Protein AF-A0A7J7TX21-F1 (afdb_monomer)

pLDDT: mean 81.6, std 17.44, range [28.34, 98.75]

Nearest PDB structures (foldseek):
  8ghc-assembly1_A  TM=9.880E-01  e=1.626E-51  Homo sapiens
  8ghc-assembly1_B  TM=9.803E-01  e=2.320E-51  Homo sapiens
  8ghb-assembly1_A  TM=9.834E-01  e=1.005E-50  Homo sapiens
  6n2w-assembly2_B  TM=9.454E-01  e=2.302E-34  Homo sapiens
  6n2w-assembly1_A  TM=9.443E-01  e=6.396E-34  Homo sapiens

Secondary structure (DSSP, 8-state):
-TTTTSSSTHHHHHHHTT-HHHHHHHHHHSS-TTS-EEPPSS--TT----TT-HHHHHHHHHHHHTT-EEEEE-GGGTTPPPPEETTEEPB----EEEEEE-TTS-EEEEEEE-S--BTTBSSPPEE-TTS-HHHHHHHHHHHHHHHHHHIIIIIIIIIIIIHHHHHHHHHHHHS-TTSHHHHHHTTTSTTHHHHHHHHHHHTPPTTSHHHHHHHHHHHH--SGGGSHHHHHHHTT-TT-TT-HHHHHHHHHHHHHHHHHHHHHHHH--SHHHHHT-HHHHHHHHIIIIIITTSGGGGT--SS--SHHHHHHHHHHHHHIIIIIHHHHHTTHHHHHSSGGGS-S-BSSPPP--SS---HHHHHHHSPPHHHHHHHHHHHHHHHSPPTT--BTT---S----SHHHHHHHHHHHHHHHHHHHHHHHHHTT-SS---TT-TTTSB----SSSTTSHHHHHHHHHHSS-TTSEEE-SS--TT----GGGHHHHHHHHHHHHTT--EEEE-GGGTTPPPPTT------EEEEESEEEEEE-S--BTTBSSPPEE-TTS-HHHHHHHHHHHHHHHHHHIIIIIIIIIIIIHHHHHHHHHHHHS-TTSTTGGG--------SPPPPS---HHHHHHHHHHHHHHHHHHHHHHTS--

Organism: Pipistrellus kuhlii (NCBI:txid59472)

Foldseek 3Di:
DVVVPPDDLLVVCLVCLLPQQVLQLCCQFFLPNVQKFQAPLDHDPQQDDDPVPVVLVVVQNVQSVVSFKMKGWLCLCPPFAADQDPNFGFEAWGKMWIWGQDPVLGIGTAWMFGHTADPVRNPFDIDGPPFDSLLNLLRSLRVLQSVLLCLVQQQACQLFLLLLVLLVVLLVPQPDLLHLLNLVQVLLSPCSVVVVVCCVVPPDDPPHSNVSSNVSSLVVDAPLCLQLVSVCVRRVNPPSPSNVLSVLLVLLLVLLLLLLLLSLCVPDVWLVSQQPDPSNLSSQQSSQCPSSPNCVVRPRDSGRRTSNSVSSVVSSNNCSSWQSNLSNQQSLLSQPLSCSSRANTFRDYRDRDSPDSDVCNSQNGGDDPVSSVVSNVVSCVRNDDDPFFAFPLRDPDPSDDDPSSVVSSVVSVVSLVVSLVVLVVVQVPDPDRRCSSNRRSTGSGGDPPPLLPQLVLLVCCCPNLPVPQKDQDLDPPPQQDDDPVPVVLVVVVVVCSVVSQKIKGFQCVCPPQDDDPPDDAWGKMFIDNSGTAKIFGHGADPVRNNGDIDGPPPDSVVNSVSSVNVVVSVVVCSVPPVNCVVPPVVVVVVVVCCVPVPDCPDVVVVVDPDPDPPDDDDDDPDDDPVVVVVVVVVVVVVVVVVVVCVSDPD

Structure (mmCIF, N/CA/C/O backbone):
data_AF-A0A7J7TX21-F1
#
_entry.id   AF-A0A7J7TX21-F1
#
loop_
_atom_site.group_PDB
_atom_site.id
_atom_site.type_symbol
_atom_site.label_atom_id
_atom_site.label_alt_id
_atom_site.label_comp_id
_atom_site.label_asym_id
_atom_site.label_entity_id
_atom_site.label_seq_id
_atom_site.pdbx_PDB_ins_code
_atom_site.Cartn_x
_atom_site.Cartn_y
_atom_site.Cartn_z
_atom_site.occupancy
_atom_site.B_iso_or_equiv
_atom_site.auth_seq_id
_atom_site.auth_comp_id
_atom_site.auth_asym_id
_atom_site.auth_atom_id
_atom_site.pdbx_PDB_model_num
ATOM 1 N N . MET A 1 1 ? -8.415 -18.152 -21.276 1.00 33.12 1 MET A N 1
ATOM 2 C CA . MET A 1 1 ? -7.581 -16.984 -20.900 1.00 33.12 1 MET A CA 1
ATOM 3 C C . MET A 1 1 ? -8.029 -15.665 -21.538 1.00 33.12 1 MET A C 1
ATOM 5 O O . MET A 1 1 ? -8.272 -14.734 -20.792 1.00 33.12 1 MET A O 1
ATOM 9 N N . VAL A 1 2 ? -8.265 -15.565 -22.857 1.00 29.02 2 VAL A N 1
ATOM 10 C CA . VAL A 1 2 ? -8.689 -14.302 -23.534 1.00 29.02 2 VAL A CA 1
ATOM 11 C C . VAL A 1 2 ? -10.063 -13.751 -23.083 1.00 29.02 2 VAL A C 1
ATOM 13 O O . VAL A 1 2 ? -10.398 -12.603 -23.349 1.00 29.02 2 VAL A O 1
ATOM 16 N N . THR A 1 3 ? -10.880 -14.542 -22.378 1.00 29.95 3 THR A N 1
ATOM 17 C CA . THR A 1 3 ? -12.217 -14.108 -21.917 1.00 29.95 3 THR A CA 1
ATOM 18 C C . THR A 1 3 ? -12.179 -13.342 -20.584 1.00 29.95 3 THR A C 1
ATOM 20 O O . THR A 1 3 ? -13.067 -12.531 -20.357 1.00 29.95 3 THR A O 1
ATOM 23 N N . ILE A 1 4 ? -11.128 -13.508 -19.763 1.00 38.03 4 ILE A N 1
ATOM 24 C CA . ILE A 1 4 ? -10.958 -12.785 -18.481 1.00 38.03 4 ILE A CA 1
ATOM 25 C C . ILE A 1 4 ? -10.742 -11.277 -18.716 1.00 38.03 4 ILE A C 1
ATOM 27 O O . ILE A 1 4 ? -11.193 -10.453 -17.936 1.00 38.03 4 ILE A O 1
ATOM 31 N N . PHE A 1 5 ? -10.147 -10.904 -19.850 1.00 38.84 5 PHE A N 1
ATOM 32 C CA . PHE A 1 5 ? -9.772 -9.521 -20.171 1.00 38.84 5 PHE A CA 1
ATOM 33 C C . PHE A 1 5 ? -10.863 -8.695 -20.871 1.00 38.84 5 PHE A C 1
ATOM 35 O O . PHE A 1 5 ? -10.578 -7.628 -21.416 1.00 38.84 5 PHE A O 1
ATOM 42 N N . ARG A 1 6 ? -12.106 -9.190 -20.963 1.00 33.44 6 ARG A N 1
ATOM 43 C CA . ARG A 1 6 ? -13.108 -8.573 -21.850 1.00 33.44 6 ARG A CA 1
ATOM 44 C C . ARG A 1 6 ? -13.751 -7.288 -21.312 1.00 33.44 6 ARG A C 1
ATOM 46 O O . ARG A 1 6 ? -14.361 -6.599 -22.125 1.00 33.44 6 ARG A O 1
ATOM 53 N N . LEU A 1 7 ? -13.617 -6.942 -20.025 1.00 33.75 7 LEU A N 1
ATOM 54 C CA . LEU A 1 7 ? -14.364 -5.821 -19.418 1.00 33.75 7 LEU A CA 1
ATOM 55 C C . LEU A 1 7 ? -13.610 -4.988 -18.349 1.00 33.75 7 LEU A C 1
ATOM 57 O O . LEU A 1 7 ? -14.245 -4.179 -17.684 1.00 33.75 7 LEU A O 1
ATOM 61 N N . THR A 1 8 ? -12.292 -5.132 -18.176 1.00 44.16 8 THR A N 1
ATOM 62 C CA . THR A 1 8 ? -11.545 -4.516 -17.053 1.00 44.16 8 THR A CA 1
ATOM 63 C C . THR A 1 8 ? -10.571 -3.391 -17.468 1.00 44.16 8 THR A C 1
ATOM 65 O O . THR A 1 8 ? -10.095 -3.390 -18.614 1.00 44.16 8 THR A O 1
ATOM 68 N N . PRO A 1 9 ? -10.206 -2.463 -16.547 1.00 50.00 9 PRO A N 1
ATOM 69 C CA . PRO A 1 9 ? -9.138 -1.458 -16.724 1.00 50.00 9 PRO A CA 1
ATOM 70 C C . PRO A 1 9 ? -7.826 -2.038 -17.280 1.00 50.00 9 PRO A C 1
ATOM 72 O O . PRO A 1 9 ? -7.139 -1.400 -18.078 1.00 50.00 9 PRO A O 1
ATOM 75 N N . GLN A 1 10 ? -7.553 -3.312 -16.977 1.00 54.28 10 GLN A N 1
ATOM 76 C CA . GLN A 1 10 ? -6.427 -4.111 -17.478 1.00 54.28 10 GLN A CA 1
ATOM 77 C C . GLN A 1 10 ? -6.225 -4.053 -18.997 1.00 54.28 10 GLN A C 1
ATOM 79 O O . GLN A 1 10 ? -5.084 -4.103 -19.453 1.00 54.28 10 GLN A O 1
ATOM 84 N N . ARG A 1 11 ? -7.286 -3.923 -19.812 1.00 56.84 11 ARG A N 1
ATOM 85 C CA . ARG A 1 11 ? -7.111 -3.788 -21.270 1.00 56.84 11 ARG A CA 1
ATOM 86 C C . ARG A 1 11 ? -6.409 -2.479 -21.636 1.00 56.84 11 ARG A C 1
ATOM 88 O O . ARG A 1 11 ? -5.584 -2.491 -22.546 1.00 56.84 11 ARG A O 1
ATOM 95 N N . ARG A 1 12 ? -6.716 -1.376 -20.941 1.00 63.06 12 ARG A N 1
ATOM 96 C CA . ARG A 1 12 ? -6.092 -0.066 -21.193 1.00 63.06 12 ARG A CA 1
ATOM 97 C C . ARG A 1 12 ? -4.610 -0.104 -20.814 1.00 63.06 12 ARG A C 1
ATOM 99 O O . ARG A 1 12 ? -3.779 0.316 -21.612 1.00 63.06 12 ARG A O 1
ATOM 106 N N . PHE A 1 13 ? -4.272 -0.712 -19.675 1.00 64.75 13 PHE A N 1
ATOM 107 C CA . PHE A 1 13 ? -2.882 -0.860 -19.227 1.00 64.75 13 PHE A CA 1
ATOM 108 C C . PHE A 1 13 ? -2.070 -1.808 -20.122 1.00 64.75 13 PHE A C 1
ATOM 110 O O . PHE A 1 13 ? -1.001 -1.441 -20.609 1.00 64.75 13 PHE A O 1
ATOM 117 N N . ALA A 1 14 ? -2.600 -2.993 -20.442 1.00 63.47 14 ALA A N 1
ATOM 118 C CA . ALA A 1 14 ? -1.915 -3.977 -21.285 1.00 63.47 14 ALA A CA 1
ATOM 119 C C . ALA A 1 14 ? -1.684 -3.497 -22.731 1.00 63.47 14 ALA A C 1
ATOM 121 O O . ALA A 1 14 ? -0.797 -4.005 -23.415 1.00 63.47 14 ALA A O 1
ATOM 122 N N . GLN A 1 15 ? -2.457 -2.521 -23.216 1.00 71.88 15 GLN A N 1
ATOM 123 C CA . GLN A 1 15 ? -2.249 -1.914 -24.535 1.00 71.88 15 GLN A CA 1
ATOM 124 C C . GLN A 1 15 ? -1.180 -0.814 -24.532 1.00 71.88 15 GLN A C 1
ATOM 126 O O . GLN A 1 15 ? -0.592 -0.554 -25.578 1.00 71.88 15 GLN A O 1
ATOM 131 N N . ARG A 1 16 ? -0.914 -0.201 -23.372 1.00 79.25 16 ARG A N 1
ATOM 132 C CA . ARG A 1 16 ? -0.114 1.026 -23.238 1.00 79.25 16 ARG A CA 1
ATOM 133 C C . ARG A 1 16 ? 1.151 0.867 -22.394 1.00 79.25 16 ARG A C 1
ATOM 135 O O . ARG A 1 16 ? 1.934 1.798 -22.307 1.00 79.25 16 ARG A O 1
ATOM 142 N N . TRP A 1 17 ? 1.404 -0.299 -21.795 1.00 80.94 17 TRP A N 1
ATOM 143 C CA . TRP A 1 17 ? 2.545 -0.537 -20.886 1.00 80.94 17 TRP A CA 1
ATOM 144 C C . TRP A 1 17 ? 3.936 -0.244 -21.481 1.00 80.94 17 TRP A C 1
ATOM 146 O O . TRP A 1 17 ? 4.902 -0.071 -20.741 1.00 80.94 17 TRP A O 1
ATOM 156 N N . GLN A 1 18 ? 4.059 -0.199 -22.812 1.00 86.38 18 GLN A N 1
ATOM 157 C CA . GLN A 1 18 ? 5.306 0.172 -23.487 1.00 86.38 18 GLN A CA 1
ATOM 158 C C . GLN A 1 18 ? 5.517 1.693 -23.556 1.00 86.38 18 GLN A C 1
ATOM 160 O O . GLN A 1 18 ? 6.636 2.120 -23.831 1.00 86.38 18 GLN A O 1
ATOM 165 N N . GLU A 1 19 ? 4.486 2.505 -23.308 1.00 90.94 19 GLU A N 1
ATOM 166 C CA . GLU A 1 19 ? 4.550 3.969 -23.316 1.00 90.94 19 GLU A CA 1
ATOM 167 C C . GLU A 1 19 ? 5.370 4.489 -22.129 1.00 90.94 19 GLU A C 1
ATOM 169 O O . GLU A 1 19 ? 5.249 4.009 -21.001 1.00 90.94 19 GLU A O 1
ATOM 174 N N . ASP A 1 20 ? 6.203 5.499 -22.373 1.00 94.19 20 ASP A N 1
ATOM 175 C CA . ASP A 1 20 ? 6.978 6.171 -21.322 1.00 94.19 20 ASP A CA 1
ATOM 176 C C . ASP A 1 20 ? 6.090 6.987 -20.378 1.00 94.19 20 ASP A C 1
ATOM 178 O O . ASP A 1 20 ? 6.371 7.071 -19.186 1.00 94.19 20 ASP A O 1
ATOM 182 N N . GLU A 1 21 ? 4.978 7.513 -20.896 1.00 89.69 21 GLU A N 1
ATOM 183 C CA . GLU A 1 21 ? 3.965 8.212 -20.105 1.00 89.69 21 GLU A CA 1
ATOM 184 C C . GLU A 1 21 ? 3.318 7.287 -19.071 1.00 89.69 21 GLU A C 1
ATOM 186 O O . GLU A 1 21 ? 3.258 7.640 -17.898 1.00 89.69 21 GLU A O 1
ATOM 191 N N . LEU A 1 22 ? 2.896 6.077 -19.463 1.00 87.06 22 LEU A N 1
ATOM 192 C CA . LEU A 1 22 ? 2.311 5.127 -18.513 1.00 87.06 22 LEU A CA 1
ATOM 193 C C . LEU A 1 22 ? 3.359 4.555 -17.546 1.00 87.06 22 LEU A C 1
ATOM 195 O O . LEU A 1 22 ? 3.032 4.217 -16.409 1.00 87.06 22 LEU A O 1
ATOM 199 N N . PHE A 1 23 ? 4.617 4.445 -17.978 1.00 87.56 23 PHE A N 1
ATOM 200 C CA . PHE A 1 23 ? 5.721 4.070 -17.097 1.00 87.56 23 PHE A CA 1
ATOM 201 C C . PHE A 1 23 ? 5.933 5.111 -15.990 1.00 87.56 23 PHE A C 1
ATOM 203 O O . PHE A 1 23 ? 5.975 4.739 -14.822 1.00 87.56 23 PHE A O 1
ATOM 210 N N . GLY A 1 24 ? 6.008 6.400 -16.337 1.00 83.81 24 GLY A N 1
ATOM 211 C CA . GLY A 1 24 ? 6.146 7.489 -15.367 1.00 83.81 24 GLY A CA 1
ATOM 212 C C . GLY A 1 24 ? 4.901 7.686 -14.493 1.00 83.81 24 GLY A C 1
ATOM 213 O O . GLY A 1 24 ? 5.017 7.858 -13.285 1.00 83.81 24 GLY A O 1
ATOM 214 N N . TYR A 1 25 ? 3.703 7.568 -15.073 1.00 86.62 25 TYR A N 1
ATOM 215 C CA . TYR A 1 25 ? 2.425 7.678 -14.358 1.00 86.62 25 TYR A CA 1
ATOM 216 C C . TYR A 1 25 ? 2.312 6.712 -13.169 1.00 86.62 25 TYR A C 1
ATOM 218 O O . TYR A 1 25 ? 1.767 7.069 -12.125 1.00 86.62 25 TYR A O 1
ATOM 226 N N . GLN A 1 26 ? 2.845 5.494 -13.304 1.00 87.19 26 GLN A N 1
ATOM 227 C CA . GLN A 1 26 ? 2.786 4.476 -12.252 1.00 87.19 26 GLN A CA 1
ATOM 228 C C . GLN A 1 26 ? 3.547 4.860 -10.976 1.00 87.19 26 GLN A C 1
ATOM 230 O O . GLN A 1 26 ? 3.166 4.386 -9.911 1.00 87.19 26 GLN A O 1
ATOM 235 N N . PHE A 1 27 ? 4.550 5.741 -11.055 1.00 84.00 27 PHE A N 1
ATOM 236 C CA . PHE A 1 27 ? 5.260 6.236 -9.869 1.00 84.00 27 PHE A CA 1
ATOM 237 C C . PHE A 1 27 ? 4.412 7.184 -9.011 1.00 84.00 27 PHE A C 1
ATOM 239 O O . PHE A 1 27 ? 4.723 7.363 -7.840 1.00 84.00 27 PHE A O 1
ATOM 246 N N . LEU A 1 28 ? 3.352 7.768 -9.584 1.00 82.62 28 LEU A N 1
ATOM 247 C CA . LEU A 1 28 ? 2.434 8.683 -8.897 1.00 82.62 28 LEU A CA 1
ATOM 248 C C . LEU A 1 28 ? 1.098 8.020 -8.543 1.00 82.62 28 LEU A C 1
ATOM 250 O O . LEU A 1 28 ? 0.504 8.332 -7.518 1.00 82.62 28 LEU A O 1
ATOM 254 N N . ASN A 1 29 ? 0.604 7.135 -9.414 1.00 85.06 29 ASN A N 1
ATOM 255 C CA . ASN A 1 29 ? -0.783 6.650 -9.385 1.00 85.06 29 ASN A CA 1
ATOM 256 C C . ASN A 1 29 ? -0.902 5.125 -9.591 1.00 85.06 29 ASN A C 1
ATOM 258 O O . ASN A 1 29 ? -1.992 4.610 -9.858 1.00 85.06 29 ASN A O 1
ATOM 262 N N . GLY A 1 30 ? 0.222 4.402 -9.554 1.00 80.44 30 GLY A N 1
ATOM 263 C CA . GLY A 1 30 ? 0.272 2.940 -9.632 1.00 80.44 30 GLY A CA 1
ATOM 264 C C . GLY A 1 30 ? 0.048 2.262 -8.276 1.00 80.44 30 GLY A C 1
ATOM 265 O O . GLY A 1 30 ? -0.408 2.889 -7.325 1.00 80.44 30 GLY A O 1
ATOM 266 N N . SER A 1 31 ? 0.415 0.979 -8.165 1.00 75.12 31 SER A N 1
ATOM 267 C CA . SER A 1 31 ? 0.380 0.248 -6.880 1.00 75.12 31 SER A CA 1
ATOM 268 C C . SER A 1 31 ? 1.378 0.778 -5.838 1.00 75.12 31 SER A C 1
ATOM 270 O O . SER A 1 31 ? 1.198 0.530 -4.648 1.00 75.12 31 SER A O 1
ATOM 272 N N . GLN A 1 32 ? 2.431 1.488 -6.268 1.00 74.44 32 GLN A N 1
ATOM 273 C CA . GLN A 1 32 ? 3.434 2.117 -5.400 1.00 74.44 32 GLN A CA 1
ATOM 274 C C . GLN A 1 32 ? 3.538 3.626 -5.706 1.00 74.44 32 GLN A C 1
ATOM 276 O O . GLN A 1 32 ? 4.453 4.056 -6.405 1.00 74.44 32 GLN A O 1
ATOM 281 N N . PRO A 1 33 ? 2.612 4.453 -5.188 1.00 62.78 33 PRO A N 1
ATOM 282 C CA . PRO A 1 33 ? 2.524 5.877 -5.533 1.00 62.78 33 PRO A CA 1
ATOM 283 C C . PRO A 1 33 ? 3.556 6.792 -4.832 1.00 62.78 33 PRO A C 1
ATOM 285 O O . PRO A 1 33 ? 3.485 8.008 -4.973 1.00 62.78 33 PRO A O 1
ATOM 288 N N . HIS A 1 34 ? 4.522 6.219 -4.101 1.00 61.72 34 HIS A N 1
ATOM 289 C CA . HIS A 1 34 ? 5.665 6.924 -3.483 1.00 61.72 34 HIS A CA 1
ATOM 290 C C . HIS A 1 34 ? 6.982 6.282 -3.922 1.00 61.72 34 HIS A C 1
ATOM 292 O O . HIS A 1 34 ? 7.870 6.003 -3.122 1.00 61.72 34 HIS A O 1
ATOM 298 N N . ALA A 1 35 ? 7.059 5.894 -5.191 1.00 52.28 35 ALA A N 1
ATOM 299 C CA . ALA A 1 35 ? 8.291 5.363 -5.751 1.00 52.28 35 ALA A CA 1
ATOM 300 C C . ALA A 1 35 ? 9.191 6.480 -6.305 1.00 52.28 35 ALA A C 1
ATOM 302 O O . ALA A 1 35 ? 10.365 6.212 -6.536 1.00 52.28 35 ALA A O 1
ATOM 303 N N . ALA A 1 36 ? 8.668 7.700 -6.512 1.00 47.31 36 ALA A N 1
ATOM 304 C CA . ALA A 1 36 ? 9.440 8.841 -7.001 1.00 47.31 36 ALA A CA 1
ATOM 305 C C . ALA A 1 36 ? 9.276 10.103 -6.135 1.00 47.31 36 ALA A C 1
ATOM 307 O O . ALA A 1 36 ? 8.151 10.547 -5.909 1.00 47.31 36 ALA A O 1
ATOM 308 N N . GLU A 1 37 ? 10.394 10.691 -5.700 1.00 58.94 37 GLU A N 1
ATOM 309 C CA . GLU A 1 37 ? 10.468 11.968 -4.965 1.00 58.94 37 GLU A CA 1
ATOM 310 C C . GLU A 1 37 ? 11.036 13.079 -5.839 1.00 58.94 37 GLU A C 1
ATOM 312 O O . GLU A 1 37 ? 11.696 12.826 -6.849 1.00 58.94 37 GLU A O 1
ATOM 317 N N . THR A 1 38 ? 10.780 14.328 -5.449 1.00 60.12 38 THR A N 1
ATOM 318 C CA . THR A 1 38 ? 11.488 15.477 -6.024 1.00 60.12 38 THR A CA 1
ATOM 319 C C . THR A 1 38 ? 12.982 15.305 -5.776 1.00 60.12 38 THR A C 1
ATOM 321 O O . THR A 1 38 ? 13.401 15.087 -4.640 1.00 60.12 38 THR A O 1
ATOM 324 N N . ALA A 1 39 ? 13.790 15.422 -6.830 1.00 53.12 39 ALA A N 1
ATOM 325 C CA . ALA A 1 39 ? 15.224 15.219 -6.711 1.00 53.12 39 ALA A CA 1
ATOM 326 C C . ALA A 1 39 ? 15.827 16.217 -5.697 1.00 53.12 39 ALA A C 1
ATOM 328 O O . ALA A 1 39 ? 15.485 17.409 -5.725 1.00 53.12 39 ALA A O 1
ATOM 329 N N . PRO A 1 40 ? 16.739 15.770 -4.814 1.00 64.25 40 PRO A N 1
ATOM 330 C CA . PRO A 1 40 ? 17.417 16.655 -3.882 1.00 64.25 40 PRO A CA 1
ATOM 331 C C . PRO A 1 40 ? 18.233 17.723 -4.637 1.00 64.25 40 PRO A C 1
ATOM 333 O O . PRO A 1 40 ? 18.517 17.569 -5.825 1.00 64.25 40 PRO A O 1
ATOM 336 N N . PRO A 1 41 ? 18.689 18.803 -3.964 1.00 55.84 41 PRO A N 1
ATOM 337 C CA . PRO A 1 41 ? 19.385 19.932 -4.606 1.00 55.84 41 PRO A CA 1
ATOM 338 C C . PRO A 1 41 ? 20.649 19.560 -5.400 1.00 55.84 41 PRO A C 1
ATOM 340 O O . PRO A 1 41 ? 21.210 20.395 -6.107 1.00 55.84 41 PRO A O 1
ATOM 343 N N . LEU A 1 42 ? 21.129 18.328 -5.237 1.00 61.00 42 LEU A N 1
ATOM 344 C CA . LEU A 1 42 ? 22.213 17.713 -5.982 1.00 61.00 42 LEU A CA 1
ATOM 345 C C . LEU A 1 42 ? 21.711 16.364 -6.498 1.00 61.00 42 LEU A C 1
ATOM 347 O O . LEU A 1 42 ? 21.116 15.614 -5.730 1.00 61.00 42 LEU A O 1
ATOM 351 N N . CYS A 1 43 ? 22.001 16.035 -7.761 1.00 70.06 43 CYS A N 1
ATOM 352 C CA . CYS A 1 43 ? 21.704 14.706 -8.303 1.00 70.06 43 CYS A CA 1
ATOM 353 C C . CYS A 1 43 ? 22.326 13.594 -7.430 1.00 70.06 43 CYS A C 1
ATOM 355 O O . CYS A 1 43 ? 23.397 13.811 -6.845 1.00 70.06 43 CYS A O 1
ATOM 357 N N . PRO A 1 44 ? 21.720 12.392 -7.385 1.00 79.31 44 PRO A N 1
ATOM 358 C CA . PRO A 1 44 ? 22.220 11.282 -6.584 1.00 79.31 44 PRO A CA 1
ATOM 359 C C . PRO A 1 44 ? 23.691 10.988 -6.847 1.00 79.31 44 PRO A C 1
ATOM 361 O O . PRO A 1 44 ? 24.118 10.836 -7.991 1.00 79.31 44 PRO A O 1
ATOM 364 N N . SER A 1 45 ? 24.470 10.812 -5.780 1.00 82.00 45 SER A N 1
ATOM 365 C CA . SER A 1 45 ? 25.912 10.531 -5.872 1.00 82.00 45 SER A CA 1
ATOM 366 C C . SER A 1 45 ? 26.236 9.242 -6.637 1.00 82.00 45 SER A C 1
ATOM 368 O O . SER A 1 45 ? 27.338 9.091 -7.165 1.00 82.00 45 SER A O 1
ATOM 370 N N . ARG A 1 46 ? 25.273 8.313 -6.720 1.00 90.19 46 ARG A N 1
ATOM 371 C CA . ARG A 1 46 ? 25.378 7.064 -7.486 1.00 90.19 46 ARG A CA 1
ATOM 372 C C . ARG A 1 46 ? 25.096 7.219 -8.987 1.00 90.19 46 ARG A C 1
ATOM 374 O O . ARG A 1 46 ? 25.376 6.266 -9.718 1.00 90.19 46 ARG A O 1
ATOM 381 N N . LEU A 1 47 ? 24.567 8.363 -9.437 1.00 90.62 47 LEU A N 1
ATOM 382 C CA . LEU A 1 47 ? 24.377 8.695 -10.851 1.00 90.62 47 LEU A CA 1
ATOM 383 C C . LEU A 1 47 ? 25.687 9.242 -11.427 1.00 90.62 47 LEU A C 1
ATOM 385 O O . LEU A 1 47 ? 25.951 10.442 -11.413 1.00 90.62 47 LEU A O 1
ATOM 389 N N . VAL A 1 48 ? 26.532 8.344 -11.929 1.00 87.75 48 VAL A N 1
ATOM 390 C CA . VAL A 1 48 ? 27.829 8.726 -12.501 1.00 87.75 48 VAL A CA 1
ATOM 391 C C . VAL A 1 48 ? 27.666 8.979 -13.996 1.00 87.75 48 VAL A C 1
ATOM 393 O O . VAL A 1 48 ? 27.602 8.039 -14.788 1.00 87.75 48 VAL A O 1
ATOM 396 N N . LEU A 1 49 ? 27.604 10.254 -14.382 1.00 87.56 49 LEU A N 1
ATOM 397 C CA . LEU A 1 49 ? 27.493 10.680 -15.778 1.00 87.56 49 LEU A CA 1
ATOM 398 C C . LEU A 1 49 ? 28.859 10.566 -16.485 1.00 87.56 49 LEU A C 1
ATOM 400 O O . LEU A 1 49 ? 29.822 11.210 -16.057 1.00 87.56 49 LEU A O 1
ATOM 404 N N . PRO A 1 50 ? 28.987 9.767 -17.563 1.00 85.00 50 PRO A N 1
ATOM 405 C CA . PRO A 1 50 ? 30.190 9.770 -18.390 1.00 85.00 50 PRO A CA 1
ATOM 406 C C . PRO A 1 50 ? 30.392 11.139 -19.048 1.00 85.00 50 PRO A C 1
ATOM 408 O O . PRO A 1 50 ? 29.418 11.790 -19.423 1.00 85.00 50 PRO A O 1
ATOM 411 N N . SER A 1 51 ? 31.647 11.529 -19.292 1.00 82.12 51 SER A N 1
ATOM 412 C CA . SER A 1 51 ? 31.993 12.812 -19.933 1.00 82.12 51 SER A CA 1
ATOM 413 C C . SER A 1 51 ? 31.346 13.020 -21.304 1.00 82.12 51 SER A C 1
ATOM 415 O O . SER A 1 51 ? 31.262 14.136 -21.784 1.00 82.12 51 SER A O 1
ATOM 417 N N . GLU A 1 52 ? 30.898 11.949 -21.953 1.00 86.44 52 GLU A N 1
ATOM 418 C CA . GLU A 1 52 ? 30.296 11.983 -23.289 1.00 86.44 52 GLU A CA 1
ATOM 419 C C . GLU A 1 52 ? 28.780 12.264 -23.254 1.00 86.44 52 GLU A C 1
ATOM 421 O O . GLU A 1 52 ? 28.144 12.364 -24.299 1.00 86.44 52 GLU A O 1
ATOM 426 N N . MET A 1 53 ? 28.189 12.393 -22.059 1.00 89.94 53 MET A N 1
ATOM 427 C CA . MET A 1 53 ? 26.763 12.664 -21.839 1.00 89.94 53 MET A CA 1
ATOM 428 C C . MET A 1 53 ? 26.494 14.105 -21.365 1.00 89.94 53 MET A C 1
ATOM 430 O O . MET A 1 53 ? 25.587 14.334 -20.565 1.00 89.94 53 MET A O 1
ATOM 434 N N . GLU A 1 54 ? 27.250 15.087 -21.872 1.00 89.88 54 GLU A N 1
ATOM 435 C CA . GLU A 1 54 ? 27.100 16.512 -21.510 1.00 89.88 54 GLU A CA 1
ATOM 436 C C . GLU A 1 54 ? 25.680 17.046 -21.762 1.00 89.88 54 GLU A C 1
ATOM 438 O O . GLU A 1 54 ? 25.149 17.813 -20.962 1.00 89.88 54 GLU A O 1
ATOM 443 N N . GLU A 1 55 ? 25.025 16.614 -22.847 1.00 92.88 55 GLU A N 1
ATOM 444 C CA . GLU A 1 55 ? 23.655 17.042 -23.157 1.00 92.88 55 GLU A CA 1
ATOM 445 C C . GLU A 1 55 ? 22.655 16.560 -22.097 1.00 92.88 55 GLU A C 1
ATOM 447 O O . GLU A 1 55 ? 21.816 17.335 -21.638 1.00 92.88 55 GLU A O 1
ATOM 452 N N . LEU A 1 56 ? 22.764 15.298 -21.672 1.00 93.50 56 LEU A N 1
ATOM 453 C CA . LEU A 1 56 ? 21.922 14.751 -20.609 1.00 93.50 56 LEU A CA 1
ATOM 454 C C . LEU A 1 56 ? 22.182 15.475 -19.287 1.00 93.50 56 LEU A C 1
ATOM 456 O O . LEU A 1 56 ? 21.231 15.804 -18.585 1.00 93.50 56 LEU A O 1
ATOM 460 N N . GLN A 1 57 ? 23.449 15.750 -18.967 1.00 92.50 57 GLN A N 1
ATOM 461 C CA . GLN A 1 57 ? 23.809 16.512 -17.775 1.00 92.50 57 GLN A CA 1
ATOM 462 C C . GLN A 1 57 ? 23.132 17.889 -17.776 1.00 92.50 57 GLN A C 1
ATOM 464 O O . GLN A 1 57 ? 22.463 18.243 -16.809 1.00 92.50 57 GLN A O 1
ATOM 469 N N . ALA A 1 58 ? 23.228 18.629 -18.884 1.00 93.44 58 ALA A N 1
ATOM 470 C CA . ALA A 1 58 ? 22.591 19.935 -19.018 1.00 93.44 58 ALA A CA 1
ATOM 471 C C . ALA A 1 58 ? 21.056 19.856 -18.905 1.00 93.44 58 ALA A C 1
ATOM 473 O O . ALA A 1 58 ? 20.430 20.747 -18.331 1.00 93.44 58 ALA A O 1
ATOM 474 N N . GLN A 1 59 ? 20.435 18.792 -19.429 1.00 94.88 59 GLN A N 1
ATOM 475 C CA . GLN A 1 59 ? 18.995 18.563 -19.279 1.00 94.88 59 GLN A CA 1
ATOM 476 C C . GLN A 1 59 ? 18.611 18.289 -17.818 1.00 94.88 59 GLN A C 1
ATOM 478 O O . GLN A 1 59 ? 17.662 18.896 -17.330 1.00 94.88 59 GLN A O 1
ATOM 483 N N . LEU A 1 60 ? 19.348 17.430 -17.108 1.00 93.31 60 LEU A N 1
ATOM 484 C CA . LEU A 1 60 ? 19.104 17.140 -15.690 1.00 93.31 60 LEU A CA 1
ATOM 485 C C . LEU A 1 60 ? 19.270 18.396 -14.824 1.00 93.31 60 LEU A C 1
ATOM 487 O O . LEU A 1 60 ? 18.397 18.700 -14.017 1.00 93.31 60 LEU A O 1
ATOM 491 N N . GLU A 1 61 ? 20.339 19.170 -15.034 1.00 92.19 61 GLU A N 1
ATOM 492 C CA . GLU A 1 61 ? 20.579 20.430 -14.316 1.00 92.19 61 GLU A CA 1
ATOM 493 C C . GLU A 1 61 ? 19.462 21.453 -14.559 1.00 92.19 61 GLU A C 1
ATOM 495 O O . GLU A 1 61 ? 19.039 22.146 -13.632 1.00 92.19 61 GLU A O 1
ATOM 500 N N . LYS A 1 62 ? 18.944 21.527 -15.790 1.00 94.06 62 LYS A N 1
ATOM 501 C CA . LYS A 1 62 ? 17.820 22.402 -16.135 1.00 94.06 62 LYS A CA 1
ATOM 502 C C . LYS A 1 62 ? 16.537 22.003 -15.402 1.00 94.06 62 LYS A C 1
ATOM 504 O O . LYS A 1 62 ? 15.876 22.871 -14.838 1.00 94.06 62 LYS A O 1
ATOM 509 N N . GLU A 1 63 ? 16.163 20.725 -15.422 1.00 93.50 63 GLU A N 1
ATOM 510 C CA . GLU A 1 63 ? 14.945 20.264 -14.739 1.00 93.50 63 GLU A CA 1
ATOM 511 C C . GLU A 1 63 ? 15.082 20.382 -13.211 1.00 93.50 63 GLU A C 1
ATOM 513 O O . GLU A 1 63 ? 14.125 20.748 -12.530 1.00 93.50 63 GLU A O 1
ATOM 518 N N . LEU A 1 64 ? 16.289 20.184 -12.671 1.00 89.31 64 LEU A N 1
ATOM 519 C CA . LEU A 1 64 ? 16.579 20.410 -11.256 1.00 89.31 64 LEU A CA 1
ATOM 520 C C . LEU A 1 64 ? 16.384 21.883 -10.863 1.00 89.31 64 LEU A C 1
ATOM 522 O O . LEU A 1 64 ? 15.717 22.174 -9.875 1.00 89.31 64 LEU A O 1
ATOM 526 N N . GLN A 1 65 ? 16.907 22.824 -11.659 1.00 90.94 65 GLN A N 1
ATOM 527 C CA . GLN A 1 65 ? 16.715 24.266 -11.433 1.00 90.94 65 GLN A CA 1
ATOM 528 C C . GLN A 1 65 ? 15.245 24.692 -11.519 1.00 90.94 65 GLN A C 1
ATOM 530 O O . GLN A 1 65 ? 14.835 25.630 -10.836 1.00 90.94 65 GLN A O 1
ATOM 535 N N . ASN A 1 66 ? 14.455 24.005 -12.345 1.00 89.62 66 ASN A N 1
ATOM 536 C CA . ASN A 1 66 ? 13.025 24.257 -12.493 1.00 89.62 66 ASN A CA 1
ATOM 537 C C . ASN A 1 66 ? 12.174 23.610 -11.386 1.00 89.62 66 ASN A C 1
ATOM 539 O O . ASN A 1 66 ? 10.976 23.880 -11.330 1.00 89.62 66 ASN A O 1
ATOM 543 N N . GLY A 1 67 ? 12.756 22.758 -10.532 1.00 88.69 67 GLY A N 1
ATOM 544 C CA . GLY A 1 67 ? 12.004 21.958 -9.561 1.00 88.69 67 GLY A CA 1
ATOM 545 C C . GLY A 1 67 ? 11.092 20.913 -10.215 1.00 88.69 67 GLY A C 1
ATOM 546 O O . GLY A 1 67 ? 10.088 20.525 -9.630 1.00 88.69 67 GLY A O 1
ATOM 547 N N . SER A 1 68 ? 11.405 20.495 -11.445 1.00 90.38 68 SER A N 1
ATOM 548 C CA . SER A 1 68 ? 10.638 19.522 -12.234 1.00 90.38 68 SER A CA 1
ATOM 549 C C . SER A 1 68 ? 11.341 18.169 -12.367 1.00 90.38 68 SER A C 1
ATOM 551 O O . SER A 1 68 ? 10.822 17.288 -13.051 1.00 90.38 68 SER A O 1
ATOM 553 N N . LEU A 1 69 ? 12.505 17.987 -11.736 1.00 92.62 69 LEU A N 1
ATOM 554 C CA . LEU A 1 69 ? 13.241 16.723 -11.718 1.00 92.62 69 LEU A CA 1
ATOM 555 C C . LEU A 1 69 ? 12.799 15.844 -10.540 1.00 92.62 69 LEU A C 1
ATOM 557 O O . LEU A 1 69 ? 12.757 16.298 -9.400 1.00 92.62 69 LEU A O 1
ATOM 561 N N . PHE A 1 70 ? 12.531 14.576 -10.832 1.00 90.06 70 PHE A N 1
ATOM 562 C CA . PHE A 1 70 ? 12.153 13.540 -9.876 1.00 90.06 70 PHE A CA 1
ATOM 563 C C . PHE A 1 70 ? 13.105 12.351 -9.979 1.00 90.06 70 PHE A C 1
ATOM 565 O O . PHE A 1 70 ? 13.692 12.105 -11.039 1.00 90.06 70 PHE A O 1
ATOM 572 N N . GLU A 1 71 ? 13.216 11.578 -8.907 1.00 91.81 71 GLU A N 1
ATOM 573 C CA . GLU A 1 71 ? 14.014 10.359 -8.868 1.00 91.81 71 GLU A CA 1
ATOM 574 C C . GLU A 1 71 ? 13.289 9.195 -8.205 1.00 91.81 71 GLU A C 1
ATOM 576 O O . GLU A 1 71 ? 12.539 9.384 -7.256 1.00 91.81 71 GLU A O 1
ATOM 581 N N . ALA A 1 72 ? 13.548 7.986 -8.706 1.00 88.06 72 ALA A N 1
ATOM 582 C CA . ALA A 1 72 ? 13.157 6.730 -8.078 1.00 88.06 72 ALA A CA 1
ATOM 583 C C . ALA A 1 72 ? 14.406 5.871 -7.844 1.00 88.06 72 ALA A C 1
ATOM 585 O O . ALA A 1 72 ? 14.987 5.342 -8.804 1.00 88.06 72 ALA A O 1
ATOM 586 N N . ASP A 1 73 ? 14.832 5.750 -6.583 1.00 91.00 73 ASP A N 1
ATOM 587 C CA . ASP A 1 73 ? 16.037 5.014 -6.186 1.00 91.00 73 ASP A CA 1
ATOM 588 C C . ASP A 1 73 ? 15.700 3.689 -5.487 1.00 91.00 73 ASP A C 1
ATOM 590 O O . ASP A 1 73 ? 15.159 3.638 -4.384 1.00 91.00 73 ASP A O 1
ATOM 594 N N . PHE A 1 74 ? 16.098 2.584 -6.113 1.00 90.75 74 PHE A N 1
ATOM 595 C CA . PHE A 1 74 ? 15.871 1.229 -5.621 1.00 90.75 74 PHE A CA 1
ATOM 596 C C . PHE A 1 74 ? 17.084 0.679 -4.855 1.00 90.75 74 PHE A C 1
ATOM 598 O O . PHE A 1 74 ? 17.296 -0.534 -4.814 1.00 90.75 74 PHE A O 1
ATOM 605 N N . ILE A 1 75 ? 17.904 1.552 -4.253 1.00 90.75 75 ILE A N 1
ATOM 606 C CA . ILE A 1 75 ? 19.117 1.191 -3.495 1.00 90.75 75 ILE A CA 1
ATOM 607 C C . ILE A 1 75 ? 18.865 0.180 -2.365 1.00 90.75 75 ILE A C 1
ATOM 609 O O . ILE A 1 75 ? 19.768 -0.572 -2.014 1.00 90.75 75 ILE A O 1
ATOM 613 N N . LEU A 1 76 ? 17.634 0.088 -1.846 1.00 88.56 76 LEU A N 1
ATOM 614 C CA . LEU A 1 76 ? 17.222 -0.933 -0.870 1.00 88.56 76 LEU A CA 1
ATOM 615 C C . LEU A 1 76 ? 17.325 -2.380 -1.380 1.00 88.56 76 LEU A C 1
ATOM 617 O O . LEU A 1 76 ? 17.209 -3.317 -0.598 1.00 88.56 76 LEU A O 1
ATOM 621 N N . LEU A 1 77 ? 17.528 -2.588 -2.682 1.00 89.19 77 LEU A N 1
ATOM 622 C CA . LEU A 1 77 ? 17.795 -3.910 -3.249 1.00 89.19 77 LEU A CA 1
ATOM 623 C C . LEU A 1 77 ? 19.296 -4.234 -3.336 1.00 89.19 77 LEU A C 1
ATOM 625 O O . LEU A 1 77 ? 19.656 -5.345 -3.736 1.00 89.19 77 LEU A O 1
ATOM 629 N N . ASP A 1 78 ? 20.181 -3.299 -2.979 1.00 91.62 78 ASP A N 1
ATOM 630 C CA . ASP A 1 78 ? 21.623 -3.516 -3.055 1.00 91.62 78 ASP A CA 1
ATOM 631 C C . ASP A 1 78 ? 22.105 -4.602 -2.081 1.00 91.62 78 ASP A C 1
ATOM 633 O O . ASP A 1 78 ? 21.638 -4.751 -0.949 1.00 91.62 78 ASP A O 1
ATOM 637 N N . GLY A 1 79 ? 23.043 -5.420 -2.557 1.00 87.38 79 GLY A N 1
ATOM 638 C CA . GLY A 1 79 ? 23.559 -6.580 -1.828 1.00 87.38 79 GLY A CA 1
ATOM 639 C C . GLY A 1 79 ? 22.577 -7.754 -1.680 1.00 87.38 79 GLY A C 1
ATOM 640 O O . GLY A 1 79 ? 22.935 -8.771 -1.077 1.00 87.38 79 GLY A O 1
ATOM 641 N N . ILE A 1 80 ? 21.365 -7.668 -2.237 1.00 86.69 80 ILE A N 1
ATOM 642 C CA . ILE A 1 80 ? 20.362 -8.732 -2.147 1.00 86.69 80 ILE A CA 1
ATOM 643 C C . ILE A 1 80 ? 20.507 -9.706 -3.319 1.00 86.69 80 ILE A C 1
ATOM 645 O O . ILE A 1 80 ? 20.540 -9.337 -4.492 1.00 86.69 80 ILE A O 1
ATOM 649 N N . LEU A 1 81 ? 20.601 -10.998 -2.998 1.00 84.19 81 LEU A N 1
ATOM 650 C CA . LEU A 1 81 ? 20.721 -12.055 -4.000 1.00 84.19 81 LEU A CA 1
ATOM 651 C C . LEU A 1 81 ? 19.343 -12.461 -4.526 1.00 84.19 81 LEU A C 1
ATOM 653 O O . LEU A 1 81 ? 18.412 -12.670 -3.748 1.00 84.19 81 LEU A O 1
ATOM 657 N N . GLY A 1 82 ? 19.246 -12.643 -5.844 1.00 82.12 82 GLY A N 1
ATOM 658 C CA . GLY A 1 82 ? 18.068 -13.229 -6.475 1.00 82.12 82 GLY A CA 1
ATOM 659 C C . GLY A 1 82 ? 17.821 -14.672 -6.020 1.00 82.12 82 GLY A C 1
ATOM 660 O O . GLY A 1 82 ? 18.743 -15.391 -5.626 1.00 82.12 82 GLY A O 1
ATOM 661 N N . ASN A 1 83 ? 16.554 -15.083 -6.066 1.00 83.12 83 ASN A N 1
ATOM 662 C CA . ASN A 1 83 ? 16.109 -16.400 -5.613 1.00 83.12 83 ASN A CA 1
ATOM 663 C C . ASN A 1 83 ? 16.566 -17.534 -6.560 1.00 83.12 83 ASN A C 1
ATOM 665 O O . ASN A 1 83 ? 17.058 -17.288 -7.661 1.00 83.12 83 ASN A O 1
ATOM 669 N N . VAL A 1 84 ? 16.362 -18.789 -6.161 1.00 85.62 84 VAL A N 1
ATOM 670 C CA . VAL A 1 84 ? 16.475 -19.968 -7.030 1.00 85.62 84 VAL A CA 1
ATOM 671 C C . VAL A 1 84 ? 15.102 -20.627 -7.120 1.00 85.62 84 VAL A C 1
ATOM 673 O O . VAL A 1 84 ? 14.597 -21.156 -6.135 1.00 85.62 84 VAL A O 1
ATOM 676 N N . ILE A 1 85 ? 14.487 -20.601 -8.302 1.00 82.31 85 ILE A N 1
ATOM 677 C CA . ILE A 1 85 ? 13.144 -21.149 -8.536 1.00 82.31 85 ILE A CA 1
ATOM 678 C C . ILE A 1 85 ? 13.281 -22.362 -9.450 1.00 82.31 85 ILE A C 1
ATOM 680 O O . ILE A 1 85 ? 13.801 -22.242 -10.552 1.00 82.31 85 ILE A O 1
ATOM 684 N N . GLN A 1 86 ? 12.842 -23.539 -8.986 1.00 81.94 86 GLN A N 1
ATOM 685 C CA . GLN A 1 86 ? 12.948 -24.807 -9.734 1.00 81.94 86 GLN A CA 1
ATOM 686 C C . GLN A 1 86 ? 14.378 -25.115 -10.232 1.00 81.94 86 GLN A C 1
ATOM 688 O O . GLN A 1 86 ? 14.572 -25.687 -11.299 1.00 81.94 86 GLN A O 1
ATOM 693 N N . GLY A 1 87 ? 15.393 -24.731 -9.450 1.00 84.88 87 GLY A N 1
ATOM 694 C CA . GLY A 1 87 ? 16.805 -24.907 -9.805 1.00 84.88 87 GLY A CA 1
ATOM 695 C C . GLY A 1 87 ? 17.371 -23.830 -10.739 1.00 84.88 87 GLY A C 1
ATOM 696 O O . GLY A 1 87 ? 18.575 -23.825 -10.985 1.00 84.88 87 GLY A O 1
ATOM 697 N N . GLU A 1 88 ? 16.552 -22.888 -11.213 1.00 87.88 88 GLU A N 1
ATOM 698 C CA . GLU A 1 88 ? 16.993 -21.770 -12.045 1.00 87.88 88 GLU A CA 1
ATOM 699 C C . GLU A 1 88 ? 17.285 -20.531 -11.197 1.00 87.88 88 GLU A C 1
ATOM 701 O O . GLU A 1 88 ? 16.454 -20.073 -10.404 1.00 87.88 88 GLU A O 1
ATOM 706 N N . LYS A 1 89 ? 18.470 -19.951 -11.397 1.00 92.62 89 LYS A N 1
ATOM 707 C CA . LYS A 1 89 ? 18.852 -18.687 -10.770 1.00 92.62 89 LYS A CA 1
ATOM 708 C C . LYS A 1 89 ? 17.971 -17.553 -11.293 1.00 92.62 89 LYS A C 1
ATOM 710 O O . LYS A 1 89 ? 17.849 -17.366 -12.498 1.00 92.62 89 LYS A O 1
ATOM 715 N N . GLN A 1 90 ? 17.421 -16.780 -10.369 1.00 92.88 90 GLN A N 1
ATOM 716 C CA . GLN A 1 90 ? 16.745 -15.522 -10.642 1.00 92.88 90 GLN A CA 1
ATOM 717 C C . GLN A 1 90 ? 17.676 -14.349 -10.321 1.00 92.88 90 GLN A C 1
ATOM 719 O O . GLN A 1 90 ? 18.687 -14.491 -9.625 1.00 92.88 90 GLN A O 1
ATOM 724 N N . TYR A 1 91 ? 17.334 -13.178 -10.834 1.00 93.75 91 TYR A N 1
ATOM 725 C CA . TYR A 1 91 ? 18.181 -11.997 -10.795 1.00 93.75 91 TYR A CA 1
ATOM 726 C C . TYR A 1 91 ? 17.387 -10.778 -10.328 1.00 93.75 91 TYR A C 1
ATOM 728 O O . TYR A 1 91 ? 16.187 -10.676 -10.569 1.00 93.75 91 TYR A O 1
ATOM 736 N N . LEU A 1 92 ? 18.082 -9.856 -9.664 1.00 92.25 92 LEU A N 1
ATOM 737 C CA . LEU A 1 92 ? 17.553 -8.571 -9.218 1.00 92.25 92 LEU A CA 1
ATOM 738 C C . LEU A 1 92 ? 18.356 -7.441 -9.860 1.00 92.25 92 LEU A C 1
ATOM 740 O O . LEU A 1 92 ? 19.544 -7.598 -10.164 1.00 92.25 92 LEU A O 1
ATOM 744 N N . ALA A 1 93 ? 17.693 -6.306 -10.047 1.00 93.75 93 ALA A N 1
ATOM 745 C CA . ALA A 1 93 ? 18.332 -5.045 -10.372 1.00 93.75 93 ALA A CA 1
ATOM 746 C C . ALA A 1 93 ? 18.181 -4.059 -9.217 1.00 93.75 93 ALA A C 1
ATOM 748 O O . ALA A 1 93 ? 17.263 -4.172 -8.404 1.00 93.75 93 ALA A O 1
ATOM 749 N N . VAL A 1 94 ? 19.067 -3.069 -9.194 1.00 95.44 94 VAL A N 1
ATOM 750 C CA . VAL A 1 94 ? 19.066 -1.987 -8.209 1.00 95.44 94 VAL A CA 1
ATOM 751 C C . VAL A 1 94 ? 18.997 -0.666 -8.982 1.00 95.44 94 VAL A C 1
ATOM 753 O O . VAL A 1 94 ? 19.999 0.051 -9.063 1.00 95.44 94 VAL A O 1
ATOM 756 N N . PRO A 1 95 ? 17.874 -0.382 -9.664 1.00 95.00 95 PRO A N 1
ATOM 757 C CA . PRO A 1 95 ? 17.806 0.747 -10.568 1.00 95.00 95 PRO A CA 1
ATOM 758 C C . PRO A 1 95 ? 17.838 2.106 -9.857 1.00 95.00 95 PRO A C 1
ATOM 760 O O . PRO A 1 95 ? 17.470 2.229 -8.695 1.00 95.00 95 PRO A O 1
ATOM 763 N N . LEU A 1 96 ? 18.264 3.125 -10.596 1.00 95.38 96 LEU A N 1
ATOM 764 C CA . LEU A 1 96 ? 17.977 4.533 -10.353 1.00 95.38 96 LEU A CA 1
ATOM 765 C C . LEU A 1 96 ? 17.320 5.082 -11.620 1.00 95.38 96 LEU A C 1
ATOM 767 O O . LEU A 1 96 ? 17.839 4.876 -12.724 1.00 95.38 96 LEU A O 1
ATOM 771 N N . VAL A 1 97 ? 16.191 5.765 -11.466 1.00 95.00 97 VAL A N 1
ATOM 772 C CA . VAL A 1 97 ? 15.460 6.399 -12.566 1.00 95.00 97 VAL A CA 1
ATOM 773 C C . VAL A 1 97 ? 15.382 7.890 -12.308 1.00 95.00 97 VAL A C 1
ATOM 775 O O . VAL A 1 97 ? 14.904 8.290 -11.255 1.00 95.00 97 VAL A O 1
ATOM 778 N N . MET A 1 98 ? 15.790 8.698 -13.283 1.00 96.19 98 MET A N 1
ATOM 779 C CA . MET A 1 98 ? 15.519 10.136 -13.268 1.00 96.19 98 MET A CA 1
ATOM 780 C C . MET A 1 98 ? 14.333 10.425 -14.182 1.00 96.19 98 MET A C 1
ATOM 782 O O . MET A 1 98 ? 14.298 9.939 -15.320 1.00 96.19 98 MET A O 1
ATOM 786 N N . LEU A 1 99 ? 13.375 11.213 -13.703 1.00 93.62 99 LEU A N 1
ATOM 787 C CA . LEU A 1 99 ? 12.156 11.579 -14.417 1.00 93.62 99 LEU A CA 1
ATOM 788 C C . LEU A 1 99 ? 11.981 13.098 -14.441 1.00 93.62 99 LEU A C 1
ATOM 790 O O . LEU A 1 99 ? 12.415 13.792 -13.530 1.00 93.62 99 LEU A O 1
ATOM 794 N N . LYS A 1 100 ? 11.304 13.616 -15.464 1.00 94.38 100 LYS A N 1
ATOM 795 C CA . LYS A 1 100 ? 10.890 15.021 -15.541 1.00 94.38 100 LYS A CA 1
ATOM 796 C C . LYS A 1 100 ? 9.378 15.148 -15.480 1.00 94.38 100 LYS A C 1
ATOM 798 O O . LYS A 1 100 ? 8.668 14.385 -16.138 1.00 94.38 100 LYS A O 1
ATOM 803 N N . MET A 1 101 ? 8.900 16.139 -14.744 1.00 91.38 101 MET A N 1
ATOM 804 C CA . MET A 1 101 ? 7.514 16.581 -14.772 1.00 91.38 101 MET A CA 1
ATOM 805 C C . MET A 1 101 ? 7.342 17.627 -15.872 1.00 91.38 101 MET A C 1
ATOM 807 O O . MET A 1 101 ? 7.920 18.712 -15.820 1.00 91.38 101 MET A O 1
ATOM 811 N N . GLU A 1 102 ? 6.536 17.319 -16.880 1.00 91.75 102 GLU A N 1
ATOM 812 C CA . GLU A 1 102 ? 6.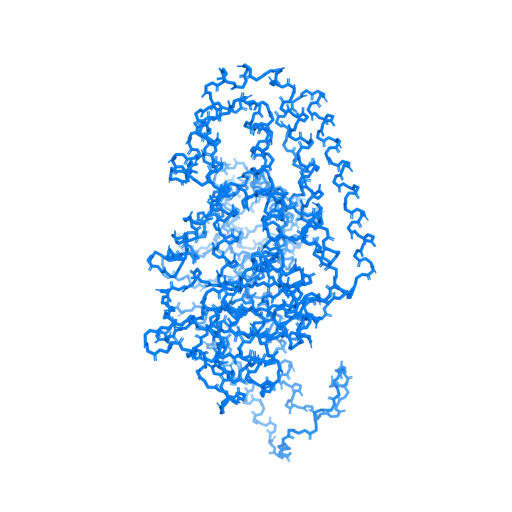163 18.302 -17.891 1.00 91.75 102 GLU A CA 1
ATOM 813 C C . GLU A 1 102 ? 5.103 19.280 -17.357 1.00 91.75 102 GLU A C 1
ATOM 815 O O . GLU A 1 102 ? 4.297 18.909 -16.502 1.00 91.75 102 GLU A O 1
ATOM 820 N N . PRO A 1 103 ? 4.988 20.499 -17.922 1.00 88.25 103 PRO A N 1
ATOM 821 C CA . PRO A 1 103 ? 3.924 21.445 -17.558 1.00 88.25 103 PRO A CA 1
ATOM 822 C C . PRO A 1 103 ? 2.500 20.899 -17.746 1.00 88.25 103 PRO A C 1
ATOM 824 O O . PRO A 1 103 ? 1.552 21.428 -17.175 1.00 88.25 103 PRO A O 1
ATOM 827 N N . SER A 1 104 ? 2.343 19.853 -18.562 1.00 85.81 104 SER A N 1
ATOM 828 C CA . SER A 1 104 ? 1.089 19.120 -18.758 1.00 85.81 104 SER A CA 1
ATOM 829 C C . SER A 1 104 ? 0.699 18.235 -17.562 1.00 85.81 104 SER A C 1
ATOM 831 O O . SER A 1 104 ? -0.403 17.696 -17.556 1.00 85.81 104 SER A O 1
ATOM 833 N N . GLY A 1 105 ? 1.590 18.058 -16.579 1.00 83.75 105 GLY A N 1
ATOM 834 C CA . GLY A 1 105 ? 1.439 17.138 -15.449 1.00 83.75 105 GLY A CA 1
ATOM 835 C C . GLY A 1 105 ? 1.945 15.717 -15.727 1.00 83.75 105 GLY A C 1
ATOM 836 O O . GLY A 1 105 ? 1.815 14.845 -14.871 1.00 83.75 105 GLY A O 1
ATOM 837 N N . LYS A 1 106 ? 2.514 15.450 -16.909 1.00 87.25 106 LYS A N 1
ATOM 838 C CA . LYS A 1 106 ? 3.053 14.128 -17.255 1.00 87.25 106 LYS A CA 1
ATOM 839 C C . LYS A 1 106 ? 4.446 13.937 -16.668 1.00 87.25 106 LYS A C 1
ATOM 841 O O . LYS A 1 106 ? 5.342 14.730 -16.948 1.00 87.25 106 LYS A O 1
ATOM 846 N N . LEU A 1 107 ? 4.636 12.848 -15.929 1.00 87.50 107 LEU A N 1
ATOM 847 C CA . LEU A 1 107 ? 5.947 12.415 -15.459 1.00 87.50 107 LEU A CA 1
ATOM 848 C C . LEU A 1 107 ? 6.576 11.487 -16.507 1.00 87.50 107 LEU A C 1
ATOM 850 O O . LEU A 1 107 ? 5.964 10.489 -16.881 1.00 87.50 107 LEU A O 1
ATOM 854 N N . LEU A 1 108 ? 7.772 11.813 -17.004 1.00 94.81 108 LEU A N 1
ATOM 855 C CA . LEU A 1 108 ? 8.438 11.073 -18.082 1.00 94.81 108 LEU A CA 1
ATOM 856 C C . LEU A 1 108 ? 9.864 10.656 -17.699 1.00 94.81 108 LEU A C 1
ATOM 858 O O . LEU A 1 108 ? 10.613 11.489 -17.189 1.00 94.81 108 LEU A O 1
ATOM 862 N N . PRO A 1 109 ? 10.288 9.414 -17.991 1.00 95.88 109 PRO A N 1
ATOM 863 C CA . PRO A 1 109 ? 11.655 8.966 -17.748 1.00 95.88 109 PRO A CA 1
ATOM 864 C C . PRO A 1 109 ? 12.665 9.692 -18.650 1.00 95.88 109 PRO A C 1
ATOM 866 O O . PRO A 1 109 ? 12.455 9.836 -19.854 1.00 95.88 109 PRO A O 1
ATOM 869 N N . MET A 1 110 ? 13.790 10.107 -18.069 1.00 97.12 110 MET A N 1
ATOM 870 C CA . MET A 1 110 ? 14.921 10.719 -18.775 1.00 97.12 110 MET A CA 1
ATOM 871 C C . MET A 1 110 ? 16.093 9.750 -18.923 1.00 97.12 110 MET A C 1
ATOM 873 O O . MET A 1 110 ? 16.673 9.637 -20.001 1.00 97.12 110 MET A O 1
ATOM 877 N N . VAL A 1 111 ? 16.447 9.051 -17.841 1.00 97.25 111 VAL A N 1
ATOM 878 C CA . VAL A 1 111 ? 17.568 8.106 -17.810 1.00 97.25 111 VAL A CA 1
ATOM 879 C C . VAL A 1 111 ? 17.329 7.013 -16.771 1.00 97.25 111 VAL A C 1
ATOM 881 O O . VAL A 1 111 ? 16.774 7.270 -15.704 1.00 97.25 111 VAL A O 1
ATOM 884 N N . ILE A 1 112 ? 17.760 5.792 -17.092 1.00 96.31 112 ILE A N 1
ATOM 885 C CA . ILE A 1 112 ? 17.759 4.637 -16.190 1.00 96.31 112 ILE A CA 1
ATOM 886 C C . ILE A 1 112 ? 19.188 4.121 -16.034 1.00 96.31 112 ILE A C 1
ATOM 888 O O . ILE A 1 112 ? 19.863 3.798 -17.012 1.00 96.31 112 ILE A O 1
ATOM 892 N N . GLN A 1 113 ? 19.619 3.964 -14.790 1.00 95.56 113 GLN A N 1
ATOM 893 C CA . GLN A 1 113 ? 20.808 3.214 -14.409 1.00 95.56 113 GLN A CA 1
ATOM 894 C C . GLN A 1 113 ? 20.356 1.920 -13.730 1.00 95.56 113 GLN A C 1
ATOM 896 O O . GLN A 1 113 ? 19.689 1.987 -12.712 1.00 95.56 113 GLN A O 1
ATOM 901 N N . ILE A 1 114 ? 20.705 0.738 -14.247 1.00 93.56 114 ILE A N 1
ATOM 902 C CA . ILE A 1 114 ? 20.164 -0.542 -13.728 1.00 93.56 114 ILE A CA 1
ATOM 903 C C . ILE A 1 114 ? 20.898 -1.045 -12.470 1.00 93.56 114 ILE A C 1
ATOM 905 O O . ILE A 1 114 ? 20.337 -1.795 -11.670 1.00 93.56 114 ILE A O 1
ATOM 909 N N . GLN A 1 115 ? 22.172 -0.681 -12.320 1.00 92.69 115 GLN A N 1
ATOM 910 C CA . GLN A 1 115 ? 23.055 -1.147 -11.247 1.00 92.69 115 GLN A CA 1
ATOM 911 C C . GLN A 1 115 ? 23.856 0.026 -10.670 1.00 92.69 115 GLN A C 1
ATOM 913 O O . GLN A 1 115 ? 24.240 0.920 -11.432 1.00 92.69 115 GLN A O 1
ATOM 918 N N . PRO A 1 116 ? 24.138 0.061 -9.356 1.00 93.31 116 PRO A N 1
ATOM 919 C CA . PRO A 1 116 ? 25.008 1.067 -8.762 1.00 93.31 116 PRO A CA 1
ATOM 920 C C . PRO A 1 116 ? 26.451 0.941 -9.283 1.00 93.31 116 PRO A C 1
ATOM 922 O O . PRO A 1 116 ? 26.853 -0.124 -9.768 1.00 93.31 116 PRO A O 1
ATOM 925 N N . PRO A 1 117 ? 27.256 2.013 -9.182 1.00 92.25 117 PRO A N 1
ATOM 926 C CA . PRO A 1 117 ? 28.689 1.935 -9.423 1.00 92.25 117 PRO A CA 1
ATOM 927 C C . PRO A 1 117 ? 29.339 0.885 -8.519 1.00 92.25 117 PRO A C 1
ATOM 929 O O . PRO A 1 117 ? 29.024 0.785 -7.336 1.00 92.25 117 PRO A O 1
ATOM 932 N N . SER A 1 118 ? 30.278 0.117 -9.065 1.00 90.06 118 SER A N 1
ATOM 933 C CA . SER A 1 118 ? 31.041 -0.890 -8.316 1.00 90.06 118 SER A CA 1
ATOM 934 C C . SER A 1 118 ? 32.526 -0.822 -8.675 1.00 90.06 118 SER A C 1
ATOM 936 O O . SER A 1 118 ? 32.866 -0.298 -9.735 1.00 90.06 118 SER A O 1
ATOM 938 N N . PRO A 1 119 ? 33.440 -1.399 -7.870 1.00 87.88 119 PRO A N 1
ATOM 939 C CA . PRO A 1 119 ? 34.863 -1.433 -8.218 1.00 87.88 119 PRO A CA 1
ATOM 940 C C . PRO A 1 119 ? 35.150 -2.066 -9.590 1.00 87.88 119 PRO A C 1
ATOM 942 O O . PRO A 1 119 ? 36.074 -1.650 -10.282 1.00 87.88 119 PRO A O 1
ATOM 945 N N . SER A 1 120 ? 34.344 -3.050 -10.005 1.00 85.31 120 SER A N 1
ATOM 946 C CA . SER A 1 120 ? 34.436 -3.693 -11.324 1.00 85.31 120 SER A CA 1
ATOM 947 C C . SER A 1 120 ? 33.788 -2.896 -12.459 1.00 85.31 120 SER A C 1
ATOM 949 O O . SER A 1 120 ? 34.083 -3.152 -13.623 1.00 85.31 120 SER A O 1
ATOM 951 N N . CYS A 1 121 ? 32.886 -1.968 -12.143 1.00 83.56 121 CYS A N 1
ATOM 952 C CA . CYS A 1 121 ? 32.157 -1.152 -13.108 1.00 83.56 121 CYS A CA 1
ATOM 953 C C . CYS A 1 121 ? 31.854 0.222 -12.479 1.00 83.56 121 CYS A C 1
ATOM 955 O O . CYS A 1 121 ? 30.731 0.450 -12.019 1.00 83.56 121 CYS A O 1
ATOM 957 N N . PRO A 1 122 ? 32.853 1.123 -12.400 1.00 83.50 122 PRO A N 1
ATOM 958 C CA . PRO A 1 122 ? 32.713 2.413 -11.716 1.00 83.50 122 PRO A CA 1
ATOM 959 C C . PRO A 1 122 ? 31.779 3.380 -12.456 1.00 83.50 122 PRO A C 1
ATOM 961 O O . PRO A 1 122 ? 31.235 4.296 -11.853 1.00 83.50 122 PRO A O 1
ATOM 964 N N . THR A 1 123 ? 31.564 3.155 -13.752 1.00 86.31 123 THR A N 1
ATOM 965 C CA . THR A 1 123 ? 30.648 3.911 -14.612 1.00 86.31 123 THR A CA 1
ATOM 966 C C . THR A 1 123 ? 29.658 2.947 -15.274 1.00 86.31 123 THR A C 1
ATOM 968 O O . THR A 1 123 ? 29.870 2.534 -16.418 1.00 86.31 123 THR A O 1
ATOM 971 N N . PRO A 1 124 ? 28.601 2.514 -14.556 1.00 90.44 124 PRO A N 1
ATOM 972 C CA . PRO A 1 124 ? 27.564 1.661 -15.127 1.00 90.44 124 PRO A CA 1
ATOM 973 C C . PRO A 1 124 ? 26.922 2.298 -16.369 1.00 90.44 124 PRO A C 1
ATOM 975 O O . PRO A 1 124 ? 26.789 3.522 -16.425 1.00 90.44 124 PRO A O 1
ATOM 978 N N . PRO A 1 125 ? 26.486 1.499 -17.360 1.00 91.81 125 PRO A N 1
ATOM 979 C CA . PRO A 1 125 ? 25.771 2.028 -18.513 1.00 91.81 125 PRO A CA 1
ATOM 980 C C . PRO A 1 125 ? 24.500 2.776 -18.100 1.00 91.81 125 PRO A C 1
ATOM 982 O O . PRO A 1 125 ? 23.695 2.270 -17.313 1.00 91.81 125 PRO A O 1
ATOM 985 N N . LEU A 1 126 ? 24.311 3.953 -18.693 1.00 95.06 126 LEU A N 1
ATOM 986 C CA . LEU A 1 126 ? 23.091 4.743 -18.585 1.00 95.06 126 LEU A CA 1
ATOM 987 C C . LEU A 1 126 ? 22.229 4.524 -19.824 1.00 95.06 126 LEU A C 1
ATOM 989 O O . LEU A 1 126 ? 22.714 4.644 -20.955 1.00 95.06 126 LEU A O 1
ATOM 993 N N . PHE A 1 127 ? 20.961 4.199 -19.610 1.00 96.19 127 PHE A N 1
ATOM 994 C CA . PHE A 1 127 ? 20.000 3.897 -20.661 1.00 96.19 127 PHE A CA 1
ATOM 995 C C . PHE A 1 127 ? 19.025 5.053 -20.838 1.00 96.19 127 PHE A C 1
ATOM 997 O O . PHE A 1 127 ? 18.539 5.606 -19.853 1.00 96.19 127 PHE A O 1
ATOM 1004 N N . LEU A 1 128 ? 18.754 5.414 -22.088 1.00 96.56 128 LEU A N 1
ATOM 1005 C CA . LEU A 1 128 ? 17.954 6.577 -22.464 1.00 96.56 128 LEU A CA 1
ATOM 1006 C C . LEU A 1 128 ? 16.747 6.152 -23.308 1.00 96.56 128 LEU A C 1
ATOM 1008 O O . LEU A 1 128 ? 16.846 5.160 -24.033 1.00 96.56 128 LEU A O 1
ATOM 1012 N N . PRO A 1 129 ? 15.657 6.941 -23.327 1.00 96.31 129 PRO A N 1
ATOM 1013 C CA . PRO A 1 129 ? 14.530 6.718 -24.236 1.00 96.31 129 PRO A CA 1
ATOM 1014 C C . PRO A 1 129 ? 14.915 6.662 -25.726 1.00 96.31 129 PRO A C 1
ATOM 1016 O O . PRO A 1 129 ? 14.183 6.100 -26.535 1.00 96.31 129 PRO A O 1
ATOM 1019 N N . SER A 1 130 ? 16.064 7.240 -26.100 1.00 95.81 130 SER A N 1
ATOM 1020 C CA . SER A 1 130 ? 16.611 7.227 -27.463 1.00 95.81 130 SER A CA 1
ATOM 1021 C C . SER A 1 130 ? 17.407 5.964 -27.822 1.00 95.81 130 SER A C 1
ATOM 1023 O O . SER A 1 130 ? 17.805 5.807 -28.979 1.00 95.81 130 SER A O 1
ATOM 1025 N N . ASP A 1 131 ? 17.653 5.063 -26.864 1.00 95.88 131 ASP A N 1
ATOM 1026 C CA . ASP A 1 131 ? 18.306 3.777 -27.118 1.00 95.88 131 ASP A CA 1
ATOM 1027 C C . ASP A 1 131 ? 17.420 2.852 -27.982 1.00 95.88 131 ASP A C 1
ATOM 1029 O O . ASP A 1 131 ? 16.214 3.080 -28.114 1.00 95.88 131 ASP A O 1
ATOM 1033 N N . PRO A 1 132 ? 17.976 1.776 -28.586 1.00 96.44 132 PRO A N 1
ATOM 1034 C CA . PRO A 1 132 ? 17.189 0.861 -29.409 1.00 96.44 132 PRO A CA 1
ATOM 1035 C C . PRO A 1 132 ? 15.923 0.359 -28.684 1.00 96.44 132 PRO A C 1
ATOM 1037 O O . PRO A 1 132 ? 16.015 -0.012 -27.511 1.00 96.44 132 PRO A O 1
ATOM 1040 N N . PRO A 1 133 ? 14.757 0.258 -29.356 1.00 94.88 133 PRO A N 1
ATOM 1041 C CA . PRO A 1 133 ? 13.470 0.066 -28.676 1.00 94.88 133 PRO A CA 1
ATOM 1042 C C . PRO A 1 133 ? 13.407 -1.116 -27.699 1.00 94.88 133 PRO A C 1
ATOM 1044 O O . PRO A 1 133 ? 12.840 -0.992 -26.618 1.00 94.88 133 PRO A O 1
ATOM 1047 N N . LEU A 1 134 ? 14.015 -2.259 -28.040 1.00 94.81 134 LEU A N 1
ATOM 1048 C CA . LEU A 1 134 ? 14.030 -3.434 -27.158 1.00 94.81 134 LEU A CA 1
ATOM 1049 C C . LEU A 1 134 ? 14.985 -3.288 -25.968 1.00 94.81 134 LEU A C 1
ATOM 1051 O O . LEU A 1 134 ? 14.723 -3.871 -24.919 1.00 94.81 134 LEU A O 1
ATOM 1055 N N . VAL A 1 135 ? 16.057 -2.501 -26.106 1.00 96.38 135 VAL A N 1
ATOM 1056 C CA . VAL A 1 135 ? 16.939 -2.145 -24.986 1.00 96.38 135 VAL A CA 1
ATOM 1057 C C . VAL A 1 135 ? 16.140 -1.310 -23.996 1.00 96.38 135 VAL A C 1
ATOM 1059 O O . VAL A 1 135 ? 16.021 -1.701 -22.838 1.00 96.38 135 VAL A O 1
ATOM 1062 N N . TRP A 1 136 ? 15.532 -0.216 -24.468 1.00 96.88 136 TRP A N 1
ATOM 1063 C CA . TRP A 1 136 ? 14.740 0.676 -23.624 1.00 96.88 136 TRP A CA 1
ATOM 1064 C C . TRP A 1 136 ? 13.573 -0.054 -22.943 1.00 96.88 136 TRP A C 1
ATOM 1066 O O . TRP A 1 136 ? 13.341 0.083 -21.742 1.00 96.88 136 TRP A O 1
ATOM 1076 N N . LEU A 1 137 ? 12.882 -0.920 -23.685 1.00 94.00 137 LEU A N 1
ATOM 1077 C CA . LEU A 1 137 ? 11.800 -1.724 -23.136 1.00 94.00 137 LEU A CA 1
ATOM 1078 C C . LEU A 1 137 ? 12.284 -2.671 -22.025 1.00 94.00 137 LEU A C 1
ATOM 1080 O O . LEU A 1 137 ? 11.667 -2.726 -20.962 1.00 94.00 137 LEU A O 1
ATOM 1084 N N . LEU A 1 138 ? 13.391 -3.391 -22.240 1.00 95.38 138 LEU A N 1
ATOM 1085 C CA . LEU A 1 138 ? 13.933 -4.329 -21.254 1.00 95.38 138 LEU A CA 1
ATOM 1086 C C . LEU A 1 138 ? 14.381 -3.617 -19.972 1.00 95.38 138 LEU A C 1
ATOM 1088 O O . LEU A 1 138 ? 14.134 -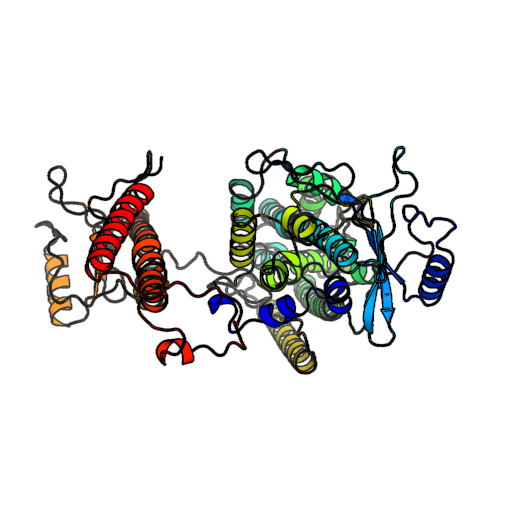4.125 -18.879 1.00 95.38 138 LEU A O 1
ATOM 1092 N N . VAL A 1 139 ? 15.015 -2.444 -20.073 1.00 96.38 139 VAL A N 1
ATOM 1093 C CA . VAL A 1 139 ? 15.449 -1.706 -18.875 1.00 96.38 139 VAL A CA 1
ATOM 1094 C C . VAL A 1 139 ? 14.267 -1.170 -18.072 1.00 96.38 139 VAL A C 1
ATOM 1096 O O . VAL A 1 139 ? 14.296 -1.243 -16.846 1.00 96.38 139 VAL A O 1
ATOM 1099 N N . LYS A 1 140 ? 13.178 -0.749 -18.731 1.00 95.81 140 LYS A N 1
ATOM 1100 C CA . LYS A 1 140 ? 11.927 -0.415 -18.037 1.00 95.81 140 LYS A CA 1
ATOM 1101 C C . LYS A 1 140 ? 11.333 -1.630 -17.322 1.00 95.81 140 LYS A C 1
ATOM 1103 O O . LYS A 1 140 ? 10.911 -1.491 -16.180 1.00 95.81 140 LYS A O 1
ATOM 1108 N N . MET A 1 141 ? 11.359 -2.825 -17.922 1.00 94.94 141 MET A N 1
ATOM 1109 C CA . MET A 1 141 ? 10.912 -4.053 -17.237 1.00 94.94 141 MET A CA 1
ATOM 1110 C C . MET A 1 141 ? 11.746 -4.370 -15.992 1.00 94.94 141 MET A C 1
ATOM 1112 O O . MET A 1 141 ? 11.189 -4.818 -14.995 1.00 94.94 141 MET A O 1
ATOM 1116 N N . TRP A 1 142 ? 13.060 -4.120 -16.022 1.00 95.56 142 TRP A N 1
ATOM 1117 C CA . TRP A 1 142 ? 13.910 -4.259 -14.835 1.00 95.56 142 TRP A CA 1
ATOM 1118 C C . TRP A 1 142 ? 13.496 -3.311 -13.717 1.00 95.56 142 TRP A C 1
ATOM 1120 O O . TRP A 1 142 ? 13.382 -3.751 -12.577 1.00 95.56 142 TRP A O 1
ATOM 1130 N N . VAL A 1 143 ? 13.211 -2.047 -14.044 1.00 94.12 143 VAL A N 1
ATOM 1131 C CA . VAL A 1 143 ? 12.669 -1.089 -13.071 1.00 94.12 143 VAL A CA 1
ATOM 1132 C C . VAL A 1 143 ? 11.347 -1.581 -12.504 1.00 94.12 143 VAL A C 1
ATOM 1134 O O . VAL A 1 143 ? 11.199 -1.649 -11.291 1.00 94.12 143 VAL A O 1
ATOM 1137 N N . ARG A 1 144 ? 10.406 -1.986 -13.362 1.00 92.31 144 ARG A N 1
ATOM 1138 C CA . ARG A 1 144 ? 9.106 -2.504 -12.921 1.00 92.31 144 ARG A CA 1
ATOM 1139 C C . ARG A 1 144 ? 9.228 -3.770 -12.068 1.00 92.31 144 ARG A C 1
ATOM 1141 O O . ARG A 1 144 ? 8.428 -3.976 -11.162 1.00 92.31 144 ARG A O 1
ATOM 1148 N N . SER A 1 145 ? 10.222 -4.615 -12.341 1.00 92.81 145 SER A N 1
ATOM 1149 C CA . SER A 1 145 ? 10.505 -5.787 -11.517 1.00 92.81 145 SER A CA 1
ATOM 1150 C C . SER A 1 145 ? 10.996 -5.368 -10.133 1.00 92.81 145 SER A C 1
ATOM 1152 O O . SER A 1 145 ? 10.415 -5.804 -9.144 1.00 92.81 145 SER A O 1
ATOM 1154 N N . SER A 1 146 ? 11.982 -4.471 -10.046 1.00 88.12 146 SER A N 1
ATOM 1155 C CA . SER A 1 146 ? 12.477 -3.923 -8.774 1.00 88.12 146 SER A CA 1
ATOM 1156 C C . SER A 1 146 ? 11.385 -3.203 -7.973 1.00 88.12 146 SER A C 1
ATOM 1158 O O . SER A 1 146 ? 11.287 -3.418 -6.766 1.00 88.12 146 SER A O 1
ATOM 1160 N N . ASP A 1 147 ? 10.529 -2.432 -8.646 1.00 86.44 147 ASP A N 1
ATOM 1161 C CA . ASP A 1 147 ? 9.343 -1.790 -8.068 1.00 86.44 147 ASP A CA 1
ATOM 1162 C C . ASP A 1 147 ? 8.392 -2.808 -7.454 1.00 86.44 147 ASP A C 1
ATOM 1164 O O . ASP A 1 147 ? 8.092 -2.715 -6.272 1.00 86.44 147 ASP A O 1
ATOM 1168 N N . SER A 1 148 ? 8.039 -3.871 -8.183 1.00 85.56 148 SER A N 1
ATOM 1169 C CA . SER A 1 148 ? 7.185 -4.925 -7.623 1.00 85.56 148 SER A CA 1
ATOM 1170 C C . SER A 1 148 ? 7.772 -5.583 -6.364 1.00 85.56 148 SER A C 1
ATOM 1172 O O . SER A 1 148 ? 7.021 -5.945 -5.464 1.00 85.56 148 SER A O 1
ATOM 1174 N N . GLN A 1 149 ? 9.104 -5.712 -6.256 1.00 84.31 149 GLN A N 1
ATOM 1175 C CA . GLN A 1 149 ? 9.728 -6.289 -5.058 1.00 84.31 149 GLN A CA 1
ATOM 1176 C C . GLN A 1 149 ? 9.625 -5.352 -3.852 1.00 84.31 149 GLN A C 1
ATOM 1178 O O . GLN A 1 149 ? 9.278 -5.800 -2.759 1.00 84.31 149 GLN A O 1
ATOM 1183 N N . LEU A 1 150 ? 9.951 -4.065 -4.026 1.00 83.69 150 LEU A N 1
ATOM 1184 C CA . LEU A 1 150 ? 9.872 -3.096 -2.931 1.00 83.69 150 LEU A CA 1
ATOM 1185 C C . LEU A 1 150 ? 8.421 -2.822 -2.543 1.00 83.69 150 LEU A C 1
ATOM 1187 O O . LEU A 1 150 ? 8.115 -2.796 -1.353 1.00 83.69 150 LEU A O 1
ATOM 1191 N N . HIS A 1 151 ? 7.519 -2.702 -3.514 1.00 86.88 151 HIS A N 1
ATOM 1192 C CA . HIS A 1 151 ? 6.085 -2.582 -3.280 1.00 86.88 151 HIS A CA 1
ATOM 1193 C C . HIS A 1 151 ? 5.575 -3.699 -2.368 1.00 86.88 151 HIS A C 1
ATOM 1195 O O . HIS A 1 151 ? 5.068 -3.402 -1.287 1.00 86.88 151 HIS A O 1
ATOM 1201 N N . GLU A 1 152 ? 5.758 -4.966 -2.752 1.00 84.38 152 GLU A N 1
ATOM 1202 C CA . GLU A 1 152 ? 5.185 -6.088 -2.002 1.00 84.38 152 GLU A CA 1
ATOM 1203 C C . GLU A 1 152 ? 5.808 -6.237 -0.610 1.00 84.38 152 GLU A C 1
ATOM 1205 O O . GLU A 1 152 ? 5.116 -6.558 0.355 1.00 84.38 152 GLU A O 1
ATOM 1210 N N . LEU A 1 153 ? 7.116 -5.993 -0.474 1.00 84.25 153 LEU A N 1
ATOM 1211 C CA . LEU A 1 153 ? 7.844 -6.270 0.767 1.00 84.25 153 LEU A CA 1
ATOM 1212 C C . LEU A 1 153 ? 7.851 -5.086 1.734 1.00 84.25 153 LEU A C 1
ATOM 1214 O O . LEU A 1 153 ? 7.563 -5.255 2.917 1.00 84.25 153 LEU A O 1
ATOM 1218 N N . GLN A 1 154 ? 8.185 -3.891 1.253 1.00 81.19 154 GLN A N 1
ATOM 1219 C CA . GLN A 1 154 ? 8.299 -2.699 2.088 1.00 81.19 154 GLN A CA 1
ATOM 1220 C C . GLN A 1 154 ? 6.943 -2.018 2.259 1.00 81.19 154 GLN A C 1
ATOM 1222 O O . GLN A 1 154 ? 6.488 -1.828 3.382 1.00 81.19 154 GLN A O 1
ATOM 1227 N N . TYR A 1 155 ? 6.284 -1.644 1.166 1.00 83.44 155 TYR A N 1
ATOM 1228 C CA . TYR A 1 155 ? 5.110 -0.773 1.256 1.00 83.44 155 TYR A CA 1
ATOM 1229 C C . TYR A 1 155 ? 3.836 -1.541 1.598 1.00 83.44 155 TYR A C 1
ATOM 1231 O O . TYR A 1 155 ? 3.020 -1.051 2.372 1.00 83.44 155 TYR A O 1
ATOM 1239 N N . HIS A 1 156 ? 3.678 -2.751 1.069 1.00 86.00 156 HIS A N 1
ATOM 1240 C CA . HIS A 1 156 ? 2.527 -3.599 1.328 1.00 86.00 156 HIS A CA 1
ATOM 1241 C C . HIS A 1 156 ? 2.739 -4.435 2.599 1.00 86.00 156 HIS A C 1
ATOM 1243 O O . HIS A 1 156 ? 2.103 -4.166 3.619 1.00 86.00 156 HIS A O 1
ATOM 1249 N N . LEU A 1 157 ? 3.662 -5.401 2.606 1.00 86.19 157 LEU A N 1
ATOM 1250 C CA . LEU A 1 157 ? 3.825 -6.309 3.746 1.00 86.19 157 LEU A CA 1
ATOM 1251 C C . LEU A 1 157 ? 4.302 -5.595 5.024 1.00 86.19 157 LEU A C 1
ATOM 1253 O O . LEU A 1 157 ? 3.646 -5.709 6.059 1.00 86.19 157 LEU A O 1
ATOM 1257 N N . LEU A 1 158 ? 5.419 -4.862 4.990 1.00 85.62 158 LEU A N 1
ATOM 1258 C CA . LEU A 1 158 ? 5.970 -4.223 6.192 1.00 85.62 158 LEU A CA 1
ATOM 1259 C C . LEU A 1 158 ? 5.102 -3.058 6.684 1.00 85.62 158 LEU A C 1
ATOM 1261 O O . LEU A 1 158 ? 4.610 -3.097 7.814 1.00 85.62 158 LEU A O 1
ATOM 1265 N N . SER A 1 159 ? 4.912 -2.037 5.844 1.00 86.25 159 SER A N 1
ATOM 1266 C CA . SER A 1 159 ? 4.284 -0.776 6.252 1.00 86.25 159 SER A CA 1
ATOM 1267 C C . SER A 1 159 ? 2.778 -0.875 6.487 1.00 86.25 159 SER A C 1
ATOM 1269 O O . SER A 1 159 ? 2.221 0.035 7.089 1.00 86.25 159 SER A O 1
ATOM 1271 N N . THR A 1 160 ? 2.110 -1.959 6.069 1.00 87.44 160 THR A N 1
ATOM 1272 C CA . THR A 1 160 ? 0.674 -2.148 6.345 1.00 87.44 160 THR A CA 1
ATOM 1273 C C . THR A 1 160 ? 0.411 -3.392 7.178 1.00 87.44 160 THR A C 1
ATOM 1275 O O . THR A 1 160 ? 0.006 -3.276 8.332 1.00 87.44 160 THR A O 1
ATOM 1278 N N . HIS A 1 161 ? 0.684 -4.588 6.656 1.00 89.44 161 HIS A N 1
ATOM 1279 C CA . HIS A 1 161 ? 0.351 -5.837 7.334 1.00 89.44 161 HIS A CA 1
ATOM 1280 C C . HIS A 1 161 ? 1.087 -5.988 8.668 1.00 89.44 161 HIS A C 1
ATOM 1282 O O . HIS A 1 161 ? 0.441 -6.162 9.704 1.00 89.44 161 HIS A O 1
ATOM 1288 N N . LEU A 1 162 ? 2.422 -5.932 8.663 1.00 89.38 162 LEU A N 1
ATOM 1289 C CA . LEU A 1 162 ? 3.227 -6.166 9.865 1.00 89.38 162 LEU A CA 1
ATOM 1290 C C . LEU A 1 162 ? 3.073 -5.027 10.879 1.00 89.38 162 LEU A C 1
ATOM 1292 O O . LEU A 1 162 ? 2.904 -5.293 12.069 1.00 89.38 162 LEU A O 1
ATOM 1296 N N . LEU A 1 163 ? 3.041 -3.773 10.421 1.00 90.94 163 LEU A N 1
ATOM 1297 C CA . LEU A 1 163 ? 2.768 -2.633 11.297 1.00 90.94 163 LEU A CA 1
ATOM 1298 C C . LEU A 1 163 ? 1.357 -2.697 11.908 1.00 90.94 163 LEU A C 1
ATOM 1300 O O . LEU A 1 163 ? 1.192 -2.496 13.112 1.00 90.94 163 LEU A O 1
ATOM 1304 N N . GLY A 1 164 ? 0.342 -3.049 11.117 1.00 90.88 164 GLY A N 1
ATOM 1305 C CA . GLY A 1 164 ? -1.021 -3.262 11.602 1.00 90.88 164 GLY A CA 1
ATOM 1306 C C . GLY A 1 164 ? -1.113 -4.384 12.641 1.00 90.88 164 GLY A C 1
ATOM 1307 O O . GLY A 1 164 ? -1.903 -4.297 13.580 1.00 90.88 164 GLY A O 1
ATOM 1308 N N . GLU A 1 165 ? -0.291 -5.430 12.520 1.00 92.50 165 GLU A N 1
ATOM 1309 C CA . GLU A 1 165 ? -0.178 -6.491 13.526 1.00 92.50 165 GLU A CA 1
ATOM 1310 C C . GLU A 1 165 ? 0.495 -6.008 14.809 1.00 92.50 165 GLU A C 1
ATOM 1312 O O . GLU A 1 165 ? -0.000 -6.330 15.887 1.00 92.50 165 GLU A O 1
ATOM 1317 N N . VAL A 1 166 ? 1.549 -5.190 14.724 1.00 95.00 166 VAL A N 1
ATOM 1318 C CA . VAL A 1 166 ? 2.152 -4.548 15.905 1.00 95.00 166 VAL A CA 1
ATOM 1319 C C . VAL A 1 166 ? 1.108 -3.724 16.659 1.00 95.00 166 VAL A C 1
ATOM 1321 O O . VAL A 1 166 ? 0.956 -3.891 17.871 1.00 95.00 166 VAL A O 1
ATOM 1324 N N . ILE A 1 167 ? 0.336 -2.899 15.942 1.00 93.19 167 ILE A N 1
ATOM 1325 C CA . ILE A 1 167 ? -0.757 -2.106 16.521 1.00 93.19 167 ILE A CA 1
ATOM 1326 C C . ILE A 1 167 ? -1.783 -3.036 17.183 1.00 93.19 167 ILE A C 1
ATOM 1328 O O . ILE A 1 167 ? -2.131 -2.841 18.347 1.00 93.19 167 ILE A O 1
ATOM 1332 N N . ALA A 1 168 ? -2.227 -4.084 16.482 1.00 89.69 168 ALA A N 1
ATOM 1333 C CA . ALA A 1 168 ? -3.204 -5.041 16.995 1.00 89.69 168 ALA A CA 1
ATOM 1334 C C . ALA A 1 168 ? -2.734 -5.733 18.282 1.00 89.69 168 ALA A C 1
ATOM 1336 O O . ALA A 1 168 ? -3.464 -5.763 19.273 1.00 89.69 168 ALA A O 1
ATOM 1337 N N . VAL A 1 169 ? -1.514 -6.274 18.287 1.00 88.69 169 VAL A N 1
ATOM 1338 C CA . VAL A 1 169 ? -0.948 -6.996 19.433 1.00 88.69 169 VAL A CA 1
ATOM 1339 C C . VAL A 1 169 ? -0.765 -6.061 20.626 1.00 88.69 169 VAL A C 1
ATOM 1341 O O . VAL A 1 169 ? -1.181 -6.417 21.729 1.00 88.69 169 VAL A O 1
ATOM 1344 N N . ALA A 1 170 ? -0.219 -4.859 20.419 1.00 91.44 170 ALA A N 1
ATOM 1345 C CA . ALA A 1 170 ? -0.061 -3.877 21.488 1.00 91.44 170 ALA A CA 1
ATOM 1346 C C . ALA A 1 170 ? -1.418 -3.452 22.065 1.00 91.44 170 ALA A C 1
ATOM 1348 O O . ALA A 1 170 ? -1.594 -3.447 23.284 1.00 91.44 170 ALA A O 1
ATOM 1349 N N . THR A 1 171 ? -2.415 -3.170 21.216 1.00 91.31 171 THR A N 1
ATOM 1350 C CA . THR A 1 171 ? -3.778 -2.831 21.661 1.00 91.31 171 THR A CA 1
ATOM 1351 C C . THR A 1 171 ? -4.375 -3.940 22.521 1.00 91.31 171 THR A C 1
ATOM 1353 O O . THR A 1 171 ? -4.913 -3.650 23.585 1.00 91.31 171 THR A O 1
ATOM 1356 N N . MET A 1 172 ? -4.236 -5.205 22.115 1.00 88.81 172 MET A N 1
ATOM 1357 C CA . MET A 1 172 ? -4.770 -6.346 22.869 1.00 88.81 172 MET A CA 1
ATOM 1358 C C . MET A 1 172 ? -4.019 -6.628 24.180 1.00 88.81 172 MET A C 1
ATOM 1360 O O . MET A 1 172 ? -4.597 -7.222 25.089 1.00 88.81 172 MET A O 1
ATOM 1364 N N . ARG A 1 173 ? -2.739 -6.250 24.281 1.00 87.88 173 ARG A N 1
ATOM 1365 C CA . ARG A 1 173 ? -1.897 -6.495 25.464 1.00 87.88 173 ARG A CA 1
ATOM 1366 C C . ARG A 1 173 ? -1.978 -5.386 26.505 1.00 87.88 173 ARG A C 1
ATOM 1368 O O . ARG A 1 173 ? -1.914 -5.691 27.694 1.00 87.88 173 ARG A O 1
ATOM 1375 N N . CYS A 1 174 ? -2.107 -4.137 26.065 1.00 92.06 174 CYS A N 1
ATOM 1376 C CA . CYS A 1 174 ? -1.955 -2.975 26.940 1.00 92.06 174 CYS A CA 1
ATOM 1377 C C . CYS A 1 174 ? -3.269 -2.246 27.237 1.00 92.06 174 CYS A C 1
ATOM 1379 O O . CYS A 1 174 ? -3.346 -1.574 28.259 1.00 92.06 174 CYS A O 1
ATOM 1381 N N . LEU A 1 175 ? -4.296 -2.364 26.384 1.00 93.25 175 LEU A N 1
ATOM 1382 C CA . LEU A 1 175 ? -5.546 -1.615 26.545 1.00 93.25 175 LEU A CA 1
ATOM 1383 C C . LEU A 1 175 ? -6.718 -2.555 26.877 1.00 93.25 175 LEU A C 1
ATOM 1385 O O . LEU A 1 175 ? -7.040 -3.438 26.077 1.00 93.25 175 LEU A O 1
ATOM 1389 N N . PRO A 1 176 ? -7.410 -2.381 28.018 1.00 91.00 176 PRO A N 1
ATOM 1390 C CA . PRO A 1 176 ? -8.579 -3.190 28.339 1.00 91.00 176 PRO A CA 1
ATOM 1391 C C . PRO A 1 176 ? -9.758 -2.852 27.417 1.00 91.00 176 PRO A C 1
ATOM 1393 O O . PRO A 1 176 ? -9.896 -1.731 26.933 1.00 91.00 176 PRO A O 1
ATOM 1396 N N . GLY A 1 177 ? -10.692 -3.794 27.245 1.00 89.62 177 GLY A N 1
ATOM 1397 C CA . GLY A 1 177 ? -11.850 -3.620 26.350 1.00 89.62 177 GLY A CA 1
ATOM 1398 C C . GLY A 1 177 ? -12.781 -2.440 26.688 1.00 89.62 177 GLY A C 1
ATOM 1399 O O . GLY A 1 177 ? -13.585 -2.015 25.857 1.00 89.62 177 GLY A O 1
ATOM 1400 N N . LEU A 1 178 ? -12.685 -1.899 27.908 1.00 92.44 178 LEU A N 1
ATOM 1401 C CA . LEU A 1 178 ? -13.414 -0.701 28.332 1.00 92.44 178 LEU A CA 1
ATOM 1402 C C . LEU A 1 178 ? -12.717 0.608 27.932 1.00 92.44 178 LEU A C 1
ATOM 1404 O O . LEU A 1 178 ? -13.393 1.636 27.878 1.00 92.44 178 LEU A O 1
ATOM 1408 N N . HIS A 1 179 ? -11.419 0.573 27.630 1.00 97.38 179 HIS A N 1
ATOM 1409 C CA . HIS A 1 179 ? -10.618 1.748 27.314 1.00 97.38 179 HIS A CA 1
ATOM 1410 C C . HIS A 1 179 ? -11.116 2.428 26.023 1.00 97.38 179 HIS A C 1
ATOM 1412 O O . HIS A 1 179 ? -11.362 1.740 25.025 1.00 97.38 179 HIS A O 1
ATOM 1418 N N . PRO A 1 180 ? -11.256 3.768 25.979 1.00 96.81 180 PRO A N 1
ATOM 1419 C CA . PRO A 1 180 ? -11.780 4.466 24.802 1.00 96.81 180 PRO A CA 1
ATOM 1420 C C . PRO A 1 180 ? -10.919 4.241 23.552 1.00 96.81 180 PRO A C 1
ATOM 1422 O O . PRO A 1 180 ? -11.451 4.026 22.467 1.00 96.81 180 PRO A O 1
ATOM 1425 N N . VAL A 1 181 ? -9.594 4.191 23.705 1.00 96.44 181 VAL A N 1
ATOM 1426 C CA . VAL A 1 181 ? -8.670 3.911 22.591 1.00 96.44 181 VAL A CA 1
ATOM 1427 C C . VAL A 1 181 ? -8.819 2.481 22.065 1.00 96.44 181 VAL A C 1
ATOM 1429 O O . VAL A 1 181 ? -8.782 2.278 20.855 1.00 96.44 181 VAL A O 1
ATOM 1432 N N . PHE A 1 182 ? -9.057 1.489 22.935 1.00 97.31 182 PHE A N 1
ATOM 1433 C CA . PHE A 1 182 ? -9.328 0.119 22.485 1.00 97.31 182 PHE A CA 1
ATOM 1434 C C . PHE A 1 182 ? -10.558 0.099 21.573 1.00 97.31 182 PHE A C 1
ATOM 1436 O O . PHE A 1 182 ? -10.512 -0.436 20.471 1.00 97.31 182 PHE A O 1
ATOM 1443 N N . LYS A 1 183 ? -11.644 0.744 22.013 1.00 96.06 183 LYS A N 1
ATOM 1444 C CA . LYS A 1 183 ? -12.907 0.833 21.268 1.00 96.06 183 LYS A CA 1
ATOM 1445 C C . LYS A 1 183 ? -12.763 1.563 19.933 1.00 96.06 183 LYS A C 1
ATOM 1447 O O . LYS A 1 183 ? -13.441 1.195 18.980 1.00 96.06 183 LYS A O 1
ATOM 1452 N N . LEU A 1 184 ? -11.893 2.572 19.875 1.00 96.56 184 LEU A N 1
ATOM 1453 C CA . LEU A 1 184 ? -11.571 3.304 18.652 1.00 96.56 184 LEU A CA 1
ATOM 1454 C C . LEU A 1 184 ? -10.788 2.438 17.653 1.00 96.56 184 LEU A C 1
ATOM 1456 O O . LEU A 1 184 ? -11.125 2.432 16.476 1.00 96.56 184 LEU A O 1
ATOM 1460 N N . LEU A 1 185 ? -9.763 1.708 18.107 1.00 94.06 185 LEU A N 1
ATOM 1461 C CA . LEU A 1 185 ? -8.832 0.991 17.223 1.00 94.06 185 LEU A CA 1
ATOM 1462 C C . LEU A 1 185 ? -9.298 -0.417 16.827 1.00 94.06 185 LEU A C 1
ATOM 1464 O O . LEU A 1 185 ? -8.963 -0.885 15.739 1.00 94.06 185 LEU A O 1
ATOM 1468 N N . ILE A 1 186 ? -10.070 -1.103 17.675 1.00 91.69 186 ILE A N 1
ATOM 1469 C CA . ILE A 1 186 ? -10.435 -2.513 17.465 1.00 91.69 186 ILE A CA 1
ATOM 1470 C C . ILE A 1 186 ? -11.163 -2.818 16.136 1.00 91.69 186 ILE A C 1
ATOM 1472 O O . ILE A 1 186 ? -10.920 -3.896 15.588 1.00 91.69 186 ILE A O 1
ATOM 1476 N N . PRO A 1 187 ? -11.989 -1.929 15.536 1.00 91.19 187 PRO A N 1
ATOM 1477 C CA . PRO A 1 187 ? -12.569 -2.201 14.218 1.00 91.19 187 PRO A CA 1
ATOM 1478 C C . PRO A 1 187 ? -11.519 -2.248 13.095 1.00 91.19 187 PRO A C 1
ATOM 1480 O O . PRO A 1 187 ? -11.737 -2.898 12.075 1.00 91.19 187 PRO A O 1
ATOM 1483 N N . HIS A 1 188 ? -10.384 -1.567 13.273 1.00 91.38 188 HIS A N 1
ATOM 1484 C CA . HIS A 1 188 ? -9.355 -1.390 12.245 1.00 91.38 188 HIS A CA 1
ATOM 1485 C C . HIS A 1 188 ? -8.289 -2.494 12.259 1.00 91.38 188 HIS A C 1
ATOM 1487 O O . HIS A 1 188 ? -7.629 -2.724 11.256 1.00 91.38 188 HIS A O 1
ATOM 1493 N N . THR A 1 189 ? -8.146 -3.232 13.361 1.00 85.69 189 THR A N 1
ATOM 1494 C CA . THR A 1 189 ? -7.148 -4.312 13.503 1.00 85.69 189 THR A CA 1
ATOM 1495 C C . THR A 1 189 ? -7.706 -5.701 13.188 1.00 85.69 189 THR A C 1
ATOM 1497 O O . THR A 1 189 ? -7.044 -6.732 13.355 1.00 85.69 189 THR A O 1
ATOM 1500 N N . ARG A 1 190 ? -8.961 -5.755 12.748 1.00 81.38 190 ARG A N 1
ATOM 1501 C CA . ARG A 1 190 ? -9.682 -7.000 12.531 1.00 81.38 190 ARG A CA 1
ATOM 1502 C C . ARG A 1 190 ? -9.045 -7.830 11.410 1.00 81.38 190 ARG A C 1
ATOM 1504 O O . ARG A 1 190 ? -8.764 -7.334 10.329 1.00 81.38 190 ARG A O 1
ATOM 1511 N N . TYR A 1 191 ? -8.883 -9.129 11.668 1.00 78.62 191 TYR A N 1
ATOM 1512 C CA . TYR A 1 191 ? -8.264 -10.136 10.786 1.00 78.62 191 TYR A CA 1
ATOM 1513 C C . TYR A 1 191 ? -6.789 -9.963 10.474 1.00 78.62 191 TYR A C 1
ATOM 1515 O O . TYR A 1 191 ? -6.210 -10.902 9.935 1.00 78.62 191 TYR A O 1
ATOM 1523 N N . THR A 1 192 ? -6.160 -8.861 10.875 1.00 82.31 192 THR A N 1
ATOM 1524 C CA . THR A 1 192 ? -4.734 -8.633 10.632 1.00 82.31 192 THR A CA 1
ATOM 1525 C C . THR A 1 192 ? -3.878 -9.793 11.151 1.00 82.31 192 THR A C 1
ATOM 1527 O O . THR A 1 192 ? -3.039 -10.310 10.422 1.00 82.31 192 THR A O 1
ATOM 1530 N N . LEU A 1 193 ? -4.166 -10.311 12.350 1.00 78.38 193 LEU A N 1
ATOM 1531 C CA . LEU A 1 193 ? -3.435 -11.461 12.903 1.00 78.38 193 LEU A CA 1
ATOM 1532 C C . LEU A 1 193 ? -3.651 -12.766 12.116 1.00 78.38 193 LEU A C 1
ATOM 1534 O O . LEU A 1 193 ? -2.703 -13.530 11.934 1.00 78.38 193 LEU A O 1
ATOM 1538 N N . ASP A 1 194 ? -4.876 -13.038 11.649 1.00 77.75 194 ASP A N 1
ATOM 1539 C CA . ASP A 1 194 ? -5.184 -14.266 10.897 1.00 77.75 194 ASP A CA 1
ATOM 1540 C C . ASP A 1 194 ? -4.507 -14.239 9.524 1.00 77.75 194 ASP A C 1
ATOM 1542 O O . ASP A 1 194 ? -3.794 -15.181 9.172 1.00 77.75 194 ASP A O 1
ATOM 1546 N N . ILE A 1 195 ? -4.660 -13.139 8.777 1.00 78.81 195 ILE A N 1
ATOM 1547 C CA . ILE A 1 195 ? -4.067 -13.027 7.442 1.00 78.81 195 ILE A CA 1
ATOM 1548 C C . ILE A 1 195 ? -2.538 -13.028 7.505 1.00 78.81 195 ILE A C 1
ATOM 1550 O O . ILE A 1 195 ? -1.906 -13.732 6.720 1.00 78.81 195 ILE A O 1
ATOM 1554 N N . ASN A 1 196 ? -1.934 -12.353 8.487 1.00 79.56 196 ASN A N 1
ATOM 1555 C CA . ASN A 1 196 ? -0.481 -12.355 8.643 1.00 79.56 196 ASN A CA 1
ATOM 1556 C C . ASN A 1 196 ? 0.047 -13.727 9.076 1.00 79.56 196 ASN A C 1
ATOM 1558 O O . ASN A 1 196 ? 1.108 -14.156 8.625 1.00 79.56 196 ASN A O 1
ATOM 1562 N N . THR A 1 197 ? -0.705 -14.464 9.899 1.00 76.75 197 THR A N 1
ATOM 1563 C CA . THR A 1 197 ? -0.355 -15.847 10.254 1.00 76.75 197 THR A CA 1
ATOM 1564 C C . THR A 1 197 ? -0.413 -16.763 9.032 1.00 76.75 197 THR A C 1
ATOM 1566 O O . THR A 1 197 ? 0.489 -17.576 8.835 1.00 76.75 197 THR A O 1
ATOM 1569 N N . ARG A 1 198 ? -1.424 -16.618 8.165 1.00 73.56 198 ARG A N 1
ATOM 1570 C CA . ARG A 1 198 ? -1.480 -17.342 6.883 1.00 73.56 198 ARG A CA 1
ATOM 1571 C C . ARG A 1 198 ? -0.306 -16.968 5.985 1.00 73.56 198 ARG A C 1
ATOM 1573 O O . ARG A 1 198 ? 0.348 -17.868 5.471 1.00 73.56 198 ARG A O 1
ATOM 1580 N N . ALA A 1 199 ? 0.002 -15.677 5.856 1.00 75.94 199 ALA A N 1
ATOM 1581 C CA . ALA A 1 199 ? 1.117 -15.196 5.046 1.00 75.94 199 ALA A CA 1
ATOM 1582 C C . ALA A 1 199 ? 2.461 -15.772 5.518 1.00 75.94 199 ALA A C 1
ATOM 1584 O O . ALA A 1 199 ? 3.210 -16.307 4.706 1.00 75.94 199 ALA A O 1
ATOM 1585 N N . ARG A 1 200 ? 2.743 -15.775 6.826 1.00 78.44 200 ARG A N 1
ATOM 1586 C CA . ARG A 1 200 ? 3.964 -16.399 7.369 1.00 78.44 200 ARG A CA 1
ATOM 1587 C C . ARG A 1 200 ? 4.048 -17.903 7.114 1.00 78.44 200 ARG A C 1
ATOM 1589 O O . ARG A 1 200 ? 5.133 -18.418 6.899 1.00 78.44 200 ARG A O 1
ATOM 1596 N N . ASN A 1 201 ? 2.918 -18.607 7.128 1.00 69.62 201 ASN A N 1
ATOM 1597 C CA . ASN A 1 201 ? 2.898 -20.059 6.946 1.00 69.62 201 ASN A CA 1
ATOM 1598 C C . ASN A 1 201 ? 2.871 -20.500 5.473 1.00 69.62 201 ASN A C 1
ATOM 1600 O O . ASN A 1 201 ? 3.143 -21.665 5.191 1.00 69.62 201 ASN A O 1
ATOM 1604 N N . GLN A 1 202 ? 2.467 -19.621 4.549 1.00 66.06 202 GLN A N 1
ATOM 1605 C CA . GLN A 1 202 ? 2.157 -19.995 3.161 1.00 66.06 202 GLN A CA 1
ATOM 1606 C C . GLN A 1 202 ? 2.862 -19.140 2.099 1.00 66.06 202 GLN A C 1
ATOM 1608 O O . GLN A 1 202 ? 2.996 -19.601 0.969 1.00 66.06 202 GLN A O 1
ATOM 1613 N N . LEU A 1 203 ? 3.287 -17.915 2.426 1.00 63.84 203 LEU A N 1
ATOM 1614 C CA . LEU A 1 203 ? 3.840 -16.944 1.469 1.00 63.84 203 LEU A CA 1
ATOM 1615 C C . LEU A 1 203 ? 5.301 -16.583 1.760 1.00 63.84 203 LEU A C 1
ATOM 1617 O O . LEU A 1 203 ? 6.086 -16.447 0.825 1.00 63.84 203 LEU A O 1
ATOM 1621 N N . VAL A 1 204 ? 5.677 -16.440 3.033 1.00 64.50 204 VAL A N 1
ATOM 1622 C CA . VAL A 1 204 ? 7.024 -16.007 3.434 1.00 64.50 204 VAL A CA 1
ATOM 1623 C C . VAL A 1 204 ? 7.865 -17.214 3.846 1.00 64.50 204 VAL A C 1
ATOM 1625 O O . VAL A 1 204 ? 7.502 -17.947 4.759 1.00 64.50 204 VAL A O 1
ATOM 1628 N N . SER A 1 205 ? 8.998 -17.427 3.176 1.00 59.28 205 SER A N 1
ATOM 1629 C CA . SER A 1 205 ? 9.965 -18.474 3.530 1.00 59.28 205 SER A CA 1
ATOM 1630 C C . SER A 1 205 ? 11.086 -17.920 4.414 1.00 59.28 205 SER A C 1
ATOM 1632 O O . SER A 1 205 ? 11.719 -16.932 4.032 1.00 59.28 205 SER A O 1
ATOM 1634 N N . GLU A 1 206 ? 11.393 -18.604 5.517 1.00 58.41 206 GLU A N 1
ATOM 1635 C CA . GLU A 1 206 ? 12.495 -18.256 6.426 1.00 58.41 206 GLU A CA 1
ATOM 1636 C C . GLU A 1 206 ? 13.857 -18.219 5.702 1.00 58.41 206 GLU A C 1
ATOM 1638 O O . GLU A 1 206 ? 14.185 -19.097 4.899 1.00 58.41 206 GLU A O 1
ATOM 1643 N N . GLY A 1 207 ? 14.655 -17.180 5.964 1.00 57.41 207 GLY A N 1
ATOM 1644 C CA . GLY A 1 207 ? 15.997 -16.969 5.408 1.00 57.41 207 GLY A CA 1
ATOM 1645 C C . GLY A 1 207 ? 16.040 -16.532 3.936 1.00 57.41 207 GLY A C 1
ATOM 1646 O O . GLY A 1 207 ? 17.126 -16.440 3.351 1.00 57.41 207 GLY A O 1
ATOM 1647 N N . GLY A 1 208 ? 14.879 -16.281 3.324 1.00 61.41 208 GLY A N 1
ATOM 1648 C CA . GLY A 1 208 ? 14.737 -15.945 1.907 1.00 61.41 208 GLY A CA 1
ATOM 1649 C C . GLY A 1 208 ? 14.955 -14.466 1.560 1.00 61.41 208 GLY A C 1
ATOM 1650 O O . GLY A 1 208 ? 15.428 -13.659 2.358 1.00 61.41 208 GLY A O 1
ATOM 1651 N N . LEU A 1 209 ? 14.581 -14.108 0.325 1.00 64.62 209 LEU A N 1
ATOM 1652 C CA . LEU A 1 209 ? 14.571 -12.727 -0.182 1.00 64.62 209 LEU A CA 1
ATOM 1653 C C . LEU A 1 209 ? 13.771 -11.782 0.734 1.00 64.62 209 LEU A C 1
ATOM 1655 O O . LEU A 1 209 ? 14.225 -10.677 1.024 1.00 64.62 209 LEU A O 1
ATOM 1659 N N . PHE A 1 210 ? 12.620 -12.260 1.213 1.00 69.50 210 PHE A N 1
ATOM 1660 C CA . PHE A 1 210 ? 11.700 -11.531 2.083 1.00 69.50 210 PHE A CA 1
ATOM 1661 C C . PHE A 1 210 ? 12.407 -11.010 3.338 1.00 69.50 210 PHE A C 1
ATOM 1663 O O . PHE A 1 210 ? 12.425 -9.804 3.565 1.00 69.50 210 PHE A O 1
ATOM 1670 N N . ASP A 1 211 ? 13.066 -11.885 4.101 1.00 69.25 211 ASP A N 1
ATOM 1671 C CA . ASP A 1 211 ? 13.706 -11.517 5.370 1.00 69.25 211 ASP A CA 1
ATOM 1672 C C . ASP A 1 211 ? 14.784 -10.440 5.195 1.00 69.25 211 ASP A C 1
ATOM 1674 O O . ASP A 1 211 ? 14.899 -9.527 6.013 1.00 69.25 211 ASP A O 1
ATOM 1678 N N . LYS A 1 212 ? 15.564 -10.509 4.109 1.00 74.56 212 LYS A N 1
ATOM 1679 C CA . LYS A 1 212 ? 16.653 -9.554 3.850 1.00 74.56 212 LYS A CA 1
ATOM 1680 C C . LYS A 1 212 ? 16.130 -8.168 3.494 1.00 74.56 212 LYS A C 1
ATOM 1682 O O . LYS A 1 212 ? 16.619 -7.189 4.054 1.00 74.56 212 LYS A O 1
ATOM 1687 N N . VAL A 1 213 ? 15.146 -8.088 2.594 1.00 73.94 213 VAL A N 1
ATOM 1688 C CA . VAL A 1 213 ? 14.522 -6.810 2.214 1.00 73.94 213 VAL A CA 1
ATOM 1689 C C . VAL A 1 213 ? 13.799 -6.212 3.416 1.00 73.94 213 VAL A C 1
ATOM 1691 O O . VAL A 1 213 ? 14.005 -5.042 3.721 1.00 73.94 213 VAL A O 1
ATOM 1694 N N . LEU A 1 214 ? 13.020 -7.016 4.149 1.00 78.75 214 LEU A N 1
ATOM 1695 C CA . LEU A 1 214 ? 12.297 -6.564 5.341 1.00 78.75 214 LEU A CA 1
ATOM 1696 C C . LEU A 1 214 ? 13.247 -6.011 6.407 1.00 78.75 214 LEU A C 1
ATOM 1698 O O . LEU A 1 214 ? 12.959 -4.973 6.996 1.00 78.75 214 LEU A O 1
ATOM 1702 N N . HIS A 1 215 ? 14.397 -6.652 6.626 1.00 82.19 215 HIS A N 1
ATOM 1703 C CA . HIS A 1 215 ? 15.394 -6.162 7.575 1.00 82.19 215 HIS A CA 1
ATOM 1704 C C . HIS A 1 215 ? 15.952 -4.785 7.179 1.00 82.19 215 HIS A C 1
ATOM 1706 O O . HIS A 1 215 ? 16.020 -3.886 8.018 1.00 82.19 215 HIS A O 1
ATOM 1712 N N . GLN A 1 216 ? 16.315 -4.595 5.905 1.00 85.69 216 GLN A N 1
ATOM 1713 C CA . GLN A 1 216 ? 16.800 -3.299 5.418 1.00 85.69 216 GLN A CA 1
ATOM 1714 C C . GLN A 1 216 ? 15.699 -2.226 5.446 1.00 85.69 216 GLN A C 1
ATOM 1716 O O . GLN A 1 216 ? 15.942 -1.103 5.889 1.00 85.69 216 GLN A O 1
ATOM 1721 N N . ALA A 1 217 ? 14.482 -2.578 5.026 1.00 84.50 217 ALA A N 1
ATOM 1722 C CA . ALA A 1 217 ? 13.330 -1.683 5.005 1.00 84.50 217 ALA A CA 1
ATOM 1723 C C . ALA A 1 217 ? 12.916 -1.237 6.417 1.00 84.50 217 ALA A C 1
ATOM 1725 O O . ALA A 1 217 ? 12.612 -0.064 6.629 1.00 84.50 217 ALA A O 1
ATOM 1726 N N . MET A 1 218 ? 12.988 -2.127 7.412 1.00 87.06 218 MET A N 1
ATOM 1727 C CA . MET A 1 218 ? 12.682 -1.796 8.806 1.00 87.06 218 MET A CA 1
ATOM 1728 C C . MET A 1 218 ? 13.599 -0.695 9.355 1.00 87.06 218 MET A C 1
ATOM 1730 O O . MET A 1 218 ? 13.138 0.186 10.079 1.00 87.06 218 MET A O 1
ATOM 1734 N N . ALA A 1 219 ? 14.877 -0.689 8.964 1.00 87.56 219 ALA A N 1
ATOM 1735 C CA . ALA A 1 219 ? 15.817 0.364 9.349 1.00 87.56 219 ALA A CA 1
ATOM 1736 C C . ALA A 1 219 ? 15.498 1.731 8.710 1.00 87.56 219 ALA A C 1
ATOM 1738 O O . ALA A 1 219 ? 15.946 2.759 9.214 1.00 87.56 219 ALA A O 1
ATOM 1739 N N . LYS A 1 220 ? 14.731 1.756 7.611 1.00 84.38 220 LYS A N 1
ATOM 1740 C CA . LYS A 1 220 ? 14.297 2.978 6.915 1.00 84.38 220 LYS A CA 1
ATOM 1741 C C . LYS A 1 220 ? 12.887 3.438 7.289 1.00 84.38 220 LYS A C 1
ATOM 1743 O O . LYS A 1 220 ? 12.525 4.558 6.952 1.00 84.38 220 LYS A O 1
ATOM 1748 N N . LEU A 1 221 ? 12.106 2.613 7.987 1.00 88.44 221 LEU A N 1
ATOM 1749 C CA . LEU A 1 221 ? 10.748 2.957 8.400 1.00 88.44 221 LEU A CA 1
ATOM 1750 C C . LEU A 1 221 ? 10.766 4.084 9.440 1.00 88.44 221 LEU A C 1
ATOM 1752 O O . LEU A 1 221 ? 11.241 3.876 10.558 1.00 88.44 221 LEU A O 1
ATOM 1756 N N . THR A 1 222 ? 10.204 5.244 9.101 1.00 94.19 222 THR A N 1
ATOM 1757 C CA . THR A 1 222 ? 10.089 6.391 10.014 1.00 94.19 222 THR A CA 1
ATOM 1758 C C . THR A 1 222 ? 8.636 6.692 10.350 1.00 94.19 222 THR A C 1
ATOM 1760 O O . THR A 1 222 ? 7.728 6.385 9.577 1.00 94.19 222 THR A O 1
ATOM 1763 N N . TYR A 1 223 ? 8.399 7.343 11.488 1.00 96.56 223 TYR A N 1
ATOM 1764 C CA . TYR A 1 223 ? 7.047 7.771 11.854 1.00 96.56 223 TYR A CA 1
ATOM 1765 C C . TYR A 1 223 ? 6.445 8.743 10.822 1.00 96.56 223 TYR A C 1
ATOM 1767 O O . TYR A 1 223 ? 5.268 8.631 10.487 1.00 96.56 223 TYR A O 1
ATOM 1775 N N . ARG A 1 224 ? 7.268 9.641 10.260 1.00 94.81 224 ARG A N 1
ATOM 1776 C CA . ARG A 1 224 ? 6.859 10.589 9.208 1.00 94.81 224 ARG A CA 1
ATOM 1777 C C . ARG A 1 224 ? 6.388 9.877 7.941 1.00 94.81 224 ARG A C 1
ATOM 1779 O O . ARG A 1 224 ? 5.329 10.215 7.435 1.00 94.81 224 ARG A O 1
ATOM 1786 N N . SER A 1 225 ? 7.093 8.822 7.516 1.00 88.69 225 SER A N 1
ATOM 1787 C CA . SER A 1 225 ? 6.728 8.042 6.317 1.00 88.69 225 SER A CA 1
ATOM 1788 C C . SER A 1 225 ? 5.389 7.293 6.410 1.00 88.69 225 SER A C 1
ATOM 1790 O O . SER A 1 225 ? 4.916 6.728 5.432 1.00 88.69 225 SER A O 1
ATOM 1792 N N . LEU A 1 226 ? 4.770 7.260 7.594 1.00 92.62 226 LEU A N 1
ATOM 1793 C CA . LEU A 1 226 ? 3.450 6.662 7.828 1.00 92.62 226 LEU A CA 1
ATOM 1794 C C . LEU A 1 226 ? 2.331 7.711 7.908 1.00 92.62 226 LEU A C 1
ATOM 1796 O O . LEU A 1 226 ? 1.168 7.367 8.126 1.00 92.62 226 LEU A O 1
ATOM 1800 N N . CYS A 1 227 ? 2.682 8.990 7.783 1.00 95.56 227 CYS A N 1
ATOM 1801 C CA . CYS A 1 227 ? 1.779 10.121 7.916 1.00 95.56 227 CYS A CA 1
ATOM 1802 C C . CYS A 1 227 ? 1.760 10.883 6.579 1.00 95.56 227 CYS A C 1
ATOM 1804 O O . CYS A 1 227 ? 2.666 11.677 6.343 1.00 95.56 227 CYS A O 1
ATOM 1806 N N . PRO A 1 228 ? 0.752 10.694 5.705 1.00 91.25 228 PRO A N 1
ATOM 1807 C CA . PRO A 1 228 ? 0.701 11.299 4.375 1.00 91.25 228 PRO A CA 1
ATOM 1808 C C . PRO A 1 228 ? 1.022 12.796 4.307 1.00 91.25 228 PRO A C 1
ATOM 1810 O O . PRO A 1 228 ? 1.751 13.169 3.399 1.00 91.25 228 PRO A O 1
ATOM 1813 N N . PRO A 1 229 ? 0.572 13.680 5.223 1.00 93.44 229 PRO A N 1
ATOM 1814 C CA . PRO A 1 229 ? 0.966 15.089 5.147 1.00 93.44 229 PRO A CA 1
ATOM 1815 C C . PRO A 1 229 ? 2.473 15.320 5.291 1.00 93.44 229 PRO A C 1
ATOM 1817 O O . PRO A 1 229 ? 3.011 16.224 4.659 1.00 93.44 229 PRO A O 1
ATOM 1820 N N . ASP A 1 230 ? 3.137 14.520 6.129 1.00 92.88 230 ASP A N 1
ATOM 1821 C CA . ASP A 1 230 ? 4.581 14.580 6.342 1.00 92.88 230 ASP A CA 1
ATOM 1822 C C . ASP A 1 230 ? 5.328 13.896 5.197 1.00 92.88 230 ASP A C 1
ATOM 1824 O O . ASP A 1 230 ? 6.247 14.482 4.637 1.00 92.88 230 ASP A O 1
ATOM 1828 N N . ASP A 1 231 ? 4.901 12.686 4.828 1.00 86.56 231 ASP A N 1
ATOM 1829 C CA . ASP A 1 231 ? 5.505 11.901 3.756 1.00 86.56 231 ASP A CA 1
ATOM 1830 C C . ASP A 1 231 ? 5.401 12.652 2.421 1.00 86.56 231 ASP A C 1
ATOM 1832 O O . ASP A 1 231 ? 6.410 13.012 1.829 1.00 86.56 231 ASP A O 1
ATOM 1836 N N . LEU A 1 232 ? 4.206 13.057 1.990 1.00 86.00 232 LEU A N 1
ATOM 1837 C CA . LEU A 1 232 ? 4.027 13.799 0.736 1.00 86.00 232 LEU A CA 1
ATOM 1838 C C . LEU A 1 232 ? 4.800 15.126 0.701 1.00 86.00 232 LEU A C 1
ATOM 1840 O O . LEU A 1 232 ? 5.166 15.583 -0.384 1.00 86.00 232 LEU A O 1
ATOM 1844 N N . ALA A 1 233 ? 5.035 15.761 1.855 1.00 87.94 233 ALA A N 1
ATOM 1845 C CA . ALA A 1 233 ? 5.885 16.945 1.943 1.00 87.94 233 ALA A CA 1
ATOM 1846 C C . ALA A 1 233 ? 7.365 16.592 1.746 1.00 87.94 233 ALA A C 1
ATOM 1848 O O . ALA A 1 233 ? 8.040 17.264 0.968 1.00 87.94 233 ALA A O 1
ATOM 1849 N N . ASP A 1 234 ? 7.843 15.541 2.416 1.00 83.56 234 ASP A N 1
ATOM 1850 C CA . ASP A 1 234 ? 9.222 15.056 2.318 1.00 83.56 234 ASP A CA 1
ATOM 1851 C C . ASP A 1 234 ? 9.534 14.580 0.880 1.00 83.56 234 ASP A C 1
ATOM 1853 O O . ASP A 1 234 ? 10.586 14.918 0.343 1.00 83.56 234 ASP A O 1
ATOM 1857 N N . TRP A 1 235 ? 8.577 13.919 0.214 1.00 77.69 235 TRP A N 1
ATOM 1858 C CA . TRP A 1 235 ? 8.667 13.485 -1.191 1.00 77.69 235 TRP A CA 1
ATOM 1859 C C . TRP A 1 235 ? 8.446 14.627 -2.211 1.00 77.69 235 TRP A C 1
ATOM 1861 O O . TRP A 1 235 ? 8.675 14.456 -3.413 1.00 77.69 235 TRP A O 1
ATOM 1871 N N . GLY A 1 236 ? 7.985 15.802 -1.767 1.00 82.25 236 GLY A N 1
ATOM 1872 C CA . GLY A 1 236 ? 7.692 16.952 -2.632 1.00 82.25 236 GLY A CA 1
ATOM 1873 C C . GLY A 1 236 ? 6.492 16.753 -3.569 1.00 82.25 236 GLY A C 1
ATOM 1874 O O . GLY A 1 236 ? 6.443 17.339 -4.646 1.00 82.25 236 GLY A O 1
ATOM 1875 N N . LEU A 1 237 ? 5.521 15.924 -3.176 1.00 82.81 237 LEU A N 1
ATOM 1876 C CA . LEU A 1 237 ? 4.334 15.587 -3.975 1.00 82.81 237 LEU A CA 1
ATOM 1877 C C . LEU A 1 237 ? 3.110 16.464 -3.666 1.00 82.81 237 LEU A C 1
ATOM 1879 O O . LEU A 1 237 ? 2.103 16.410 -4.377 1.00 82.81 237 LEU A O 1
ATOM 1883 N N . LEU A 1 238 ? 3.179 17.298 -2.624 1.00 84.56 238 LEU A N 1
ATOM 1884 C CA . LEU A 1 238 ? 2.094 18.213 -2.273 1.00 84.56 238 LEU A CA 1
ATOM 1885 C C . LEU A 1 238 ? 1.827 19.232 -3.389 1.00 84.56 238 LEU A C 1
ATOM 1887 O O . LEU A 1 238 ? 2.715 19.951 -3.840 1.00 84.56 238 LEU A O 1
ATOM 1891 N N . GLY A 1 239 ? 0.559 19.337 -3.791 1.00 81.06 239 GLY A N 1
ATOM 1892 C CA . GLY A 1 239 ? 0.106 20.320 -4.778 1.00 81.06 239 GLY A CA 1
ATOM 1893 C C . GLY A 1 239 ? 0.376 19.948 -6.238 1.00 81.06 239 GLY A C 1
ATOM 1894 O O . GLY A 1 239 ? 0.063 20.754 -7.112 1.00 81.06 239 GLY A O 1
ATOM 1895 N N . ILE A 1 240 ? 0.904 18.751 -6.523 1.00 83.69 240 ILE A N 1
ATOM 1896 C CA . ILE A 1 240 ? 1.072 18.243 -7.890 1.00 83.69 240 ILE A CA 1
ATOM 1897 C C . ILE A 1 240 ? -0.278 17.718 -8.410 1.00 83.69 240 ILE A C 1
ATOM 1899 O O . ILE A 1 240 ? -0.748 16.691 -7.923 1.00 83.69 240 ILE A O 1
ATOM 1903 N N . PRO A 1 241 ? -0.905 18.345 -9.428 1.00 82.88 241 PRO A N 1
ATOM 1904 C CA . PRO A 1 241 ? -2.255 17.962 -9.861 1.00 82.88 241 PRO A CA 1
ATOM 1905 C C . PRO A 1 241 ? -2.365 16.543 -10.431 1.00 82.88 241 PRO A C 1
ATOM 1907 O O . PRO A 1 241 ? -3.437 15.947 -10.402 1.00 82.88 241 PRO A O 1
ATOM 1910 N N . SER A 1 242 ? -1.272 16.005 -10.974 1.00 83.19 242 SER A N 1
ATOM 1911 C CA . SER A 1 242 ? -1.222 14.653 -11.533 1.00 83.19 242 SER A CA 1
ATOM 1912 C C . SER A 1 242 ? -0.937 13.558 -10.502 1.00 83.19 242 SER A C 1
ATOM 1914 O O . SER A 1 242 ? -1.018 12.384 -10.859 1.00 83.19 242 SER A O 1
ATOM 1916 N N . ALA A 1 243 ? -0.625 13.905 -9.247 1.00 86.25 243 ALA A N 1
ATOM 1917 C CA . ALA A 1 243 ? -0.431 12.957 -8.150 1.00 86.25 243 ALA A CA 1
ATOM 1918 C C . ALA A 1 243 ? -1.772 12.696 -7.440 1.00 86.25 243 ALA A C 1
ATOM 1920 O O . ALA A 1 243 ? -2.053 13.233 -6.369 1.00 86.25 243 ALA A O 1
ATOM 1921 N N . LEU A 1 244 ? -2.623 11.881 -8.063 1.00 89.94 244 LEU A N 1
ATOM 1922 C CA . LEU A 1 244 ? -3.991 11.607 -7.609 1.00 89.94 244 LEU A CA 1
ATOM 1923 C C . LEU A 1 244 ? -4.004 10.906 -6.246 1.00 89.94 244 LEU A C 1
ATOM 1925 O O . LEU A 1 244 ? -4.776 11.291 -5.373 1.00 89.94 244 LEU A O 1
ATOM 1929 N N . TYR A 1 245 ? -3.076 9.965 -6.022 1.00 88.19 245 TYR A N 1
ATOM 1930 C CA . TYR A 1 245 ? -2.873 9.371 -4.698 1.00 88.19 245 TYR A CA 1
ATOM 1931 C C . TYR A 1 245 ? -2.626 10.448 -3.632 1.00 88.19 245 TYR A C 1
ATOM 1933 O O . TYR A 1 245 ? -3.235 10.399 -2.569 1.00 88.19 245 TYR A O 1
ATOM 1941 N N . ALA A 1 246 ? -1.750 11.423 -3.909 1.00 88.25 246 ALA A N 1
ATOM 1942 C CA . ALA A 1 246 ? -1.375 12.445 -2.935 1.00 88.25 246 ALA A CA 1
ATOM 1943 C C . ALA A 1 246 ? -2.583 13.300 -2.533 1.00 88.25 246 ALA A C 1
ATOM 1945 O O . ALA A 1 246 ? -2.760 13.610 -1.356 1.00 88.25 246 ALA A O 1
ATOM 1946 N N . HIS A 1 247 ? -3.433 13.640 -3.504 1.00 90.25 247 HIS A N 1
ATOM 1947 C CA . HIS A 1 247 ? -4.665 14.380 -3.262 1.00 90.25 247 HIS A CA 1
ATOM 1948 C C . HIS A 1 247 ? -5.633 13.594 -2.369 1.00 90.25 247 HIS A C 1
ATOM 1950 O O . HIS A 1 247 ? -6.007 14.071 -1.295 1.00 90.25 247 HIS A O 1
ATOM 1956 N N . ASP A 1 248 ? -5.978 12.371 -2.771 1.00 92.88 248 ASP A N 1
ATOM 1957 C CA . ASP A 1 248 ? -6.956 11.542 -2.065 1.00 92.88 248 ASP A CA 1
ATOM 1958 C C . ASP A 1 248 ? -6.456 11.135 -0.670 1.00 92.88 248 ASP A C 1
ATOM 1960 O O . ASP A 1 248 ? -7.209 11.179 0.306 1.00 92.88 248 ASP A O 1
ATOM 1964 N N . ALA A 1 249 ? -5.170 10.786 -0.543 1.00 91.25 249 ALA A N 1
ATOM 1965 C CA . ALA A 1 249 ? -4.553 10.398 0.724 1.00 91.25 249 ALA A CA 1
ATOM 1966 C C . ALA A 1 249 ? -4.550 11.554 1.726 1.00 91.25 249 ALA A C 1
ATOM 1968 O O . ALA A 1 249 ? -4.842 11.346 2.905 1.00 91.25 249 ALA A O 1
ATOM 1969 N N . PHE A 1 250 ? -4.262 12.774 1.263 1.00 92.88 250 PHE A N 1
ATOM 1970 C CA . PHE A 1 250 ? -4.280 13.962 2.108 1.00 92.88 250 PHE A CA 1
ATOM 1971 C C . PHE A 1 250 ? -5.695 14.262 2.620 1.00 92.88 250 PHE A C 1
ATOM 1973 O O . PHE A 1 250 ? -5.890 14.431 3.824 1.00 92.88 250 PHE A O 1
ATOM 1980 N N . GLN A 1 251 ? -6.700 14.250 1.738 1.00 96.12 251 GLN A N 1
ATOM 1981 C CA . GLN A 1 251 ? -8.092 14.481 2.139 1.00 96.12 251 GLN A CA 1
ATOM 1982 C C . GLN A 1 251 ? -8.594 13.415 3.121 1.00 96.12 251 GLN A C 1
ATOM 1984 O O . GLN A 1 251 ? -9.202 13.728 4.150 1.00 96.12 251 GLN A O 1
ATOM 1989 N N . LEU A 1 252 ? -8.300 12.143 2.844 1.00 96.69 252 LEU A N 1
ATOM 1990 C CA . LEU A 1 252 ? -8.718 11.035 3.695 1.00 96.69 252 LEU A CA 1
ATOM 1991 C C . LEU A 1 252 ? -8.008 11.054 5.058 1.00 96.69 252 LEU A C 1
ATOM 1993 O O . LEU A 1 252 ? -8.619 10.716 6.079 1.00 96.69 252 LEU A O 1
ATOM 1997 N N . TRP A 1 253 ? -6.751 11.503 5.101 1.00 98.19 253 TRP A N 1
ATOM 1998 C CA . TRP A 1 253 ? -6.039 11.771 6.347 1.00 98.19 253 TRP A CA 1
ATOM 1999 C C . TRP A 1 253 ? -6.738 12.850 7.173 1.00 98.19 253 TRP A C 1
ATOM 2001 O O . TRP A 1 253 ? -7.001 12.625 8.352 1.00 98.19 253 TRP A O 1
ATOM 2011 N N . GLU A 1 254 ? -7.096 13.992 6.579 1.00 98.44 254 GLU A N 1
ATOM 2012 C CA . GLU A 1 254 ? -7.777 15.075 7.299 1.00 98.44 254 GLU A CA 1
ATOM 2013 C C . GLU A 1 254 ? -9.140 14.644 7.857 1.00 98.44 254 GLU A C 1
ATOM 2015 O O . GLU A 1 254 ? -9.470 14.957 9.004 1.00 98.44 254 GLU A O 1
ATOM 2020 N N . ILE A 1 255 ? -9.927 13.897 7.075 1.00 98.75 255 ILE A N 1
ATOM 2021 C CA . ILE A 1 255 ? -11.215 13.341 7.521 1.00 98.75 255 ILE A CA 1
ATOM 2022 C C . ILE A 1 255 ? -11.000 12.387 8.706 1.00 98.75 255 ILE A C 1
ATOM 2024 O O . ILE A 1 255 ? -11.698 12.475 9.722 1.00 98.75 255 ILE A O 1
ATOM 2028 N N . THR A 1 256 ? -9.993 11.514 8.616 1.00 98.56 256 THR A N 1
ATOM 2029 C CA . THR A 1 256 ? -9.629 10.585 9.697 1.00 98.56 256 THR A CA 1
ATOM 2030 C C . THR A 1 256 ? -9.145 11.334 10.941 1.00 98.56 256 THR A C 1
ATOM 2032 O O . THR A 1 256 ? -9.545 10.991 12.054 1.00 98.56 256 THR A O 1
ATOM 2035 N N . ALA A 1 257 ? -8.351 12.393 10.773 1.00 98.69 257 ALA A N 1
ATOM 2036 C CA . ALA A 1 257 ? -7.838 13.210 11.867 1.00 98.69 257 ALA A CA 1
ATOM 2037 C C . ALA A 1 257 ? -8.969 13.888 12.647 1.00 98.69 257 ALA A C 1
ATOM 2039 O O . ALA A 1 257 ? -8.985 13.826 13.876 1.00 98.69 257 ALA A O 1
ATOM 2040 N N . ARG A 1 258 ? -9.965 14.457 11.951 1.00 98.75 258 ARG A N 1
ATOM 2041 C CA . ARG A 1 258 ? -11.153 15.050 12.592 1.00 98.75 258 ARG A CA 1
ATOM 2042 C C . ARG A 1 258 ? -11.979 14.014 13.352 1.00 98.75 258 ARG A C 1
ATOM 2044 O O . ARG A 1 258 ? -12.456 14.299 14.451 1.00 98.75 258 ARG A O 1
ATOM 2051 N N . TYR A 1 259 ? -12.136 12.811 12.796 1.00 98.69 259 TYR A N 1
ATOM 2052 C CA . TYR A 1 259 ? -12.816 11.706 13.477 1.00 98.69 259 TYR A CA 1
ATOM 2053 C C . TYR A 1 259 ? -12.101 11.313 14.776 1.00 98.69 259 TYR A C 1
ATOM 2055 O O . TYR A 1 259 ? -12.733 11.229 15.834 1.00 98.69 259 TYR A O 1
ATOM 2063 N N . VAL A 1 260 ? -10.782 11.125 14.710 1.00 98.75 260 VAL A N 1
ATOM 2064 C CA . VAL A 1 260 ? -9.952 10.799 15.873 1.00 98.75 260 VAL A CA 1
ATOM 2065 C C . VAL A 1 260 ? -10.016 11.910 16.914 1.00 98.75 260 VAL A C 1
ATOM 2067 O O . VAL A 1 260 ? -10.288 11.623 18.077 1.00 98.75 260 VAL A O 1
ATOM 2070 N N . GLU A 1 261 ? -9.817 13.167 16.515 1.00 98.56 261 GLU A N 1
ATOM 2071 C CA . GLU A 1 261 ? -9.879 14.320 17.416 1.00 98.56 261 GLU A CA 1
ATOM 2072 C C . GLU A 1 261 ? -11.229 14.386 18.137 1.00 98.56 261 GLU A C 1
ATOM 2074 O O . GLU A 1 261 ? -11.271 14.500 19.365 1.00 98.56 261 GLU A O 1
ATOM 2079 N N . GLY A 1 262 ? -12.328 14.230 17.392 1.00 98.31 262 GLY A N 1
ATOM 2080 C CA . GLY A 1 262 ? -13.676 14.206 17.945 1.00 98.31 262 GLY A CA 1
ATOM 2081 C C . GLY A 1 262 ? -13.836 13.150 19.036 1.00 98.31 262 GLY A C 1
ATOM 2082 O O . GLY A 1 262 ? -14.334 13.461 20.118 1.00 98.31 262 GLY A O 1
ATOM 2083 N N . ILE A 1 263 ? -13.388 11.913 18.791 1.00 98.25 263 ILE A N 1
ATOM 2084 C CA . ILE A 1 263 ? -13.472 10.829 19.781 1.00 98.25 263 ILE A CA 1
ATOM 2085 C C . ILE A 1 263 ? -12.547 11.093 20.972 1.00 98.25 263 ILE A C 1
ATOM 2087 O O . ILE A 1 263 ? -12.985 10.992 22.117 1.00 98.25 263 ILE A O 1
ATOM 2091 N N . ILE A 1 264 ? -11.283 11.446 20.738 1.00 98.06 264 ILE A N 1
ATOM 2092 C CA . ILE A 1 264 ? -10.292 11.634 21.804 1.00 98.06 264 ILE A CA 1
ATOM 2093 C C . ILE A 1 264 ? -10.687 12.778 22.736 1.00 98.06 264 ILE A C 1
ATOM 2095 O O . ILE A 1 264 ? -10.585 12.627 23.953 1.00 98.06 264 ILE A O 1
ATOM 2099 N N . HIS A 1 265 ? -11.216 13.883 22.211 1.00 97.88 265 HIS A N 1
ATOM 2100 C CA . HIS A 1 265 ? -11.638 15.022 23.027 1.00 97.88 265 HIS A CA 1
ATOM 2101 C C . HIS A 1 265 ? -12.853 14.739 23.928 1.00 97.88 265 HIS A C 1
ATOM 2103 O O . HIS A 1 265 ? -13.044 15.459 24.912 1.00 97.88 265 HIS A O 1
ATOM 2109 N N . LEU A 1 266 ? -13.630 13.677 23.669 1.00 97.56 266 LEU A N 1
ATOM 2110 C CA . LEU A 1 266 ? -14.684 13.233 24.591 1.00 97.56 266 LEU A CA 1
ATOM 2111 C C . LEU A 1 266 ? -14.135 12.607 25.877 1.00 97.56 266 LEU A C 1
ATOM 2113 O O . LEU A 1 266 ? -14.799 12.683 26.907 1.00 97.56 266 LEU A O 1
ATOM 2117 N N . PHE A 1 267 ? -12.956 11.982 25.823 1.00 97.00 267 PHE A N 1
ATOM 2118 C CA . PHE A 1 267 ? -12.399 11.212 26.943 1.00 97.00 267 PHE A CA 1
ATOM 2119 C C . PHE A 1 267 ? -11.160 11.863 27.567 1.00 97.00 267 PHE A C 1
ATOM 2121 O O . PHE A 1 267 ? -10.926 11.722 28.765 1.00 97.00 267 PHE A O 1
ATOM 2128 N N . TYR A 1 268 ? -10.386 12.611 26.780 1.00 97.94 268 TYR A N 1
ATOM 2129 C CA . TYR A 1 268 ? -9.186 13.314 27.222 1.00 97.94 268 TYR A CA 1
ATOM 2130 C C . TYR A 1 268 ? -9.435 14.825 27.169 1.00 97.94 268 TYR A C 1
ATOM 2132 O O . TYR A 1 268 ? -9.341 15.459 26.117 1.00 97.94 268 TYR A O 1
ATOM 2140 N N . HIS A 1 269 ? -9.754 15.419 28.321 1.00 96.56 269 HIS A N 1
ATOM 2141 C CA . HIS A 1 269 ? -10.093 16.847 28.426 1.00 96.56 269 HIS A CA 1
ATOM 2142 C C . HIS A 1 269 ? -8.873 17.776 28.539 1.00 96.56 269 HIS A C 1
ATOM 2144 O O . HIS A 1 269 ? -9.005 18.989 28.387 1.00 96.56 269 HIS A O 1
ATOM 2150 N N . GLY A 1 270 ? -7.686 17.217 28.773 1.00 96.25 270 GLY A N 1
ATOM 2151 C CA . GLY A 1 270 ? -6.442 17.962 28.921 1.00 96.25 270 GLY A CA 1
ATOM 2152 C C . GLY A 1 270 ? -5.218 17.075 28.722 1.00 96.25 270 GLY A C 1
ATOM 2153 O O . GLY A 1 270 ? -5.299 15.847 28.781 1.00 96.25 270 GLY A O 1
ATOM 2154 N N . ASP A 1 271 ? -4.076 17.706 28.466 1.00 98.50 271 ASP A N 1
ATOM 2155 C CA . ASP A 1 271 ? -2.807 17.004 28.253 1.00 98.50 271 ASP A CA 1
ATOM 2156 C C . ASP A 1 271 ? -2.301 16.315 29.531 1.00 98.50 271 ASP A C 1
ATOM 2158 O O . ASP A 1 271 ? -1.565 15.335 29.472 1.00 98.50 271 ASP A O 1
ATOM 2162 N N . ASP A 1 272 ? -2.704 16.809 30.702 1.00 98.00 272 ASP A N 1
ATOM 2163 C CA . ASP A 1 272 ? -2.466 16.173 31.996 1.00 98.00 272 ASP A CA 1
ATOM 2164 C C . ASP A 1 272 ? -3.169 14.815 32.112 1.00 98.00 272 ASP A C 1
ATOM 2166 O O . ASP A 1 272 ? -2.560 13.875 32.618 1.00 98.00 272 ASP A O 1
ATOM 2170 N N . VAL A 1 273 ? -4.384 14.682 31.567 1.00 98.19 273 VAL A N 1
ATOM 2171 C CA . VAL A 1 273 ? -5.111 13.402 31.515 1.00 98.19 273 VAL A CA 1
ATOM 2172 C C . VAL A 1 273 ? -4.384 12.407 30.610 1.00 98.19 273 VAL A C 1
ATOM 2174 O O . VAL A 1 273 ? -4.228 11.251 30.982 1.00 98.19 273 VAL A O 1
ATOM 2177 N N . VAL A 1 274 ? -3.871 12.861 29.458 1.00 98.31 274 VAL A N 1
ATOM 2178 C CA . VAL A 1 274 ? -3.074 12.021 28.542 1.00 98.31 274 VAL A CA 1
ATOM 2179 C C . VAL A 1 274 ? -1.797 11.523 29.226 1.00 98.31 274 VAL A C 1
ATOM 2181 O O . VAL A 1 274 ? -1.509 10.328 29.211 1.00 98.31 274 VAL A O 1
ATOM 2184 N N . ARG A 1 275 ? -1.042 12.424 29.868 1.00 98.44 275 ARG A N 1
ATOM 2185 C CA . ARG A 1 275 ? 0.187 12.069 30.599 1.00 98.44 275 ARG A CA 1
ATOM 2186 C C . ARG A 1 275 ? -0.078 11.149 31.791 1.00 98.44 275 ARG A C 1
ATOM 2188 O O . ARG A 1 275 ? 0.783 10.349 32.142 1.00 98.44 275 ARG A O 1
ATOM 2195 N N . GLY A 1 276 ? -1.237 11.299 32.427 1.00 98.06 276 GLY A N 1
ATOM 2196 C CA . GLY A 1 276 ? -1.638 10.549 33.613 1.00 98.06 276 GLY A CA 1
ATOM 2197 C C . GLY A 1 276 ? -2.220 9.161 33.341 1.00 98.06 276 GLY A C 1
ATOM 2198 O O . GLY A 1 276 ? -2.519 8.470 34.309 1.00 98.06 276 GLY A O 1
ATOM 2199 N N . ASP A 1 277 ? -2.393 8.756 32.079 1.00 98.62 277 ASP A N 1
ATOM 2200 C CA . ASP A 1 277 ? -2.991 7.474 31.687 1.00 98.62 277 ASP A CA 1
ATOM 2201 C C . ASP A 1 277 ? -1.922 6.370 31.530 1.00 98.62 277 ASP A C 1
ATOM 2203 O O . ASP A 1 277 ? -1.260 6.295 30.492 1.00 98.62 277 ASP A O 1
ATOM 2207 N N . PRO A 1 278 ? -1.717 5.495 32.534 1.00 98.19 278 PRO A N 1
ATOM 2208 C CA . PRO A 1 278 ? -0.631 4.519 32.502 1.00 98.19 278 PRO A CA 1
ATOM 2209 C C . PRO A 1 278 ? -0.831 3.423 31.448 1.00 98.19 278 PRO A C 1
ATOM 2211 O O . PRO A 1 278 ? 0.158 2.896 30.940 1.00 98.19 278 PRO A O 1
ATOM 2214 N N . GLU A 1 279 ? -2.078 3.081 31.107 1.00 98.44 279 GLU A N 1
ATOM 2215 C CA . GLU A 1 279 ? -2.393 2.055 30.104 1.00 98.44 279 GLU A CA 1
ATOM 2216 C C . GLU A 1 279 ? -2.017 2.565 28.711 1.00 98.44 279 GLU A C 1
ATOM 2218 O O . GLU A 1 279 ? -1.349 1.871 27.940 1.00 98.44 279 GLU A O 1
ATOM 2223 N N . LEU A 1 280 ? -2.353 3.826 28.428 1.00 98.44 280 LEU A N 1
ATOM 2224 C CA . LEU A 1 280 ? -1.984 4.496 27.190 1.00 98.44 280 LEU A CA 1
ATOM 2225 C C . LEU A 1 280 ? -0.463 4.665 27.033 1.00 98.44 280 LEU A C 1
ATOM 2227 O O . LEU A 1 280 ? 0.072 4.437 25.945 1.00 98.44 280 LEU A O 1
ATOM 2231 N N . GLN A 1 281 ? 0.248 5.050 28.099 1.00 98.56 281 GLN A N 1
ATOM 2232 C CA . GLN A 1 281 ? 1.708 5.189 28.038 1.00 98.56 281 GLN A CA 1
ATOM 2233 C C . GLN A 1 281 ? 2.394 3.832 27.820 1.00 98.56 281 GLN A C 1
ATOM 2235 O O . GLN A 1 281 ? 3.286 3.728 26.977 1.00 98.56 281 GLN A O 1
ATOM 2240 N N . ALA A 1 282 ? 1.941 2.778 28.509 1.00 98.19 282 ALA A N 1
ATOM 2241 C CA . ALA A 1 282 ? 2.450 1.422 28.307 1.00 98.19 282 ALA A CA 1
ATOM 2242 C C . ALA A 1 282 ? 2.171 0.911 26.885 1.00 98.19 282 ALA A C 1
ATOM 2244 O O . ALA A 1 282 ? 3.029 0.280 26.274 1.00 98.19 282 ALA A O 1
ATOM 2245 N N . TRP A 1 283 ? 1.000 1.221 26.322 1.00 98.44 283 TRP A N 1
ATOM 2246 C CA . TRP A 1 283 ? 0.672 0.899 24.932 1.00 98.44 283 TRP A CA 1
ATOM 2247 C C . TRP A 1 283 ? 1.623 1.577 23.931 1.00 98.44 283 TRP A C 1
ATOM 2249 O O . TRP A 1 283 ? 2.108 0.923 23.009 1.00 98.44 283 TRP A O 1
ATOM 2259 N N . CYS A 1 284 ? 1.946 2.858 24.142 1.00 98.44 284 CYS A N 1
ATOM 2260 C CA . CYS A 1 284 ? 2.910 3.593 23.317 1.00 98.44 284 CYS A CA 1
ATOM 2261 C C . CYS A 1 284 ? 4.306 2.945 23.350 1.00 98.44 284 CYS A C 1
ATOM 2263 O O . CYS A 1 284 ? 4.947 2.785 22.310 1.00 98.44 284 CYS A O 1
ATOM 2265 N N . GLN A 1 285 ? 4.766 2.549 24.541 1.00 97.94 285 GLN A N 1
ATOM 2266 C CA . GLN A 1 285 ? 6.054 1.875 24.728 1.00 97.94 285 GLN A CA 1
ATOM 2267 C C . GLN A 1 285 ? 6.068 0.487 24.086 1.00 97.94 285 GLN A C 1
ATOM 2269 O O . GLN A 1 285 ? 7.021 0.150 23.390 1.00 97.94 285 GLN A O 1
ATOM 2274 N N . GLU A 1 286 ? 5.000 -0.299 24.242 1.00 97.44 286 GLU A N 1
ATOM 2275 C CA . GLU A 1 286 ? 4.898 -1.632 23.639 1.00 97.44 286 GLU A CA 1
ATOM 2276 C C . GLU A 1 286 ? 5.036 -1.566 22.108 1.00 97.44 286 GLU A C 1
ATOM 2278 O O . GLU A 1 286 ? 5.728 -2.390 21.514 1.00 97.44 286 GLU A O 1
ATOM 2283 N N . ILE A 1 287 ? 4.444 -0.560 21.454 1.00 96.56 287 ILE A N 1
ATOM 2284 C CA . ILE A 1 287 ? 4.610 -0.365 20.007 1.00 96.56 287 ILE A CA 1
ATOM 2285 C C . ILE A 1 287 ? 6.053 0.015 19.676 1.00 96.56 287 ILE A C 1
ATOM 2287 O O . ILE A 1 287 ? 6.698 -0.660 18.878 1.00 96.56 287 ILE A O 1
ATOM 2291 N N . THR A 1 288 ? 6.566 1.089 20.270 1.00 96.75 288 THR A N 1
ATOM 2292 C CA . THR A 1 288 ? 7.832 1.691 19.835 1.00 96.75 288 THR A CA 1
ATOM 2293 C C . THR A 1 288 ? 9.054 0.883 20.264 1.00 96.75 288 THR A C 1
ATOM 2295 O O . THR A 1 288 ? 9.997 0.717 19.489 1.00 96.75 288 THR A O 1
ATOM 2298 N N . GLU A 1 289 ? 9.059 0.368 21.490 1.00 96.38 289 GLU A N 1
ATOM 2299 C CA . GLU A 1 289 ? 10.215 -0.295 22.092 1.00 96.38 289 GLU A CA 1
ATOM 2300 C C . GLU A 1 289 ? 10.255 -1.787 21.761 1.00 96.38 289 GLU A C 1
ATOM 2302 O O . GLU A 1 289 ? 11.318 -2.307 21.411 1.00 96.38 289 GLU A O 1
ATOM 2307 N N . VAL A 1 290 ? 9.102 -2.461 21.837 1.00 94.25 290 VAL A N 1
ATOM 2308 C CA . VAL A 1 290 ? 8.988 -3.910 21.618 1.00 94.25 290 VAL A CA 1
ATOM 2309 C C . VAL A 1 290 ? 8.631 -4.206 20.165 1.00 94.25 290 VAL A C 1
ATOM 2311 O O . VAL A 1 290 ? 9.428 -4.811 19.449 1.00 94.25 290 VAL A O 1
ATOM 2314 N N . GLY A 1 291 ? 7.461 -3.756 19.710 1.00 90.69 291 GLY A N 1
ATOM 2315 C CA . GLY A 1 291 ? 6.921 -4.090 18.392 1.00 90.69 291 GLY A CA 1
ATOM 2316 C C . GLY A 1 291 ? 7.780 -3.593 17.232 1.00 90.69 291 GLY A C 1
ATOM 2317 O O . GLY A 1 291 ? 8.010 -4.325 16.274 1.00 90.69 291 GLY A O 1
ATOM 2318 N N . LEU A 1 292 ? 8.301 -2.371 17.343 1.00 91.62 292 LEU A N 1
ATOM 2319 C CA . LEU A 1 292 ? 9.139 -1.741 16.326 1.00 91.62 292 LEU A CA 1
ATOM 2320 C C . LEU A 1 292 ? 10.634 -1.781 16.653 1.00 91.62 292 LEU A C 1
ATOM 2322 O O . LEU A 1 292 ? 11.412 -1.164 15.930 1.00 91.62 292 LEU A O 1
ATOM 2326 N N . CYS A 1 293 ? 11.045 -2.523 17.685 1.00 93.62 293 CYS A N 1
ATOM 2327 C CA . CYS A 1 293 ? 12.447 -2.708 18.070 1.00 93.62 293 CYS A CA 1
ATOM 2328 C C . CYS A 1 293 ? 13.192 -1.378 18.303 1.00 93.62 293 CYS A C 1
ATOM 2330 O O . CYS A 1 293 ? 14.121 -1.050 17.566 1.00 93.62 293 CYS A O 1
ATOM 2332 N N . GLN A 1 294 ? 12.803 -0.636 19.345 1.00 95.06 294 GLN A N 1
ATOM 2333 C CA . GLN A 1 294 ? 13.444 0.625 19.757 1.00 95.06 294 GLN A CA 1
ATOM 2334 C C . GLN A 1 294 ? 13.442 1.693 18.646 1.00 95.06 294 GLN A C 1
ATOM 2336 O O . GLN A 1 294 ? 14.482 2.176 18.213 1.00 95.06 294 GLN A O 1
ATOM 2341 N N . ALA A 1 295 ? 12.255 2.051 18.153 1.00 95.25 295 ALA A N 1
ATOM 2342 C CA . ALA A 1 295 ? 12.085 2.958 17.013 1.00 95.25 295 ALA A CA 1
ATOM 2343 C C . ALA A 1 295 ? 12.097 4.461 17.359 1.00 95.25 295 ALA A C 1
ATOM 2345 O O . ALA A 1 295 ? 11.612 5.280 16.573 1.00 95.25 295 ALA A O 1
ATOM 2346 N N . GLN A 1 296 ? 12.607 4.851 18.531 1.00 96.50 296 GLN A N 1
ATOM 2347 C CA . GLN A 1 296 ? 12.571 6.251 18.977 1.00 96.50 296 GLN A CA 1
ATOM 2348 C C . GLN A 1 296 ? 13.418 7.164 18.088 1.00 96.50 296 GLN A C 1
ATOM 2350 O O . GLN A 1 296 ? 13.034 8.293 17.788 1.00 96.50 296 GLN A O 1
ATOM 2355 N N . ASP A 1 297 ? 14.568 6.657 17.648 1.00 96.44 297 ASP A N 1
ATOM 2356 C CA . ASP A 1 297 ? 15.493 7.330 16.736 1.00 96.44 297 ASP A CA 1
ATOM 2357 C C . ASP A 1 297 ? 14.896 7.555 15.337 1.00 96.44 297 ASP A C 1
ATOM 2359 O O . ASP A 1 297 ? 15.287 8.483 14.633 1.00 96.44 297 ASP A O 1
ATOM 2363 N N . ARG A 1 298 ? 13.890 6.754 14.972 1.00 95.75 298 ARG A N 1
ATOM 2364 C CA . ARG A 1 298 ? 13.103 6.849 13.733 1.00 95.75 298 ARG A CA 1
ATOM 2365 C C . ARG A 1 298 ? 11.835 7.702 13.883 1.00 95.75 298 ARG A C 1
ATOM 2367 O O . ARG A 1 298 ? 10.982 7.721 12.993 1.00 95.75 298 ARG A O 1
ATOM 2374 N N . GLY A 1 299 ? 11.717 8.432 14.993 1.00 97.12 299 GLY A N 1
ATOM 2375 C CA . GLY A 1 299 ? 10.677 9.435 15.233 1.00 97.12 299 GLY A CA 1
ATOM 2376 C C . GLY A 1 299 ? 9.404 8.914 15.903 1.00 97.12 299 GLY A C 1
ATOM 2377 O O . GLY A 1 299 ? 8.473 9.694 16.096 1.00 97.12 299 GLY A O 1
ATOM 2378 N N . PHE A 1 300 ? 9.336 7.631 16.274 1.00 98.06 300 PHE A N 1
ATOM 2379 C CA . PHE A 1 300 ? 8.175 7.092 16.983 1.00 98.06 300 PHE A CA 1
ATOM 2380 C C . PHE A 1 300 ? 8.176 7.533 18.460 1.00 98.06 300 PHE A C 1
ATOM 2382 O O . PHE A 1 300 ? 9.219 7.493 19.120 1.00 98.06 300 PHE A O 1
ATOM 2389 N N . PRO A 1 301 ? 7.026 7.945 19.023 1.00 98.00 301 PRO A N 1
ATOM 2390 C CA . PRO A 1 301 ? 6.948 8.360 20.418 1.00 98.00 301 PRO A CA 1
ATOM 2391 C C . PRO A 1 301 ? 7.063 7.167 21.379 1.00 98.00 301 PRO A C 1
ATOM 2393 O O . PRO A 1 301 ? 6.527 6.093 21.125 1.00 98.00 301 PRO A O 1
ATOM 2396 N N . VAL A 1 302 ? 7.706 7.373 22.531 1.00 97.25 302 VAL A N 1
ATOM 2397 C CA . VAL A 1 302 ? 7.683 6.434 23.684 1.00 97.25 302 VAL A CA 1
ATOM 2398 C C . VAL A 1 302 ? 6.732 6.864 24.791 1.00 97.25 302 VAL A C 1
ATOM 2400 O O . VAL A 1 302 ? 6.570 6.177 25.793 1.00 97.25 302 VAL A O 1
ATOM 2403 N N . SER A 1 303 ? 6.140 8.043 24.645 1.00 97.94 303 SER A N 1
ATOM 2404 C CA . SER A 1 303 ? 5.115 8.554 25.544 1.00 97.94 303 SER A CA 1
ATOM 2405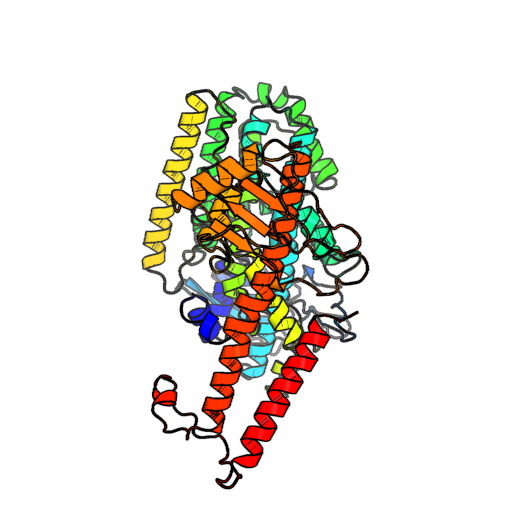 C C . SER A 1 303 ? 4.287 9.611 24.825 1.00 97.94 303 SER A C 1
ATOM 2407 O O . SER A 1 303 ? 4.799 10.328 23.958 1.00 97.94 303 SER A O 1
ATOM 2409 N N . PHE A 1 304 ? 3.025 9.732 25.224 1.00 98.31 304 PHE A N 1
ATOM 2410 C CA . PHE A 1 304 ? 2.143 10.803 24.785 1.00 98.31 304 PHE A CA 1
ATOM 2411 C C . PHE A 1 304 ? 2.115 11.924 25.816 1.00 98.31 304 PHE A C 1
ATOM 2413 O O . PHE A 1 304 ? 1.776 11.711 26.979 1.00 98.31 304 PHE A O 1
ATOM 2420 N N . GLN A 1 305 ? 2.456 13.129 25.368 1.00 97.94 305 GLN A N 1
ATOM 2421 C CA . GLN A 1 305 ? 2.565 14.323 26.203 1.00 97.94 305 GLN A CA 1
ATOM 2422 C C . GLN A 1 305 ? 1.401 15.296 26.017 1.00 97.94 305 GLN A C 1
ATOM 2424 O O . GLN A 1 305 ? 1.195 16.155 26.877 1.00 97.94 305 GLN A O 1
ATOM 2429 N N . SER A 1 306 ? 0.658 15.177 24.913 1.00 98.50 306 SER A N 1
ATOM 2430 C CA . SER A 1 306 ? -0.464 16.052 24.578 1.00 98.50 306 SER A CA 1
ATOM 2431 C C . SER A 1 306 ? -1.551 15.334 23.785 1.00 98.50 306 SER A C 1
ATOM 2433 O O . SER A 1 306 ? -1.306 14.318 23.129 1.00 98.50 306 SER A O 1
ATOM 2435 N N . ARG A 1 307 ? -2.759 15.907 23.795 1.00 98.00 307 ARG A N 1
ATOM 2436 C CA . ARG A 1 307 ? -3.883 15.428 22.975 1.00 98.00 307 ARG A CA 1
ATOM 2437 C C . ARG A 1 307 ? -3.582 15.519 21.484 1.00 98.00 307 ARG A C 1
ATOM 2439 O O . ARG A 1 307 ? -3.949 14.615 20.747 1.00 98.00 307 ARG A O 1
ATOM 2446 N N . ALA A 1 308 ? -2.871 16.559 21.050 1.00 98.06 308 ALA A N 1
ATOM 2447 C CA . ALA A 1 308 ? -2.488 16.721 19.649 1.00 98.06 308 ALA A CA 1
ATOM 2448 C C . ALA A 1 308 ? -1.572 15.579 19.177 1.00 98.06 308 ALA A C 1
ATOM 2450 O O . ALA A 1 308 ? -1.827 14.970 18.140 1.00 98.06 308 ALA A O 1
ATOM 2451 N N . GLN A 1 309 ? -0.554 15.234 19.974 1.00 97.88 309 GLN A N 1
ATOM 2452 C CA . GLN A 1 309 ? 0.342 14.115 19.671 1.00 97.88 309 GLN A CA 1
ATOM 2453 C C . GLN A 1 309 ? -0.419 12.783 19.636 1.00 97.88 309 GLN A C 1
ATOM 2455 O O . GLN A 1 309 ? -0.207 11.969 18.739 1.00 97.88 309 GLN A O 1
ATOM 2460 N N . LEU A 1 310 ? -1.329 12.590 20.593 1.00 97.75 310 LEU A N 1
ATOM 2461 C CA . LEU A 1 310 ? -2.181 11.410 20.683 1.00 97.75 310 LEU A CA 1
ATOM 2462 C C . LEU A 1 310 ? -3.084 11.258 19.447 1.00 97.75 310 LEU A C 1
ATOM 2464 O O . LEU A 1 310 ? -3.131 10.189 18.840 1.00 97.75 310 LEU A O 1
ATOM 2468 N N . CYS A 1 311 ? -3.760 12.337 19.040 1.00 98.69 311 CYS A N 1
ATOM 2469 C CA . CYS A 1 311 ? -4.627 12.338 17.863 1.00 98.69 311 CYS A CA 1
ATOM 2470 C C . CYS A 1 311 ? -3.836 12.045 16.587 1.00 98.69 311 CYS A C 1
ATOM 2472 O O . CYS A 1 311 ? -4.271 11.232 15.775 1.00 98.69 311 CYS A O 1
ATOM 2474 N N . HIS A 1 312 ? -2.652 12.639 16.427 1.00 98.62 312 HIS A N 1
ATOM 2475 C CA . HIS A 1 312 ? -1.803 12.382 15.264 1.00 98.62 312 HIS A CA 1
ATOM 2476 C C . HIS A 1 312 ? -1.394 10.906 15.168 1.00 98.62 312 HIS A C 1
ATOM 2478 O O . HIS A 1 312 ? -1.504 10.292 14.109 1.00 98.62 312 HIS A O 1
ATOM 2484 N N . PHE A 1 313 ? -0.987 10.306 16.290 1.00 98.69 313 PHE A N 1
ATOM 2485 C CA . PHE A 1 313 ? -0.561 8.908 16.315 1.00 98.69 313 PHE A CA 1
ATOM 2486 C C . PHE A 1 313 ? -1.710 7.937 16.032 1.00 98.69 313 PHE A C 1
ATOM 2488 O O . PHE A 1 313 ? -1.544 6.967 15.293 1.00 98.69 313 PHE A O 1
ATOM 2495 N N . PHE A 1 314 ? -2.900 8.195 16.574 1.00 98.50 314 PHE A N 1
ATOM 2496 C CA . PHE A 1 314 ? -4.069 7.369 16.272 1.00 98.50 314 PHE A CA 1
ATOM 2497 C C . PHE A 1 314 ? -4.589 7.563 14.852 1.00 98.50 314 PHE A C 1
ATOM 2499 O O . PHE A 1 314 ? -5.057 6.597 14.255 1.00 98.50 314 PHE A O 1
ATOM 2506 N N . THR A 1 315 ? -4.452 8.764 14.289 1.00 98.75 315 THR A N 1
ATOM 2507 C CA . THR A 1 315 ? -4.729 9.003 12.867 1.00 98.75 315 THR A CA 1
ATOM 2508 C C . THR A 1 315 ? -3.809 8.141 12.006 1.00 98.75 315 THR A C 1
ATOM 2510 O O . THR A 1 315 ? -4.308 7.410 11.155 1.00 98.75 315 THR A O 1
ATOM 2513 N N . MET A 1 316 ? -2.504 8.111 12.311 1.00 98.31 316 MET A N 1
ATOM 2514 C CA . MET A 1 316 ? -1.538 7.214 11.661 1.00 98.31 316 MET A CA 1
ATOM 2515 C C . MET A 1 316 ? -1.952 5.743 11.768 1.00 98.31 316 MET A C 1
ATOM 2517 O O . MET A 1 316 ? -1.987 5.041 10.757 1.00 98.31 316 MET A O 1
ATOM 2521 N N . CYS A 1 317 ? -2.331 5.278 12.963 1.00 97.94 317 CYS A N 1
ATOM 2522 C CA . CYS A 1 317 ? -2.735 3.885 13.169 1.00 97.94 317 CYS A CA 1
ATOM 2523 C C . CYS A 1 317 ? -3.956 3.506 12.319 1.00 97.94 317 CYS A C 1
ATOM 2525 O O . CYS A 1 317 ? -3.958 2.459 11.668 1.00 97.94 317 CYS A O 1
ATOM 2527 N N . ILE A 1 318 ? -4.994 4.351 12.326 1.00 97.75 318 ILE A N 1
ATOM 2528 C CA . ILE A 1 318 ? -6.227 4.105 11.570 1.00 97.75 318 ILE A CA 1
ATOM 2529 C C . ILE A 1 318 ? -5.946 4.164 10.070 1.00 97.75 318 ILE A C 1
ATOM 2531 O O . ILE A 1 318 ? -6.339 3.239 9.367 1.00 97.75 318 ILE A O 1
ATOM 2535 N N . PHE A 1 319 ? -5.233 5.190 9.598 1.00 96.25 319 PHE A N 1
ATOM 2536 C CA . PHE A 1 319 ? -4.899 5.365 8.185 1.00 96.25 319 PHE A CA 1
ATOM 2537 C C . PHE A 1 319 ? -4.068 4.194 7.645 1.00 96.25 319 PHE A C 1
ATOM 2539 O O . PHE A 1 319 ? -4.380 3.646 6.588 1.00 96.25 319 PHE A O 1
ATOM 2546 N N . THR A 1 320 ? -3.066 3.745 8.407 1.00 90.88 320 THR A N 1
ATOM 2547 C CA . THR A 1 320 ? -2.232 2.579 8.073 1.00 90.88 320 THR A CA 1
ATOM 2548 C C . THR A 1 320 ? -3.075 1.319 7.871 1.00 90.88 320 THR A C 1
ATOM 2550 O O . THR A 1 320 ? -2.897 0.583 6.901 1.00 90.88 320 THR A O 1
ATOM 2553 N N . CYS A 1 321 ? -4.016 1.068 8.786 1.00 91.50 321 CYS A N 1
ATOM 2554 C CA . CYS A 1 321 ? -4.833 -0.145 8.784 1.00 91.50 321 CYS A CA 1
ATOM 2555 C C . CYS A 1 321 ? -6.004 -0.108 7.786 1.00 91.50 321 CYS A C 1
ATOM 2557 O O . CYS A 1 321 ? -6.700 -1.115 7.647 1.00 91.50 321 CYS A O 1
ATOM 2559 N N . SER A 1 322 ? -6.247 1.026 7.122 1.00 90.94 322 SER A N 1
ATOM 2560 C CA . SER A 1 322 ? -7.331 1.193 6.151 1.00 90.94 322 SER A CA 1
ATOM 2561 C C . SER A 1 322 ? -6.816 1.730 4.815 1.00 90.94 322 SER A C 1
ATOM 2563 O O . SER A 1 322 ? -6.532 0.952 3.906 1.00 90.94 322 SER A O 1
ATOM 2565 N N . ALA A 1 323 ? -6.680 3.049 4.703 1.00 90.94 323 ALA A N 1
ATOM 2566 C CA . ALA A 1 323 ? -6.370 3.783 3.487 1.00 90.94 323 ALA A CA 1
ATOM 2567 C C . ALA A 1 323 ? -5.023 3.383 2.881 1.00 90.94 323 ALA A C 1
ATOM 2569 O O . ALA A 1 323 ? -4.960 3.086 1.691 1.00 90.94 323 ALA A O 1
ATOM 2570 N N . GLN A 1 324 ? -3.968 3.302 3.699 1.00 89.19 324 GLN A N 1
ATOM 2571 C CA . GLN A 1 324 ? -2.638 2.937 3.214 1.00 89.19 324 GLN A CA 1
ATOM 2572 C C . GLN A 1 324 ? -2.641 1.528 2.613 1.00 89.19 324 GLN A C 1
ATOM 2574 O O . GLN A 1 324 ? -2.172 1.335 1.494 1.00 89.19 324 GLN A O 1
ATOM 2579 N N . HIS A 1 325 ? -3.210 0.552 3.331 1.00 90.38 325 HIS A N 1
ATOM 2580 C CA . HIS A 1 325 ? -3.371 -0.816 2.836 1.00 90.38 325 HIS A CA 1
ATOM 2581 C C . HIS A 1 325 ? -4.206 -0.859 1.553 1.00 90.38 325 HIS A C 1
ATOM 2583 O O . HIS A 1 325 ? -3.809 -1.512 0.594 1.00 90.38 325 HIS A O 1
ATOM 2589 N N . ALA A 1 326 ? -5.334 -0.148 1.498 1.00 86.19 326 ALA A N 1
ATOM 2590 C CA . ALA A 1 326 ? -6.178 -0.097 0.307 1.00 86.19 326 ALA A CA 1
ATOM 2591 C C . ALA A 1 326 ? -5.423 0.438 -0.922 1.00 86.19 326 ALA A C 1
ATOM 2593 O O . ALA A 1 326 ? -5.414 -0.232 -1.959 1.00 86.19 326 ALA A O 1
ATOM 2594 N N . ALA A 1 327 ? -4.725 1.569 -0.772 1.00 85.62 327 ALA A N 1
ATOM 2595 C CA . ALA A 1 327 ? -3.973 2.217 -1.844 1.00 85.62 327 ALA A CA 1
ATOM 2596 C C . ALA A 1 327 ? -2.930 1.289 -2.482 1.00 85.62 327 ALA A C 1
ATOM 2598 O O . ALA A 1 327 ? -2.806 1.249 -3.704 1.00 85.62 327 ALA A O 1
ATOM 2599 N N . VAL A 1 328 ? -2.214 0.508 -1.666 1.00 83.19 328 VAL A N 1
ATOM 2600 C CA . VAL A 1 328 ? -1.152 -0.388 -2.153 1.00 83.19 328 VAL A CA 1
ATOM 2601 C C . VAL A 1 328 ? -1.639 -1.808 -2.466 1.00 83.19 328 VAL A C 1
ATOM 2603 O O . VAL A 1 328 ? -0.913 -2.564 -3.109 1.00 83.19 328 VAL A O 1
ATOM 2606 N N . ASN A 1 329 ? -2.852 -2.196 -2.054 1.00 83.44 329 ASN A N 1
ATOM 2607 C CA . ASN A 1 329 ? -3.387 -3.542 -2.286 1.00 83.44 329 ASN A CA 1
ATOM 2608 C C . ASN A 1 329 ? -4.310 -3.630 -3.512 1.00 83.44 329 ASN A C 1
ATOM 2610 O O . ASN A 1 329 ? -4.191 -4.558 -4.312 1.00 83.44 329 ASN A O 1
ATOM 2614 N N . MET A 1 330 ? -5.226 -2.674 -3.689 1.00 79.88 330 MET A N 1
ATOM 2615 C CA . MET A 1 330 ? -6.297 -2.792 -4.693 1.00 79.88 330 MET A CA 1
ATOM 2616 C C . MET A 1 330 ? -5.787 -2.736 -6.130 1.00 79.88 330 MET A C 1
ATOM 2618 O O . MET A 1 330 ? -6.264 -3.485 -6.979 1.00 79.88 330 MET A O 1
ATOM 2622 N N . GLY A 1 331 ? -4.773 -1.909 -6.390 1.00 79.19 331 GLY A N 1
ATOM 2623 C CA . GLY A 1 331 ? -4.183 -1.770 -7.721 1.00 79.19 331 GLY A CA 1
ATOM 2624 C C . GLY A 1 331 ? -3.380 -2.988 -8.189 1.00 79.19 331 GLY A C 1
ATOM 2625 O O . GLY A 1 331 ? -3.072 -3.085 -9.377 1.00 79.19 331 GLY A O 1
ATOM 2626 N N . GLN A 1 332 ? -3.042 -3.941 -7.308 1.00 81.38 332 GLN A N 1
ATOM 2627 C CA . GLN A 1 332 ? -2.143 -5.048 -7.657 1.00 81.38 332 GLN A CA 1
ATOM 2628 C C . GLN A 1 332 ? -2.606 -5.819 -8.891 1.00 81.38 332 GLN A C 1
ATOM 2630 O O . GLN A 1 332 ? -1.814 -6.037 -9.801 1.00 81.38 332 GLN A O 1
ATOM 2635 N N . PHE A 1 333 ? -3.873 -6.222 -8.980 1.00 80.94 333 PHE A N 1
ATOM 2636 C CA . PHE A 1 333 ? -4.315 -6.979 -10.152 1.00 80.94 333 PHE A CA 1
ATOM 2637 C C . PHE A 1 333 ? -4.372 -6.119 -11.417 1.00 80.94 333 PHE A C 1
ATOM 2639 O O . PHE A 1 333 ? -4.024 -6.599 -12.495 1.00 80.94 333 PHE A O 1
ATOM 2646 N N . ASP A 1 334 ? -4.722 -4.840 -11.304 1.00 77.81 334 ASP A N 1
ATOM 2647 C CA . ASP A 1 334 ? -4.774 -3.943 -12.458 1.00 77.81 334 ASP A CA 1
ATOM 2648 C C . ASP A 1 334 ? -3.397 -3.701 -13.080 1.00 77.81 334 ASP A C 1
ATOM 2650 O O . ASP A 1 334 ? -3.258 -3.740 -14.308 1.00 77.81 334 ASP A O 1
ATOM 2654 N N . TRP A 1 335 ? -2.369 -3.539 -12.245 1.00 78.25 335 TRP A N 1
ATOM 2655 C CA . TRP A 1 335 ? -1.008 -3.253 -12.693 1.00 78.25 335 TRP A CA 1
ATOM 2656 C C . TRP A 1 335 ? -0.151 -4.507 -12.899 1.00 78.25 335 TRP A C 1
ATOM 2658 O O . TRP A 1 335 ? 0.713 -4.511 -13.779 1.00 78.25 335 TRP A O 1
ATOM 2668 N N . TYR A 1 336 ? -0.347 -5.567 -12.106 1.00 82.69 336 TYR A N 1
ATOM 2669 C CA . TYR A 1 336 ? 0.568 -6.719 -12.051 1.00 82.69 336 TYR A CA 1
ATOM 2670 C C . TYR A 1 336 ? 0.035 -7.974 -12.746 1.00 82.69 336 TYR A C 1
ATOM 2672 O O . TYR A 1 336 ? 0.816 -8.893 -13.004 1.00 82.69 336 TYR A O 1
ATOM 2680 N N . ALA A 1 337 ? -1.253 -8.033 -13.113 1.00 77.38 337 ALA A N 1
ATOM 2681 C CA . ALA A 1 337 ? -1.766 -9.153 -13.908 1.00 77.38 337 ALA A CA 1
ATOM 2682 C C . ALA A 1 337 ? -1.195 -9.160 -15.335 1.00 77.38 337 ALA A C 1
ATOM 2684 O O . ALA A 1 337 ? -1.056 -10.219 -15.951 1.00 77.38 337 ALA A O 1
ATOM 2685 N N . TRP A 1 338 ? -0.829 -7.990 -15.871 1.00 80.38 338 TRP A N 1
ATOM 2686 C CA . TRP A 1 338 ? -0.014 -7.902 -17.078 1.00 80.38 338 TRP A CA 1
ATOM 2687 C C . TRP A 1 338 ? 1.468 -8.001 -16.705 1.00 80.38 338 TRP A C 1
ATOM 2689 O O . TRP A 1 338 ? 2.148 -6.998 -16.514 1.00 80.38 338 TRP A O 1
ATOM 2699 N N . VAL A 1 339 ? 1.968 -9.233 -16.606 1.00 84.62 339 VAL A N 1
ATOM 2700 C CA . VAL A 1 339 ? 3.297 -9.543 -16.049 1.00 84.62 339 VAL A CA 1
ATOM 2701 C C . VAL A 1 339 ? 4.464 -8.726 -16.631 1.00 84.62 339 VAL A C 1
ATOM 2703 O O . VAL A 1 339 ? 5.313 -8.323 -15.842 1.00 84.62 339 VAL A O 1
ATOM 2706 N N . PRO A 1 340 ? 4.538 -8.385 -17.935 1.00 85.62 340 PRO A N 1
ATOM 2707 C CA . PRO A 1 340 ? 5.606 -7.509 -18.433 1.00 85.62 340 PRO A CA 1
ATOM 2708 C C . PRO A 1 340 ? 5.657 -6.113 -17.782 1.00 85.62 340 PRO A C 1
ATOM 2710 O O . PRO A 1 340 ? 6.712 -5.486 -17.784 1.00 85.62 340 PRO A O 1
ATOM 2713 N N . ASN A 1 341 ? 4.542 -5.626 -17.223 1.00 84.00 341 ASN A N 1
ATOM 2714 C CA . ASN A 1 341 ? 4.458 -4.342 -16.519 1.00 84.00 341 ASN A CA 1
ATOM 2715 C C . ASN A 1 341 ? 4.874 -4.413 -15.040 1.00 84.00 341 ASN A C 1
ATOM 2717 O O . ASN A 1 341 ? 5.106 -3.368 -14.439 1.00 84.00 341 ASN A O 1
ATOM 2721 N N . ALA A 1 342 ? 4.977 -5.605 -14.452 1.00 86.44 342 ALA A N 1
ATOM 2722 C CA . ALA A 1 342 ? 5.506 -5.802 -13.102 1.00 86.44 342 ALA A CA 1
ATOM 2723 C C . ALA A 1 342 ? 6.020 -7.240 -12.930 1.00 86.44 342 ALA A C 1
ATOM 2725 O O . ALA A 1 342 ? 5.363 -8.057 -12.287 1.00 86.44 342 ALA A O 1
ATOM 2726 N N . PRO A 1 343 ? 7.152 -7.611 -13.551 1.00 88.25 343 PRO A N 1
ATOM 2727 C CA . PRO A 1 343 ? 7.633 -8.985 -13.481 1.00 88.25 343 PRO A CA 1
ATOM 2728 C C . PRO A 1 343 ? 8.055 -9.341 -12.050 1.00 88.25 343 PRO A C 1
ATOM 2730 O O . PRO A 1 343 ? 8.994 -8.744 -11.523 1.00 88.25 343 PRO A O 1
ATOM 2733 N N . SER A 1 344 ? 7.439 -10.357 -11.436 1.00 84.88 344 SER A N 1
ATOM 2734 C CA . SER A 1 344 ? 7.788 -10.772 -10.066 1.00 84.88 344 SER A CA 1
ATOM 2735 C C . SER A 1 344 ? 9.183 -11.397 -9.944 1.00 84.88 344 SER A C 1
ATOM 2737 O O . SER A 1 344 ? 9.665 -11.642 -8.839 1.00 84.88 344 SER A O 1
ATOM 2739 N N . SER A 1 345 ? 9.818 -11.725 -11.071 1.00 88.44 345 SER A N 1
ATOM 2740 C CA . SER A 1 345 ? 11.171 -12.265 -11.138 1.00 88.44 345 SER A CA 1
ATOM 2741 C C . SER A 1 345 ? 11.772 -12.075 -12.529 1.00 88.44 345 SER A C 1
ATOM 2743 O O . SER A 1 345 ? 11.044 -11.889 -13.503 1.00 88.44 345 SER A O 1
ATOM 2745 N N . MET A 1 346 ? 13.098 -12.173 -12.627 1.00 93.75 346 MET A N 1
ATOM 2746 C CA . MET A 1 346 ? 13.838 -12.084 -13.886 1.00 93.75 346 MET A CA 1
ATOM 2747 C C . MET A 1 346 ? 14.819 -13.258 -13.995 1.00 93.75 346 MET A C 1
ATOM 2749 O O . MET A 1 346 ? 15.594 -13.518 -13.073 1.00 93.75 346 MET A O 1
ATOM 2753 N N . ARG A 1 347 ? 14.791 -13.978 -15.122 1.00 95.31 347 ARG A N 1
ATOM 2754 C CA . ARG A 1 347 ? 15.537 -15.235 -15.352 1.00 95.31 347 ARG A CA 1
ATOM 2755 C C . ARG A 1 347 ? 16.917 -15.050 -15.985 1.00 95.31 347 ARG A C 1
ATOM 2757 O O . ARG A 1 347 ? 17.707 -15.988 -16.026 1.00 95.31 347 ARG A O 1
ATOM 2764 N N . MET A 1 348 ? 17.226 -13.852 -16.471 1.00 94.75 348 MET A N 1
ATOM 2765 C CA . MET A 1 348 ? 18.544 -13.499 -17.004 1.00 94.75 348 MET A CA 1
ATOM 2766 C C . MET A 1 348 ? 19.151 -12.360 -16.193 1.00 94.75 348 MET A C 1
ATOM 2768 O O . MET A 1 348 ? 18.434 -11.606 -15.545 1.00 94.75 348 MET A O 1
ATOM 2772 N N . ALA A 1 349 ? 20.477 -12.228 -16.236 1.00 92.81 349 ALA A N 1
ATOM 2773 C CA . ALA A 1 349 ? 21.155 -11.101 -15.611 1.00 92.81 349 ALA A CA 1
ATOM 2774 C C . ALA A 1 349 ? 20.753 -9.772 -16.282 1.00 92.81 349 ALA A C 1
ATOM 2776 O O . ALA A 1 349 ? 20.485 -9.760 -17.489 1.00 92.81 349 ALA A O 1
ATOM 2777 N N . PRO A 1 350 ? 20.750 -8.652 -15.540 1.00 90.94 350 PRO A N 1
ATOM 2778 C CA . PRO A 1 350 ? 20.496 -7.349 -16.132 1.00 90.94 350 PRO A CA 1
ATOM 2779 C C . PRO A 1 350 ? 21.516 -7.022 -17.224 1.00 90.94 350 PRO A C 1
ATOM 2781 O O . PRO A 1 350 ? 22.699 -7.345 -17.098 1.00 90.94 350 PRO A O 1
ATOM 2784 N N . THR A 1 351 ? 21.056 -6.398 -18.312 1.00 86.25 351 THR A N 1
ATOM 2785 C CA . THR A 1 351 ? 21.936 -6.105 -19.448 1.00 86.25 351 THR A CA 1
ATOM 2786 C C . THR A 1 351 ? 23.000 -5.074 -19.071 1.00 86.25 351 THR A C 1
ATOM 2788 O O . THR A 1 351 ? 22.706 -4.039 -18.476 1.00 86.25 351 THR A O 1
ATOM 2791 N N . THR A 1 352 ? 24.247 -5.346 -19.447 1.00 84.38 352 THR A N 1
ATOM 2792 C CA . THR A 1 352 ? 25.391 -4.433 -19.287 1.00 84.38 352 THR A CA 1
ATOM 2793 C C . THR A 1 352 ? 25.787 -3.766 -20.606 1.00 84.38 352 THR A C 1
ATOM 2795 O O . THR A 1 352 ? 26.782 -3.048 -20.677 1.00 84.38 352 THR A O 1
ATOM 2798 N N . THR A 1 353 ? 25.019 -4.001 -21.671 1.00 83.19 353 THR A N 1
ATOM 2799 C CA . THR A 1 353 ? 25.294 -3.524 -23.029 1.00 83.19 353 THR A CA 1
ATOM 2800 C C . THR A 1 353 ? 24.013 -3.022 -23.694 1.00 83.19 353 THR A C 1
ATOM 2802 O O . THR A 1 353 ? 22.913 -3.513 -23.439 1.00 83.19 353 THR A O 1
ATOM 2805 N N . LYS A 1 354 ? 24.170 -2.027 -24.573 1.00 88.06 354 LYS A N 1
ATOM 2806 C CA . LYS A 1 354 ? 23.103 -1.505 -25.442 1.00 88.06 354 LYS A CA 1
ATOM 2807 C C . LYS A 1 354 ? 22.987 -2.264 -26.771 1.00 88.06 354 LYS A C 1
ATOM 2809 O O . LYS A 1 354 ? 22.128 -1.952 -27.588 1.00 88.06 354 LYS A O 1
ATOM 2814 N N . LYS A 1 355 ? 23.880 -3.222 -27.028 1.00 85.56 355 LYS A N 1
ATOM 2815 C CA . LYS A 1 355 ? 23.924 -4.031 -28.254 1.00 85.56 355 LYS A CA 1
ATOM 2816 C C . LYS A 1 355 ? 23.277 -5.395 -28.020 1.00 85.56 355 LYS A C 1
ATOM 2818 O O . LYS A 1 355 ? 23.256 -5.880 -26.894 1.00 85.56 355 LYS A O 1
ATOM 2823 N N . ASP A 1 356 ? 22.782 -5.995 -29.099 1.00 83.44 356 ASP A N 1
ATOM 2824 C CA . ASP A 1 356 ? 22.348 -7.398 -29.161 1.00 83.44 356 ASP A CA 1
ATOM 2825 C C . ASP A 1 356 ? 21.146 -7.780 -28.272 1.00 83.44 356 ASP A C 1
ATOM 2827 O O . ASP A 1 356 ? 20.871 -8.962 -28.067 1.00 83.44 356 ASP A O 1
ATOM 2831 N N . VAL A 1 357 ? 20.372 -6.799 -27.786 1.00 91.62 357 VAL A N 1
ATOM 2832 C CA . VAL A 1 357 ? 19.074 -7.069 -27.147 1.00 91.62 357 VAL A CA 1
ATOM 2833 C C . VAL A 1 357 ? 18.047 -7.402 -28.229 1.00 91.62 357 VAL A C 1
ATOM 2835 O O . VAL A 1 357 ? 17.659 -6.551 -29.031 1.00 91.62 357 VAL A O 1
ATOM 2838 N N . THR A 1 358 ? 17.600 -8.654 -28.238 1.00 93.69 358 THR A N 1
ATOM 2839 C CA . THR A 1 358 ? 16.585 -9.176 -29.163 1.00 93.69 358 THR A CA 1
ATOM 2840 C C . THR A 1 358 ? 15.293 -9.508 -28.419 1.00 93.69 358 THR A C 1
ATOM 2842 O O . THR A 1 358 ? 15.249 -9.495 -27.187 1.00 93.69 358 THR A O 1
ATOM 2845 N N . MET A 1 359 ? 14.228 -9.848 -29.151 1.00 92.75 359 MET A N 1
ATOM 2846 C CA . MET A 1 359 ? 12.995 -10.321 -28.516 1.00 92.75 359 MET A CA 1
ATOM 2847 C C . MET A 1 359 ? 13.225 -11.623 -27.732 1.00 92.75 359 MET A C 1
ATOM 2849 O O . MET A 1 359 ? 12.636 -11.801 -26.670 1.00 92.75 359 MET A O 1
ATOM 2853 N N . ASP A 1 360 ? 14.139 -12.485 -28.184 1.00 93.12 360 ASP A N 1
ATOM 2854 C CA . ASP A 1 360 ? 14.516 -13.698 -27.451 1.00 93.12 360 ASP A CA 1
ATOM 2855 C C . ASP A 1 360 ? 15.201 -13.362 -26.124 1.00 93.12 360 ASP A C 1
ATOM 2857 O O . ASP A 1 360 ? 14.943 -14.013 -25.115 1.00 93.12 360 ASP A O 1
ATOM 2861 N N . THR A 1 361 ? 16.013 -12.300 -26.082 1.00 92.31 361 THR A N 1
ATOM 2862 C CA . THR A 1 361 ? 16.593 -11.787 -24.832 1.00 92.31 361 THR A CA 1
ATOM 2863 C C . THR A 1 361 ? 15.503 -11.298 -23.877 1.00 92.31 361 THR A C 1
ATOM 2865 O O . THR A 1 361 ? 15.536 -11.616 -22.688 1.00 92.31 361 THR A O 1
ATOM 2868 N N . VAL A 1 362 ? 14.516 -10.551 -24.385 1.00 91.62 362 VAL A N 1
ATOM 2869 C CA . VAL A 1 362 ? 13.394 -10.028 -23.585 1.00 91.62 362 VAL A CA 1
ATOM 2870 C C . VAL A 1 362 ? 12.552 -11.173 -23.018 1.00 91.62 362 VAL A C 1
ATOM 2872 O O . VAL A 1 362 ? 12.363 -11.263 -21.805 1.00 91.62 362 VAL A O 1
ATOM 2875 N N . MET A 1 363 ? 12.101 -12.092 -23.874 1.00 90.94 363 MET A N 1
ATOM 2876 C CA . MET A 1 363 ? 11.297 -13.248 -23.468 1.00 90.94 363 MET A CA 1
ATOM 2877 C C . MET A 1 363 ? 12.087 -14.228 -22.595 1.00 90.94 363 MET A C 1
ATOM 2879 O O . MET A 1 363 ? 11.517 -14.856 -21.706 1.00 90.94 363 MET A O 1
ATOM 2883 N N . GLY A 1 364 ? 13.399 -14.347 -22.813 1.00 92.62 364 GLY A N 1
ATOM 2884 C CA . GLY A 1 364 ? 14.315 -15.111 -21.969 1.00 92.62 364 GLY A CA 1
ATOM 2885 C C . GLY A 1 364 ? 14.503 -14.507 -20.576 1.00 92.62 364 GLY A C 1
ATOM 2886 O O . GLY A 1 364 ? 14.671 -15.259 -19.620 1.00 92.62 364 GLY A O 1
ATOM 2887 N N . SER A 1 365 ? 14.419 -13.179 -20.449 1.00 94.12 365 SER A N 1
ATOM 2888 C CA . SER A 1 365 ? 14.542 -12.467 -19.171 1.00 94.12 365 SER A CA 1
ATOM 2889 C C . SER A 1 365 ? 13.258 -12.516 -18.341 1.00 94.12 365 SER A C 1
ATOM 2891 O O . SER A 1 365 ? 13.338 -12.654 -17.125 1.00 94.12 365 SER A O 1
ATOM 2893 N N . LEU A 1 366 ? 12.087 -12.420 -18.977 1.00 92.06 366 LEU A N 1
ATOM 2894 C CA . LEU A 1 366 ? 10.786 -12.414 -18.297 1.00 92.06 366 LEU A CA 1
ATOM 2895 C C . LEU A 1 366 ? 10.456 -13.751 -17.606 1.00 92.06 366 LEU A C 1
ATOM 2897 O O . LEU A 1 366 ? 10.983 -14.794 -18.014 1.00 92.06 366 LEU A O 1
ATOM 2901 N N . PRO A 1 367 ? 9.539 -13.759 -16.616 1.00 88.50 367 PRO A N 1
ATOM 2902 C CA . PRO A 1 367 ? 9.015 -14.981 -16.016 1.00 88.50 367 PRO A CA 1
ATOM 2903 C C . PRO A 1 367 ? 8.518 -15.988 -17.058 1.00 88.50 367 PRO A C 1
ATOM 2905 O O . PRO A 1 367 ? 7.958 -15.621 -18.092 1.00 88.50 367 PRO A O 1
ATOM 2908 N N . ASN A 1 368 ? 8.724 -17.277 -16.788 1.00 86.75 368 ASN A N 1
ATOM 2909 C CA . ASN A 1 368 ? 8.168 -18.342 -17.619 1.00 86.75 368 ASN A CA 1
ATOM 2910 C C . ASN A 1 368 ? 6.650 -18.501 -17.383 1.00 86.75 368 ASN A C 1
ATOM 2912 O O . ASN A 1 368 ? 6.088 -17.940 -16.445 1.00 86.75 368 ASN A O 1
ATOM 2916 N N . VAL A 1 369 ? 5.977 -19.317 -18.203 1.00 84.25 369 VAL A N 1
ATOM 2917 C CA . VAL A 1 369 ? 4.509 -19.491 -18.157 1.00 84.25 369 VAL A CA 1
ATOM 2918 C C . VAL A 1 369 ? 3.992 -19.894 -16.771 1.00 84.25 369 VAL A C 1
ATOM 2920 O O . VAL A 1 369 ? 2.932 -19.425 -16.353 1.00 84.25 369 VAL A O 1
ATOM 2923 N N . TRP A 1 370 ? 4.729 -20.743 -16.052 1.00 83.69 370 TRP A N 1
ATOM 2924 C CA . TRP A 1 370 ? 4.358 -21.169 -14.703 1.00 83.69 370 TRP A CA 1
ATOM 2925 C C . TRP A 1 370 ? 4.431 -20.000 -13.714 1.00 83.69 370 TRP A C 1
ATOM 2927 O O . TRP A 1 370 ? 3.448 -19.717 -13.030 1.00 83.69 370 TRP A O 1
ATOM 2937 N N . GLN A 1 371 ? 5.559 -19.283 -13.689 1.00 81.94 371 GLN A N 1
ATOM 2938 C CA . GLN A 1 371 ? 5.763 -18.114 -12.828 1.00 81.94 371 GLN A CA 1
ATOM 2939 C C . GLN A 1 371 ? 4.738 -17.009 -13.130 1.00 81.94 371 GLN A C 1
ATOM 2941 O O . GLN A 1 371 ? 4.119 -16.481 -12.211 1.00 81.94 371 GLN A O 1
ATOM 2946 N N . THR A 1 372 ? 4.493 -16.718 -14.412 1.00 80.44 372 THR A N 1
ATOM 2947 C CA . THR A 1 372 ? 3.467 -15.769 -14.869 1.00 80.44 372 THR A CA 1
ATOM 2948 C C . THR A 1 372 ? 2.080 -16.156 -14.362 1.00 80.44 372 THR A C 1
ATOM 2950 O O . THR A 1 372 ? 1.377 -15.324 -13.795 1.00 80.44 372 THR A O 1
ATOM 2953 N N . SER A 1 373 ? 1.680 -17.418 -14.540 1.00 77.00 373 SER A N 1
ATOM 2954 C CA . SER A 1 373 ? 0.347 -17.881 -14.132 1.00 77.00 373 SER A CA 1
ATOM 2955 C C . SER A 1 373 ? 0.163 -17.797 -12.618 1.00 77.00 373 SER A C 1
ATOM 2957 O O . SER A 1 373 ? -0.898 -17.388 -12.149 1.00 77.00 373 SER A O 1
ATOM 2959 N N . LEU A 1 374 ? 1.208 -18.136 -11.857 1.00 78.12 374 LEU A N 1
ATOM 2960 C CA . LEU A 1 374 ? 1.197 -18.040 -10.402 1.00 78.12 374 LEU A CA 1
ATOM 2961 C C . LEU A 1 374 ? 1.108 -16.583 -9.927 1.00 78.12 374 LEU A C 1
ATOM 2963 O O . LEU A 1 374 ? 0.300 -16.295 -9.050 1.00 78.12 374 LEU A O 1
ATOM 2967 N N . GLN A 1 375 ? 1.868 -15.664 -10.532 1.00 80.69 375 GLN A N 1
ATOM 2968 C CA . GLN A 1 375 ? 1.792 -14.230 -10.229 1.00 80.69 375 GLN A CA 1
ATOM 2969 C C . GLN A 1 375 ? 0.384 -13.678 -10.489 1.00 80.69 375 GLN A C 1
ATOM 2971 O O . GLN A 1 375 ? -0.181 -12.992 -9.639 1.00 80.69 375 GLN A O 1
ATOM 2976 N N . MET A 1 376 ? -0.207 -13.992 -11.644 1.00 76.38 376 MET A N 1
ATOM 2977 C CA . MET A 1 376 ? -1.560 -13.540 -11.983 1.00 76.38 376 MET A CA 1
ATOM 2978 C C . MET A 1 376 ? -2.609 -14.075 -11.001 1.00 76.38 376 MET A C 1
ATOM 2980 O O . MET A 1 376 ? -3.508 -13.342 -10.597 1.00 76.38 376 MET A O 1
ATOM 2984 N N . LEU A 1 377 ? -2.496 -15.346 -10.603 1.00 75.56 377 LEU A N 1
ATOM 2985 C CA . LEU A 1 377 ? -3.393 -15.946 -9.617 1.00 75.56 377 LEU A CA 1
ATOM 2986 C C . LEU A 1 377 ? -3.226 -15.302 -8.235 1.00 75.56 377 LEU A C 1
ATOM 2988 O O . LEU A 1 377 ? -4.222 -14.983 -7.591 1.00 75.56 377 LEU A O 1
ATOM 2992 N N . ALA A 1 378 ? -1.983 -15.108 -7.790 1.00 75.81 378 ALA A N 1
ATOM 2993 C CA . ALA A 1 378 ? -1.679 -14.514 -6.493 1.00 75.81 378 ALA A CA 1
ATOM 2994 C C . ALA A 1 378 ? -2.201 -13.075 -6.407 1.00 75.81 378 ALA A C 1
ATOM 2996 O O . ALA A 1 378 ? -2.971 -12.769 -5.502 1.00 75.81 378 ALA A O 1
ATOM 2997 N N . THR A 1 379 ? -1.870 -12.235 -7.392 1.00 72.94 379 THR A N 1
ATOM 2998 C CA . THR A 1 379 ? -2.315 -10.830 -7.461 1.00 72.94 379 THR A CA 1
ATOM 2999 C C . THR A 1 379 ? -3.836 -10.714 -7.519 1.00 72.94 379 THR A C 1
ATOM 3001 O O . THR A 1 379 ? -4.405 -9.854 -6.853 1.00 72.94 379 THR A O 1
ATOM 3004 N N . TRP A 1 380 ? -4.530 -11.614 -8.226 1.00 75.44 380 TRP A N 1
ATOM 3005 C CA . TRP A 1 380 ? -5.996 -11.678 -8.194 1.00 75.44 380 TRP A CA 1
ATOM 3006 C C . TRP A 1 380 ? -6.537 -12.048 -6.809 1.00 75.44 380 TRP A C 1
ATOM 3008 O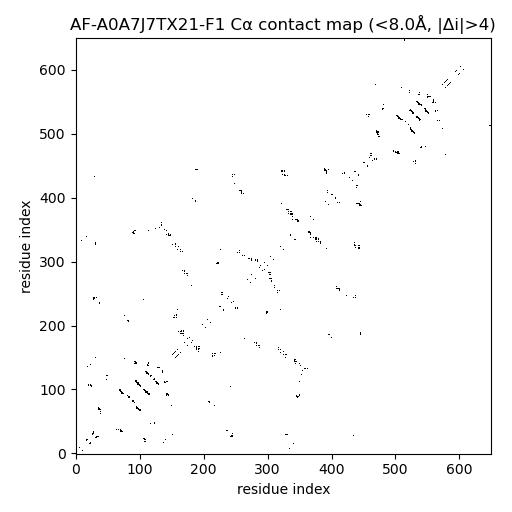 O . TRP A 1 380 ? -7.492 -11.443 -6.327 1.00 75.44 380 TRP A O 1
ATOM 3018 N N . LEU A 1 381 ? -5.940 -13.052 -6.161 1.00 73.00 381 LEU A N 1
ATOM 3019 C CA . LEU A 1 381 ? -6.411 -13.567 -4.878 1.00 73.00 381 LEU A CA 1
ATOM 3020 C C . LEU A 1 381 ? -6.306 -12.528 -3.754 1.00 73.00 381 LEU A C 1
ATOM 3022 O O . LEU A 1 381 ? -7.201 -12.483 -2.911 1.00 73.00 381 LEU A O 1
ATOM 3026 N N . VAL A 1 382 ? -5.234 -11.732 -3.740 1.00 75.06 382 VAL A N 1
ATOM 3027 C CA . VAL A 1 382 ? -4.960 -10.749 -2.676 1.00 75.06 382 VAL A CA 1
ATOM 3028 C C . VAL A 1 382 ? -5.649 -9.398 -2.899 1.00 75.06 382 VAL A C 1
ATOM 3030 O O . VAL A 1 382 ? -5.974 -8.717 -1.930 1.00 75.06 382 VAL A O 1
ATOM 3033 N N . SER A 1 383 ? -5.934 -9.027 -4.151 1.00 74.38 383 SER A N 1
ATOM 3034 C CA . SER A 1 383 ? -6.574 -7.741 -4.481 1.00 74.38 383 SER A CA 1
ATOM 3035 C C . SER A 1 383 ? -8.092 -7.811 -4.642 1.00 74.38 383 SER A C 1
ATOM 3037 O O . SER A 1 383 ? -8.761 -6.783 -4.536 1.00 74.38 383 SER A O 1
ATOM 3039 N N . ARG A 1 384 ? -8.667 -8.996 -4.902 1.00 70.12 384 ARG A N 1
ATOM 3040 C CA . ARG A 1 384 ? -10.124 -9.126 -5.037 1.00 70.12 384 ARG A CA 1
ATOM 3041 C C . ARG A 1 384 ? -10.815 -8.708 -3.740 1.00 70.12 384 ARG A C 1
ATOM 3043 O O . ARG A 1 384 ? -10.429 -9.141 -2.653 1.00 70.12 384 ARG A O 1
ATOM 3050 N N . SER A 1 385 ? -11.891 -7.937 -3.860 1.00 67.75 385 SER A N 1
ATOM 3051 C CA . SER A 1 385 ? -12.727 -7.600 -2.710 1.00 67.75 385 SER A CA 1
ATOM 3052 C C . SER A 1 385 ? -13.268 -8.876 -2.065 1.00 67.75 385 SER A C 1
ATOM 3054 O O . SER A 1 385 ? -13.784 -9.770 -2.748 1.00 67.75 385 SER A O 1
ATOM 3056 N N . SER A 1 386 ? -13.151 -8.969 -0.742 1.00 66.88 386 SER A N 1
ATOM 3057 C CA . SER A 1 386 ? -13.802 -10.039 0.005 1.00 66.88 386 SER A CA 1
ATOM 3058 C C . SER A 1 386 ? -15.324 -9.848 -0.066 1.00 66.88 386 SER A C 1
ATOM 3060 O O . SER A 1 386 ? -15.832 -8.728 -0.133 1.00 66.88 386 SER A O 1
ATOM 3062 N N . LEU A 1 387 ? -16.081 -10.949 -0.073 1.00 67.12 387 LEU A N 1
ATOM 3063 C CA . LEU A 1 387 ? -17.552 -10.884 -0.061 1.00 67.12 387 LEU A CA 1
ATOM 3064 C C . LEU A 1 387 ? -18.093 -10.265 1.239 1.00 67.12 387 LEU A C 1
ATOM 3066 O O . LEU A 1 387 ? -19.257 -9.875 1.306 1.00 67.12 387 LEU A O 1
ATOM 3070 N N . ASP A 1 388 ? -17.256 -10.215 2.271 1.00 70.62 388 ASP A N 1
ATOM 3071 C CA . ASP A 1 388 ? -17.526 -9.674 3.593 1.00 70.62 388 ASP A CA 1
ATOM 3072 C C . ASP A 1 388 ? -16.711 -8.395 3.873 1.00 70.62 388 ASP A C 1
ATOM 3074 O O . ASP A 1 388 ? -16.505 -8.017 5.025 1.00 70.62 388 ASP A O 1
ATOM 3078 N N . MET A 1 389 ? -16.273 -7.699 2.822 1.00 77.81 389 MET A N 1
ATOM 3079 C CA . MET A 1 389 ? -15.606 -6.406 2.940 1.00 77.81 389 MET A CA 1
ATOM 3080 C C . MET A 1 389 ? -16.554 -5.409 3.618 1.00 77.81 389 MET A C 1
ATOM 3082 O O . MET A 1 389 ? -17.755 -5.373 3.327 1.00 77.81 389 MET A O 1
ATOM 3086 N N . VAL A 1 390 ? -16.034 -4.614 4.554 1.00 82.56 390 VAL A N 1
ATOM 3087 C CA . VAL A 1 390 ? -16.783 -3.507 5.155 1.00 82.56 390 VAL A CA 1
ATOM 3088 C C . VAL A 1 390 ? -16.091 -2.190 4.810 1.00 82.56 390 VAL A C 1
ATOM 3090 O O . VAL A 1 390 ? -14.883 -2.101 4.960 1.00 82.56 390 VAL A O 1
ATOM 3093 N N . PRO A 1 391 ? -16.805 -1.162 4.334 1.00 89.88 391 PRO A N 1
ATOM 3094 C CA . PRO A 1 391 ? -16.177 0.120 4.026 1.00 89.88 391 PRO A CA 1
ATOM 3095 C C . PRO A 1 391 ? -15.648 0.847 5.266 1.00 89.88 391 PRO A C 1
ATOM 3097 O O . PRO A 1 391 ? -16.131 0.646 6.390 1.00 89.88 391 PRO A O 1
ATOM 3100 N N . LEU A 1 392 ? -14.686 1.747 5.070 1.00 89.94 392 LEU A N 1
ATOM 3101 C CA . LEU A 1 392 ? -14.159 2.613 6.120 1.00 89.94 392 LEU A CA 1
ATOM 3102 C C . LEU A 1 392 ? -15.301 3.363 6.821 1.00 89.94 392 LEU A C 1
ATOM 3104 O O . LEU A 1 392 ? -16.229 3.862 6.191 1.00 89.94 392 LEU A O 1
ATOM 3108 N N . GLY A 1 393 ? -15.273 3.388 8.155 1.00 92.06 393 GLY A N 1
ATOM 3109 C CA . GLY A 1 393 ? -16.314 4.032 8.963 1.00 92.06 393 GLY A CA 1
ATOM 3110 C C . GLY A 1 393 ? -17.642 3.268 9.059 1.00 92.06 393 GLY A C 1
ATOM 3111 O O . GLY A 1 393 ? -18.505 3.685 9.824 1.00 92.06 393 GLY A O 1
ATOM 3112 N N . HIS A 1 394 ? -17.809 2.130 8.376 1.00 91.69 394 HIS A N 1
ATOM 3113 C CA . HIS A 1 394 ? -19.076 1.382 8.305 1.00 91.69 394 HIS A CA 1
ATOM 3114 C C . HIS A 1 394 ? -19.082 0.072 9.117 1.00 91.69 394 HIS A C 1
ATOM 3116 O O . HIS A 1 394 ? -19.839 -0.864 8.832 1.00 91.69 394 HIS A O 1
ATOM 3122 N N . HIS A 1 395 ? -18.251 -0.010 10.159 1.00 87.62 395 HIS A N 1
ATOM 3123 C CA . HIS A 1 395 ? -18.241 -1.146 11.081 1.00 87.62 395 HIS A CA 1
ATOM 3124 C C . HIS A 1 395 ? -19.611 -1.321 11.762 1.00 87.62 395 HIS A C 1
ATOM 3126 O O . HIS A 1 395 ? -20.251 -0.359 12.179 1.00 87.62 395 HIS A O 1
ATOM 3132 N N . LYS A 1 396 ? -20.082 -2.572 11.866 1.00 86.75 396 LYS A N 1
ATOM 3133 C CA . LYS A 1 396 ? -21.430 -2.881 12.392 1.00 86.75 396 LYS A CA 1
ATOM 3134 C C . LYS A 1 396 ? -21.451 -3.115 13.907 1.00 86.75 396 LYS A C 1
ATOM 3136 O O . LYS A 1 396 ? -22.523 -3.165 14.497 1.00 86.75 396 LYS A O 1
ATOM 3141 N N . GLU A 1 397 ? -20.302 -3.389 14.520 1.00 86.69 397 GLU A N 1
ATOM 3142 C CA . GLU A 1 397 ? -20.169 -3.553 15.968 1.00 86.69 397 GLU A CA 1
ATOM 3143 C C . GLU A 1 397 ? -20.304 -2.200 16.680 1.00 86.69 397 GLU A C 1
ATOM 3145 O O . GLU A 1 397 ? -19.602 -1.253 16.352 1.00 86.69 397 GLU A O 1
ATOM 3150 N N . GLU A 1 398 ? -21.149 -2.110 17.706 1.00 89.94 398 GLU A N 1
ATOM 3151 C CA . GLU A 1 398 ? -21.255 -0.893 18.516 1.00 89.94 398 GLU A CA 1
ATOM 3152 C C . GLU A 1 398 ? -20.329 -0.965 19.742 1.00 89.94 398 GLU A C 1
ATOM 3154 O O . GLU A 1 398 ? -20.694 -1.517 20.780 1.00 89.94 398 GLU A O 1
ATOM 3159 N N . TYR A 1 399 ? -19.124 -0.393 19.643 1.00 90.62 399 TYR A N 1
ATOM 3160 C CA . TYR A 1 399 ? -18.185 -0.319 20.778 1.00 90.62 399 TYR A CA 1
ATOM 3161 C C . TYR A 1 399 ? -18.454 0.878 21.707 1.00 90.62 399 TYR A C 1
ATOM 3163 O O . TYR A 1 399 ? -18.242 0.804 22.926 1.00 90.62 399 TYR A O 1
ATOM 3171 N N . PHE A 1 400 ? -18.958 1.978 21.144 1.00 93.50 400 PHE A N 1
ATOM 3172 C CA . PHE A 1 400 ? -19.402 3.156 21.883 1.00 93.50 400 PHE A CA 1
ATOM 3173 C C . PHE A 1 400 ? -20.934 3.208 21.948 1.00 93.50 400 PHE A C 1
ATOM 3175 O O . PHE A 1 400 ? -21.613 3.170 20.925 1.00 93.50 400 PHE A O 1
ATOM 3182 N N . SER A 1 401 ? -21.484 3.321 23.160 1.00 89.06 401 SER A N 1
ATOM 3183 C CA . SER A 1 401 ? -22.934 3.334 23.402 1.00 89.06 401 SER A CA 1
ATOM 3184 C C . SER A 1 401 ? -23.542 4.739 23.503 1.00 89.06 401 SER A C 1
ATOM 3186 O O . SER A 1 401 ? -24.743 4.890 23.285 1.00 89.06 401 SER A O 1
ATOM 3188 N N . GLY A 1 402 ? -22.737 5.757 23.829 1.00 92.88 402 GLY A N 1
ATOM 3189 C CA . GLY A 1 402 ? -23.197 7.135 24.033 1.00 92.88 402 GLY A CA 1
ATOM 3190 C C . GLY A 1 402 ? -23.636 7.842 22.741 1.00 92.88 402 GLY A C 1
ATOM 3191 O O . GLY A 1 402 ? -23.169 7.487 21.652 1.00 92.88 402 GLY A O 1
ATOM 3192 N N . PRO A 1 403 ? -24.521 8.851 22.833 1.00 96.81 403 PRO A N 1
ATOM 3193 C CA . PRO A 1 403 ? -24.982 9.607 21.672 1.00 96.81 403 PRO A CA 1
ATOM 3194 C C . PRO A 1 403 ? -23.878 10.459 21.027 1.00 96.81 403 PRO A C 1
ATOM 3196 O O . PRO A 1 403 ? -23.908 10.642 19.809 1.00 96.81 403 PRO A O 1
ATOM 3199 N N . GLU A 1 404 ? -22.899 10.947 21.794 1.00 98.00 404 GLU A N 1
ATOM 3200 C CA . GLU A 1 404 ? -21.824 11.814 21.299 1.00 98.00 404 GLU A CA 1
ATOM 3201 C C . GLU A 1 404 ? -20.840 11.057 20.387 1.00 98.00 404 GLU A C 1
ATOM 3203 O O . GLU A 1 404 ? -20.682 11.481 19.239 1.00 98.00 404 GLU A O 1
ATOM 3208 N N . PRO A 1 405 ? -20.265 9.893 20.776 1.00 97.12 405 PRO A N 1
ATOM 3209 C CA . PRO A 1 405 ? -19.453 9.090 19.856 1.00 97.12 405 PRO A CA 1
ATOM 3210 C C . PRO A 1 405 ? -20.214 8.664 18.592 1.00 97.12 405 PRO A C 1
ATOM 3212 O O . PRO A 1 405 ? -19.656 8.671 17.498 1.00 97.12 405 PRO A O 1
ATOM 3215 N N . LYS A 1 406 ? -21.512 8.340 18.715 1.00 96.44 406 LYS A N 1
ATOM 3216 C CA . LYS A 1 406 ? -22.366 7.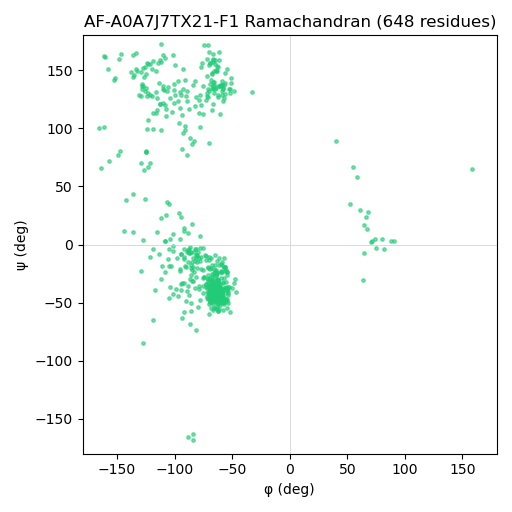997 17.564 1.00 96.44 406 LYS A CA 1
ATOM 3217 C C . LYS A 1 406 ? -22.612 9.190 16.638 1.00 96.44 406 LYS A C 1
ATOM 3219 O O . LYS A 1 406 ? -22.816 9.003 15.441 1.00 96.44 406 LYS A O 1
ATOM 3224 N N . ALA A 1 407 ? -22.650 10.415 17.159 1.00 98.19 407 ALA A N 1
ATOM 3225 C CA . ALA A 1 407 ? -22.735 11.618 16.334 1.00 98.19 407 ALA A CA 1
ATOM 3226 C C . ALA A 1 407 ? -21.425 11.865 15.571 1.00 98.19 407 ALA A C 1
ATOM 3228 O O . ALA A 1 407 ? -21.476 12.132 14.375 1.00 98.19 407 ALA A O 1
ATOM 3229 N N . ILE A 1 408 ? -20.274 11.685 16.228 1.00 98.50 408 ILE A N 1
ATOM 3230 C CA . ILE A 1 408 ? -18.951 11.806 15.596 1.00 98.50 408 ILE A CA 1
ATOM 3231 C C . ILE A 1 408 ? -18.769 10.761 14.488 1.00 98.50 408 ILE A C 1
ATOM 3233 O O . ILE A 1 408 ? -18.356 11.114 13.389 1.00 98.50 408 ILE A O 1
ATOM 3237 N N . LEU A 1 409 ? -19.152 9.501 14.729 1.00 97.62 409 LEU A N 1
ATOM 3238 C CA . LEU A 1 409 ? -19.100 8.454 13.702 1.00 97.62 409 LEU A CA 1
ATOM 3239 C C . LEU A 1 409 ? -19.996 8.778 12.495 1.00 97.62 409 LEU A C 1
ATOM 3241 O O . LEU A 1 409 ? -19.578 8.586 11.359 1.00 97.62 409 LEU A O 1
ATOM 3245 N N . ARG A 1 410 ? -21.203 9.312 12.724 1.00 97.94 410 ARG A N 1
ATOM 3246 C CA . ARG A 1 410 ? -22.093 9.746 11.632 1.00 97.94 410 ARG A CA 1
ATOM 3247 C C . ARG A 1 410 ? -21.508 10.905 10.830 1.00 97.94 410 ARG A C 1
ATOM 3249 O O . ARG A 1 410 ? -21.672 10.929 9.617 1.00 97.94 410 ARG A O 1
ATOM 3256 N N . GLN A 1 411 ? -20.834 11.849 11.487 1.00 98.56 411 GLN A N 1
ATOM 3257 C CA . GLN A 1 411 ? -20.149 12.930 10.781 1.00 98.56 411 GLN A CA 1
ATOM 3258 C C . GLN A 1 411 ? -18.969 12.397 9.963 1.00 98.56 411 GLN A C 1
ATOM 3260 O O . GLN A 1 411 ? -18.813 12.792 8.818 1.00 98.56 411 GLN A O 1
ATOM 3265 N N . PHE A 1 412 ? -18.190 11.460 10.511 1.00 98.50 412 PHE A N 1
ATOM 3266 C CA . PHE A 1 412 ? -17.116 10.792 9.773 1.00 98.50 412 PHE A CA 1
ATOM 3267 C C . PHE A 1 412 ? -17.646 10.082 8.521 1.00 98.50 412 PHE A C 1
ATOM 3269 O O . PHE A 1 412 ? -17.103 10.276 7.443 1.00 98.50 412 PHE A O 1
ATOM 3276 N N . GLN A 1 413 ? -18.748 9.335 8.634 1.00 98.12 413 GLN A N 1
ATOM 3277 C CA . GLN A 1 413 ? -19.409 8.695 7.488 1.00 98.12 413 GLN A CA 1
ATOM 3278 C C . GLN A 1 413 ? -19.868 9.718 6.438 1.00 98.12 413 GLN A C 1
ATOM 3280 O O . GLN A 1 413 ? -19.601 9.538 5.257 1.00 98.12 413 GLN A O 1
ATOM 3285 N N . ALA A 1 414 ?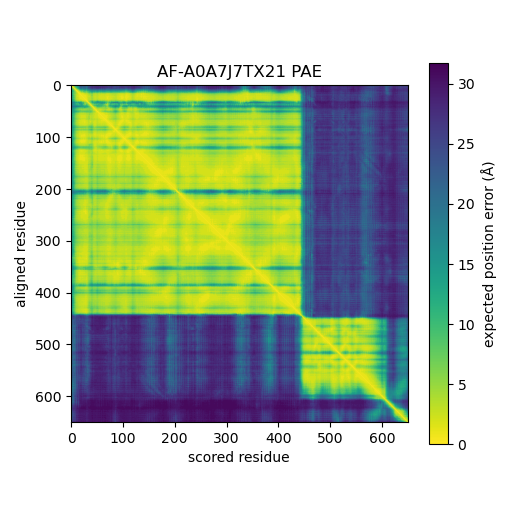 -20.487 10.823 6.863 1.00 98.38 414 ALA A N 1
ATOM 3286 C CA . ALA A 1 414 ? -20.916 11.879 5.948 1.00 98.38 414 ALA A CA 1
ATOM 3287 C C . ALA A 1 414 ? -19.736 12.568 5.236 1.00 98.38 414 ALA A C 1
ATOM 3289 O O . ALA A 1 414 ? -19.835 12.889 4.054 1.00 98.38 414 ALA A O 1
ATOM 3290 N N . ASP A 1 415 ? -18.622 12.793 5.938 1.00 98.56 415 ASP A N 1
ATOM 3291 C CA . ASP A 1 415 ? -17.400 13.345 5.349 1.00 98.56 415 ASP A CA 1
ATOM 3292 C C . ASP A 1 415 ? -16.797 12.378 4.310 1.00 98.56 415 ASP A C 1
ATOM 3294 O O . ASP A 1 415 ? -16.372 12.822 3.245 1.00 98.56 415 ASP A O 1
ATOM 3298 N N . LEU A 1 416 ? -16.812 11.064 4.576 1.00 98.00 416 LEU A N 1
ATOM 3299 C CA . LEU A 1 416 ? -16.383 10.036 3.618 1.00 98.00 416 LEU A CA 1
ATOM 3300 C C . LEU A 1 416 ? -17.283 9.997 2.371 1.00 98.00 416 LEU A C 1
ATOM 3302 O O . LEU A 1 416 ? -16.769 9.977 1.256 1.00 98.00 416 LEU A O 1
ATOM 3306 N N . ASP A 1 417 ? -18.606 10.063 2.536 1.00 96.94 417 ASP A N 1
ATOM 3307 C CA . ASP A 1 417 ? -19.556 10.111 1.413 1.00 96.94 417 ASP A CA 1
ATOM 3308 C C . ASP A 1 417 ? -19.371 11.373 0.547 1.00 96.94 417 ASP A C 1
ATOM 3310 O O . ASP A 1 417 ? -19.643 11.373 -0.657 1.00 96.94 417 ASP A O 1
ATOM 3314 N N . ASN A 1 418 ? -18.932 12.485 1.147 1.00 98.06 418 ASN A N 1
ATOM 3315 C CA . ASN A 1 418 ? -18.597 13.701 0.406 1.00 98.06 418 ASN A CA 1
ATOM 3316 C C . ASN A 1 418 ? -17.332 13.504 -0.430 1.00 98.06 418 ASN A C 1
ATOM 3318 O O . ASN A 1 418 ? -17.373 13.765 -1.631 1.00 98.06 418 ASN A O 1
ATOM 3322 N N . LEU A 1 419 ? -16.260 12.986 0.181 1.00 96.81 419 LEU A N 1
ATOM 3323 C CA . LEU A 1 419 ? -15.010 12.696 -0.521 1.00 96.81 419 LEU A CA 1
ATOM 3324 C C . LEU A 1 419 ? -15.226 11.705 -1.670 1.00 96.81 419 LEU A C 1
ATOM 3326 O O . LEU A 1 419 ? -14.690 11.894 -2.756 1.00 96.81 419 LEU A O 1
ATOM 3330 N N . GLU A 1 420 ? -16.051 10.676 -1.473 1.00 94.50 420 GLU A N 1
ATOM 3331 C CA . GLU A 1 420 ? -16.358 9.717 -2.535 1.00 94.50 420 GLU A CA 1
ATOM 3332 C C . GLU A 1 420 ? -16.970 10.392 -3.766 1.00 94.50 420 GLU A C 1
ATOM 3334 O O . GLU A 1 420 ? -16.536 10.134 -4.888 1.00 94.50 420 GLU A O 1
ATOM 3339 N N . ARG A 1 421 ? -17.924 11.308 -3.564 1.00 96.00 421 ARG A N 1
ATOM 3340 C CA . ARG A 1 421 ? -18.542 12.064 -4.663 1.00 96.00 421 ARG A CA 1
ATOM 3341 C C . ARG A 1 421 ? -17.550 12.982 -5.373 1.00 96.00 421 ARG A C 1
ATOM 3343 O O . ARG A 1 421 ? -17.668 13.174 -6.582 1.00 96.00 421 ARG A O 1
ATOM 3350 N N . GLU A 1 422 ? -16.597 13.554 -4.644 1.00 95.69 422 GLU A N 1
ATOM 3351 C CA . GLU A 1 422 ? -15.532 14.377 -5.223 1.00 95.69 422 GLU A CA 1
ATOM 3352 C C . GLU A 1 422 ? -14.585 13.535 -6.087 1.00 95.69 422 GLU A C 1
ATOM 3354 O O . GLU A 1 422 ? -14.346 13.891 -7.243 1.00 95.69 422 GLU A O 1
ATOM 3359 N N . ILE A 1 423 ? -14.142 12.377 -5.581 1.00 90.12 423 ILE A N 1
ATOM 3360 C CA . ILE A 1 423 ? -13.307 11.423 -6.328 1.00 90.12 423 ILE A CA 1
ATOM 3361 C C . ILE A 1 423 ? -14.038 10.936 -7.586 1.00 90.12 423 ILE A C 1
ATOM 3363 O O . ILE A 1 423 ? -13.451 10.887 -8.665 1.00 90.12 423 ILE A O 1
ATOM 3367 N N . GLU A 1 424 ? -15.328 10.601 -7.489 1.00 89.62 424 GLU A N 1
ATOM 3368 C CA . GLU A 1 424 ? -16.133 10.187 -8.645 1.00 89.62 424 GLU A CA 1
ATOM 3369 C C . GLU A 1 424 ? -16.216 11.283 -9.712 1.00 89.62 424 GLU A C 1
ATOM 3371 O O . GLU A 1 424 ? -15.941 11.019 -10.884 1.00 89.62 424 GLU A O 1
ATOM 3376 N N . ALA A 1 425 ? -16.512 12.522 -9.312 1.00 93.62 425 ALA A N 1
ATOM 3377 C CA . ALA A 1 425 ? -16.591 13.655 -10.232 1.00 93.62 425 ALA A CA 1
ATOM 3378 C C . ALA A 1 425 ? -15.242 13.974 -10.903 1.00 93.62 425 ALA A C 1
ATOM 3380 O O . ALA A 1 425 ? -15.207 14.358 -12.075 1.00 93.62 425 ALA A O 1
ATOM 3381 N N . GLN A 1 426 ? -14.127 13.812 -10.183 1.00 90.00 426 GLN A N 1
ATOM 3382 C CA . GLN A 1 426 ? -12.785 13.962 -10.746 1.00 90.00 426 GLN A CA 1
ATOM 3383 C C . GLN A 1 426 ? -12.468 12.832 -11.734 1.00 90.00 426 GLN A C 1
ATOM 3385 O O . GLN A 1 426 ? -12.007 13.096 -12.847 1.00 90.00 426 GLN A O 1
ATOM 3390 N N . ASN A 1 427 ? -12.765 11.585 -11.365 1.00 84.12 427 ASN A N 1
ATOM 3391 C CA . ASN A 1 427 ? -12.491 10.400 -12.177 1.00 84.12 427 ASN A CA 1
ATOM 3392 C C . ASN A 1 427 ? -13.248 10.382 -13.510 1.00 84.12 427 ASN A C 1
ATOM 3394 O O . ASN A 1 427 ? -12.712 9.879 -14.496 1.00 84.12 427 ASN A O 1
ATOM 3398 N N . GLU A 1 428 ? -14.441 10.980 -13.589 1.00 87.19 428 GLU A N 1
ATOM 3399 C CA . GLU A 1 428 ? -15.183 11.134 -14.852 1.00 87.19 428 GLU A CA 1
ATOM 3400 C C . GLU A 1 428 ? -14.413 11.924 -15.926 1.00 87.19 428 GLU A C 1
ATOM 3402 O O . GLU A 1 428 ? -14.672 11.763 -17.121 1.00 87.19 428 GLU A O 1
ATOM 3407 N N . GLN A 1 429 ? -13.461 12.770 -15.520 1.00 88.50 429 GLN A N 1
ATOM 3408 C CA . GLN A 1 429 ? -12.665 13.608 -16.421 1.00 88.50 429 GLN A CA 1
ATOM 3409 C C . GLN A 1 429 ? -11.324 12.971 -16.811 1.00 88.50 429 GLN A C 1
ATOM 3411 O O . GLN A 1 429 ? -10.624 13.496 -17.681 1.00 88.50 429 GLN A O 1
ATOM 3416 N N . LEU A 1 430 ? -10.951 11.853 -16.182 1.00 81.12 430 LEU A N 1
ATOM 3417 C CA . LEU A 1 430 ? -9.659 11.203 -16.364 1.00 81.12 430 LEU A CA 1
ATOM 3418 C C . LEU A 1 430 ? -9.741 10.059 -17.381 1.00 81.12 430 LEU A C 1
ATOM 3420 O O . LEU A 1 430 ? -10.676 9.261 -17.398 1.00 81.12 430 LEU A O 1
ATOM 3424 N N . ASP A 1 431 ? -8.707 9.928 -18.215 1.00 78.44 431 ASP A N 1
ATOM 3425 C CA . ASP A 1 431 ? -8.554 8.761 -19.101 1.00 78.44 431 ASP A CA 1
ATOM 3426 C C . ASP A 1 431 ? -8.283 7.471 -18.300 1.00 78.44 431 ASP A C 1
ATOM 3428 O O . ASP A 1 431 ? -8.734 6.377 -18.660 1.00 78.44 431 ASP A O 1
ATOM 3432 N N . LEU A 1 432 ? -7.575 7.612 -17.176 1.00 76.44 432 LEU A N 1
ATOM 3433 C CA . LEU A 1 432 ? -7.286 6.558 -16.211 1.00 76.44 432 LEU A CA 1
ATOM 3434 C C . LEU A 1 432 ? -7.778 7.016 -14.830 1.00 76.44 432 LEU A C 1
ATOM 3436 O O . LEU A 1 432 ? -7.091 7.816 -14.196 1.00 76.44 432 LEU A O 1
ATOM 3440 N N . PRO A 1 433 ? -8.959 6.561 -14.375 1.00 82.31 433 PRO A N 1
ATOM 3441 C CA . PRO A 1 433 ? -9.461 6.919 -13.055 1.00 82.31 433 PRO A CA 1
ATOM 3442 C C . PRO A 1 433 ? -8.583 6.302 -11.960 1.00 82.31 433 PRO A C 1
ATOM 3444 O O . PRO A 1 433 ? -8.040 5.206 -12.129 1.00 82.31 433 PRO A O 1
ATOM 3447 N N . TYR A 1 434 ? -8.463 7.001 -10.835 1.00 83.06 434 TYR A N 1
ATOM 3448 C CA . TYR A 1 434 ? -7.789 6.511 -9.639 1.00 83.06 434 TYR A CA 1
ATOM 3449 C C . TYR A 1 434 ? -8.843 6.190 -8.576 1.00 83.06 434 TYR A C 1
ATOM 3451 O O . TYR A 1 434 ? -9.530 7.076 -8.077 1.00 83.06 434 TYR A O 1
ATOM 3459 N N . GLU A 1 435 ? -9.028 4.903 -8.272 1.00 84.88 435 GLU A N 1
ATOM 3460 C CA . GLU A 1 435 ? -10.130 4.441 -7.410 1.00 84.88 435 GLU A CA 1
ATOM 3461 C C . GLU A 1 435 ? -9.663 3.854 -6.071 1.00 84.88 435 GLU A C 1
ATOM 3463 O O . GLU A 1 435 ? -10.483 3.586 -5.196 1.00 84.88 435 GLU A O 1
ATOM 3468 N N . TYR A 1 436 ? -8.355 3.663 -5.874 1.00 85.12 436 TYR A N 1
ATOM 3469 C CA . TYR A 1 436 ? -7.820 2.852 -4.770 1.00 85.12 436 TYR A CA 1
ATOM 3470 C C . TYR A 1 436 ? -8.001 3.482 -3.376 1.00 85.12 436 TYR A C 1
ATOM 3472 O O . TYR A 1 436 ? -7.797 2.806 -2.369 1.00 85.12 436 TYR A O 1
ATOM 3480 N N . LEU A 1 437 ? -8.401 4.758 -3.310 1.00 88.94 437 LEU A N 1
ATOM 3481 C CA . LEU A 1 437 ? -8.728 5.477 -2.074 1.00 88.94 437 LEU A CA 1
ATOM 3482 C C . LEU A 1 437 ? -10.203 5.899 -1.972 1.00 88.94 437 LEU A C 1
ATOM 3484 O O . LEU A 1 437 ? -10.563 6.616 -1.038 1.00 88.94 437 LEU A O 1
ATOM 3488 N N . LYS A 1 438 ? -11.081 5.410 -2.862 1.00 88.81 438 LYS A N 1
ATOM 3489 C CA . LYS A 1 438 ? -12.532 5.598 -2.709 1.00 88.81 438 LYS A CA 1
ATOM 3490 C C . LYS A 1 438 ? -12.997 5.004 -1.371 1.00 88.81 438 LYS A C 1
ATOM 3492 O O . LYS A 1 438 ? -12.797 3.805 -1.162 1.00 88.81 438 LYS A O 1
ATOM 3497 N N . PRO A 1 439 ? -13.653 5.772 -0.481 1.00 88.44 439 PRO A N 1
ATOM 3498 C CA . PRO A 1 439 ? -14.066 5.284 0.836 1.00 88.44 439 PRO A CA 1
ATOM 3499 C C . PRO A 1 439 ? -14.904 3.998 0.827 1.00 88.44 439 PRO A C 1
ATOM 3501 O O . PRO A 1 439 ? -14.706 3.147 1.697 1.00 88.44 439 PRO A O 1
ATOM 3504 N N . SER A 1 440 ? -15.783 3.811 -0.164 1.00 85.19 440 SER A N 1
ATOM 3505 C CA . SER A 1 440 ? -16.555 2.575 -0.357 1.00 85.19 440 SER A CA 1
ATOM 3506 C C . SER A 1 440 ? -15.713 1.344 -0.686 1.00 85.19 440 SER A C 1
ATOM 3508 O O . SER A 1 440 ? -16.158 0.224 -0.433 1.00 85.19 440 SER A O 1
ATOM 3510 N N . LEU A 1 441 ? -14.514 1.534 -1.238 1.00 82.06 441 LEU A N 1
ATOM 3511 C CA . LEU A 1 441 ? -13.575 0.462 -1.545 1.00 82.06 441 LEU A CA 1
ATOM 3512 C C . LEU A 1 441 ? -12.577 0.256 -0.403 1.00 82.06 441 LEU A C 1
ATOM 3514 O O . LEU A 1 441 ? -12.226 -0.890 -0.133 1.00 82.06 441 LEU A O 1
ATOM 3518 N N . VAL A 1 442 ? -12.172 1.317 0.308 1.00 71.38 442 VAL A N 1
ATOM 3519 C CA . VAL A 1 442 ? -11.254 1.247 1.458 1.00 71.38 442 VAL A CA 1
ATOM 3520 C C . VAL A 1 442 ? -11.850 0.383 2.573 1.00 71.38 442 VAL A C 1
ATOM 3522 O O . VAL A 1 442 ? -12.820 0.751 3.231 1.00 71.38 442 VAL A O 1
ATOM 3525 N N . GLU A 1 443 ? -11.238 -0.774 2.819 1.00 60.78 443 GLU A N 1
ATOM 3526 C CA . GLU A 1 443 ? -11.759 -1.766 3.757 1.00 60.78 443 GLU A CA 1
ATOM 3527 C C . GLU A 1 443 ? -11.481 -1.399 5.234 1.00 60.78 443 GLU A C 1
ATOM 3529 O O . GLU A 1 443 ? -10.350 -1.177 5.662 1.00 60.78 443 GLU A O 1
ATOM 3534 N N . SER A 1 444 ? -12.531 -1.432 6.049 1.00 44.47 444 SER A N 1
ATOM 3535 C CA . SER A 1 444 ? -12.542 -1.768 7.472 1.00 44.47 444 SER A CA 1
ATOM 3536 C C . SER A 1 444 ? -13.066 -3.205 7.589 1.00 44.47 444 SER A C 1
ATOM 3538 O O . SER A 1 444 ? -14.188 -3.491 7.220 1.00 44.47 444 SER A O 1
ATOM 3540 N N . LYS A 1 445 ? -12.260 -4.170 8.028 1.00 37.22 445 LYS A N 1
ATOM 3541 C CA . LYS A 1 445 ? -12.557 -5.612 7.836 1.00 37.22 445 LYS A CA 1
ATOM 3542 C C . LYS A 1 445 ? -13.846 -6.080 8.596 1.00 37.22 445 LYS A C 1
ATOM 3544 O O . LYS A 1 445 ? -14.200 -5.480 9.609 1.00 37.22 445 LYS A O 1
ATOM 3549 N N . LYS A 1 446 ? -14.529 -7.173 8.155 1.00 38.19 446 LYS A N 1
ATOM 3550 C CA . LYS A 1 446 ? -15.990 -7.535 8.308 1.00 38.19 446 LYS A CA 1
ATOM 3551 C C . LYS A 1 446 ? -16.622 -8.948 8.077 1.00 38.19 446 LYS A C 1
ATOM 3553 O O . LYS A 1 446 ? -17.599 -8.927 7.352 1.00 38.19 446 LYS A O 1
ATOM 3558 N N . VAL A 1 447 ? -16.402 -10.086 8.794 1.00 41.16 447 VAL A N 1
ATOM 3559 C CA . VAL A 1 447 ? -17.358 -11.266 8.684 1.00 41.16 447 VAL A CA 1
ATOM 3560 C C . VAL A 1 447 ? -16.988 -12.742 9.043 1.00 41.16 447 VAL A C 1
ATOM 3562 O O . VAL A 1 447 ? -17.178 -13.603 8.199 1.00 41.16 447 VAL A O 1
ATOM 3565 N N . HIS A 1 448 ? -16.683 -13.147 10.297 1.00 36.47 448 HIS A N 1
ATOM 3566 C CA . HIS A 1 448 ? -16.572 -14.576 10.736 1.00 36.47 448 HIS A CA 1
ATOM 3567 C C . HIS A 1 448 ? -17.751 -15.006 11.636 1.00 36.47 448 HIS A C 1
ATOM 3569 O O . HIS A 1 448 ? -17.823 -16.119 12.133 1.00 36.47 448 HIS A O 1
ATOM 3575 N N . GLN A 1 449 ? -18.719 -14.129 11.870 1.00 43.69 449 GLN A N 1
ATOM 3576 C CA . GLN A 1 449 ? -19.794 -14.360 12.840 1.00 43.69 449 GLN A CA 1
ATOM 3577 C C . GLN A 1 449 ? -21.001 -15.120 12.274 1.00 43.69 449 GLN A C 1
ATOM 3579 O O . GLN A 1 449 ? -21.874 -15.469 13.051 1.00 43.69 449 GLN A O 1
ATOM 3584 N N . ARG A 1 450 ? -21.085 -15.387 10.958 1.00 47.62 450 ARG A N 1
ATOM 3585 C CA . ARG A 1 450 ? -22.266 -16.056 10.367 1.00 47.62 450 ARG A CA 1
ATOM 3586 C C . ARG A 1 450 ? -21.993 -17.367 9.637 1.00 47.62 450 ARG A C 1
ATOM 3588 O O . ARG A 1 450 ? -22.952 -18.063 9.339 1.00 47.62 450 ARG A O 1
ATOM 3595 N N . TRP A 1 451 ? -20.742 -17.758 9.372 1.00 57.62 451 TRP A N 1
ATOM 3596 C CA . TRP A 1 451 ? -20.465 -19.053 8.711 1.00 57.62 451 TRP A CA 1
ATOM 3597 C C . TRP A 1 451 ? -20.904 -20.250 9.569 1.00 57.62 451 TRP A C 1
ATOM 3599 O O . TRP A 1 451 ? -21.195 -21.318 9.040 1.00 57.62 451 TRP A O 1
ATOM 3609 N N . GLN A 1 452 ? -20.997 -20.051 10.890 1.00 66.06 452 GLN A N 1
ATOM 3610 C CA . GLN A 1 452 ? -21.537 -21.034 11.826 1.00 66.06 452 GLN A CA 1
ATOM 3611 C C . GLN A 1 452 ? -23.072 -21.071 11.831 1.00 66.06 452 GLN A C 1
ATOM 3613 O O . GLN A 1 452 ? -23.633 -22.000 12.405 1.00 66.06 452 GLN A O 1
ATOM 3618 N N . HIS A 1 453 ? -23.760 -20.103 11.214 1.00 78.69 453 HIS A N 1
ATOM 3619 C CA . HIS A 1 453 ? -25.222 -20.042 11.191 1.00 78.69 453 HIS A CA 1
ATOM 3620 C C . HIS A 1 453 ? -25.794 -20.944 10.094 1.00 78.69 453 HIS A C 1
ATOM 3622 O O . HIS A 1 453 ? -25.275 -21.010 8.978 1.00 78.69 453 HIS A O 1
ATOM 3628 N N . ASP A 1 454 ? -26.900 -21.604 10.412 1.00 85.75 454 ASP A N 1
ATOM 3629 C CA . ASP A 1 454 ? -27.598 -22.529 9.516 1.00 85.75 454 ASP A CA 1
ATOM 3630 C C . ASP A 1 454 ? -28.214 -21.811 8.305 1.00 85.75 454 ASP A C 1
ATOM 3632 O O . ASP A 1 454 ? -28.120 -22.311 7.182 1.00 85.75 454 ASP A O 1
ATOM 3636 N N . GLU A 1 455 ? -28.704 -20.583 8.504 1.00 78.00 455 GLU A N 1
ATOM 3637 C CA . GLU A 1 455 ? -29.184 -19.691 7.440 1.00 78.00 455 GLU A CA 1
ATOM 3638 C C . GLU A 1 455 ? -28.138 -19.480 6.337 1.00 78.00 455 GLU A C 1
ATOM 3640 O O . GLU A 1 455 ? -28.425 -19.627 5.148 1.00 78.00 455 GLU A O 1
ATOM 3645 N N . LEU A 1 456 ? -26.903 -19.125 6.722 1.00 74.50 456 LEU A N 1
ATOM 3646 C CA . LEU A 1 456 ? -25.844 -18.834 5.756 1.00 74.50 456 LEU A CA 1
ATOM 3647 C C . LEU A 1 456 ? -25.372 -20.118 5.074 1.00 74.50 456 LEU A C 1
ATOM 3649 O O . LEU A 1 456 ? -25.124 -20.117 3.869 1.00 74.50 456 LEU A O 1
ATOM 3653 N N . PHE A 1 457 ? -25.303 -21.219 5.827 1.00 82.62 457 PHE A N 1
ATOM 3654 C CA . PHE A 1 457 ? -24.984 -22.524 5.268 1.00 82.62 457 PHE A CA 1
ATOM 3655 C C . PHE A 1 457 ? -25.983 -22.929 4.179 1.00 82.62 457 PHE A C 1
ATOM 3657 O O . PHE A 1 457 ? -25.560 -23.379 3.120 1.00 82.62 457 PHE A O 1
ATOM 3664 N N . GLY A 1 458 ? -27.289 -22.757 4.384 1.00 81.69 458 GLY A N 1
ATOM 3665 C CA . GLY A 1 458 ? -28.272 -23.057 3.344 1.00 81.69 458 GLY A CA 1
ATOM 3666 C C . GLY A 1 458 ? -28.258 -22.052 2.187 1.00 81.69 458 GLY A C 1
ATOM 3667 O O . GLY A 1 458 ? -28.281 -22.453 1.022 1.00 81.69 458 GLY A O 1
ATOM 3668 N N . TYR A 1 459 ? -28.109 -20.756 2.481 1.00 77.12 459 TYR A N 1
ATOM 3669 C CA . TYR A 1 459 ? -28.001 -19.688 1.478 1.00 77.12 459 TYR A CA 1
ATOM 3670 C C . TYR A 1 459 ? -26.888 -19.940 0.450 1.00 77.12 459 TYR A C 1
ATOM 3672 O O . TYR A 1 459 ? -27.080 -19.697 -0.743 1.00 77.12 459 TYR A O 1
ATOM 3680 N N . GLN A 1 460 ? -25.742 -20.467 0.890 1.00 71.31 460 GLN A N 1
ATOM 3681 C CA . GLN A 1 460 ? -24.596 -20.758 0.023 1.00 71.31 460 GLN A CA 1
ATOM 3682 C C . GLN A 1 460 ? -24.884 -21.814 -1.055 1.00 71.31 460 GLN A C 1
ATOM 3684 O O . GLN A 1 460 ? -24.240 -21.788 -2.098 1.00 71.31 460 GLN A O 1
ATOM 3689 N N . PHE A 1 461 ? -25.853 -22.710 -0.859 1.00 80.12 461 PHE A N 1
ATOM 3690 C CA . PHE A 1 461 ? -26.253 -23.655 -1.909 1.00 80.12 461 PHE A CA 1
ATOM 3691 C C . PHE A 1 461 ? -27.100 -23.022 -3.016 1.00 80.12 461 PHE A C 1
ATOM 3693 O O . PHE A 1 461 ? -27.163 -23.561 -4.115 1.00 80.12 461 PHE A O 1
ATOM 3700 N N . LEU A 1 462 ? -27.752 -21.893 -2.736 1.00 72.25 462 LEU A N 1
ATOM 3701 C CA . LEU A 1 462 ? -28.568 -21.164 -3.709 1.00 72.25 462 LEU A CA 1
ATOM 3702 C C . LEU A 1 462 ? -27.777 -20.054 -4.403 1.00 72.25 462 LEU A C 1
ATOM 3704 O O . LEU A 1 462 ? -27.953 -19.823 -5.593 1.00 72.25 462 LEU A O 1
ATOM 3708 N N . ASN A 1 463 ? -26.922 -19.362 -3.647 1.00 66.81 463 ASN A N 1
ATOM 3709 C CA . ASN A 1 463 ? -26.289 -18.111 -4.069 1.00 66.81 463 ASN A CA 1
ATOM 3710 C C . ASN A 1 463 ? -24.755 -18.123 -3.931 1.00 66.81 463 ASN A C 1
ATOM 3712 O O . ASN A 1 463 ? -24.116 -17.094 -4.129 1.00 66.81 463 ASN A O 1
ATOM 3716 N N . GLY A 1 464 ? -24.157 -19.249 -3.528 1.00 62.41 464 GLY A N 1
ATOM 3717 C CA . GLY A 1 464 ? -22.707 -19.394 -3.381 1.00 62.41 464 GLY A CA 1
ATOM 3718 C C . GLY A 1 464 ? -22.008 -19.847 -4.665 1.00 62.41 464 GLY A C 1
ATOM 3719 O O . GLY A 1 464 ? -22.580 -19.816 -5.750 1.00 62.41 464 GLY A O 1
ATOM 3720 N N . ALA A 1 465 ? -20.754 -20.289 -4.535 1.00 57.97 465 ALA A N 1
ATOM 3721 C CA . ALA A 1 465 ? -19.902 -20.669 -5.668 1.00 57.97 465 ALA A CA 1
ATOM 3722 C C . ALA A 1 465 ? -20.423 -21.884 -6.460 1.00 57.97 465 ALA A C 1
ATOM 3724 O O . ALA A 1 465 ? -20.177 -21.991 -7.659 1.00 57.97 465 ALA A O 1
ATOM 3725 N N . ASN A 1 466 ? -21.177 -22.780 -5.814 1.00 74.94 466 ASN A N 1
ATOM 3726 C CA . ASN A 1 466 ? -21.718 -23.985 -6.435 1.00 74.94 466 ASN A CA 1
ATOM 3727 C C . ASN A 1 466 ? -23.258 -24.047 -6.366 1.00 74.94 466 ASN A C 1
ATOM 3729 O O . ASN A 1 466 ? -23.815 -24.886 -5.655 1.00 74.94 466 ASN A O 1
ATOM 3733 N N . PRO A 1 467 ? -23.977 -23.194 -7.123 1.00 74.44 467 PRO A N 1
ATOM 3734 C CA . PRO A 1 467 ? -25.441 -23.194 -7.123 1.00 74.44 467 PRO A CA 1
ATOM 3735 C C . PRO A 1 467 ? -26.031 -24.404 -7.870 1.00 74.44 467 PRO A C 1
ATOM 3737 O O . PRO A 1 467 ? -27.234 -24.643 -7.833 1.00 74.44 467 PRO A O 1
ATOM 3740 N N . MET A 1 468 ? -25.191 -25.174 -8.570 1.00 76.38 468 MET A N 1
ATOM 3741 C CA . MET A 1 468 ? -25.613 -26.262 -9.458 1.00 76.38 468 MET A CA 1
ATOM 3742 C C . MET A 1 468 ? -25.899 -27.574 -8.723 1.00 76.38 468 MET A C 1
ATOM 3744 O O . MET A 1 468 ? -26.471 -28.496 -9.308 1.00 76.38 468 MET A O 1
ATOM 3748 N N . LEU A 1 469 ? -25.477 -27.680 -7.461 1.00 82.44 469 LEU A N 1
ATOM 3749 C CA . LEU A 1 469 ? -25.582 -28.917 -6.698 1.00 82.44 469 LEU A CA 1
ATOM 3750 C C . LEU A 1 469 ? -26.945 -29.105 -6.025 1.00 82.44 469 LEU A C 1
ATOM 3752 O O . LEU A 1 469 ? -27.387 -30.241 -5.856 1.00 82.44 469 LEU A O 1
ATOM 3756 N N . LEU A 1 470 ? -27.605 -28.011 -5.642 1.00 86.69 470 LEU A N 1
ATOM 3757 C CA . LEU A 1 470 ? -28.863 -28.074 -4.913 1.00 86.69 470 LEU A CA 1
ATOM 3758 C C . LEU A 1 470 ? -29.996 -28.539 -5.828 1.00 86.69 470 LEU A C 1
ATOM 3760 O O . LEU A 1 470 ? -30.242 -27.972 -6.894 1.00 86.69 470 LEU A O 1
ATOM 3764 N N . ARG A 1 471 ? -30.729 -29.557 -5.389 1.00 86.75 471 ARG A N 1
ATOM 3765 C CA . ARG A 1 471 ? -31.887 -30.093 -6.103 1.00 86.75 471 ARG A CA 1
ATOM 3766 C C . ARG A 1 471 ? -33.095 -30.079 -5.197 1.00 86.75 471 ARG A C 1
ATOM 3768 O O . ARG A 1 471 ? -32.983 -30.264 -3.995 1.00 86.75 471 ARG A O 1
ATOM 3775 N N . ARG A 1 472 ? -34.275 -29.873 -5.769 1.00 88.31 472 ARG A N 1
ATOM 3776 C CA . ARG A 1 472 ? -35.521 -30.079 -5.032 1.00 88.31 472 ARG A CA 1
ATOM 3777 C C . ARG A 1 472 ? -35.744 -31.580 -4.858 1.00 88.31 472 ARG A C 1
ATOM 3779 O O . ARG A 1 472 ? -35.800 -32.295 -5.861 1.00 88.31 472 ARG A O 1
ATOM 3786 N N . SER A 1 473 ? -35.913 -32.038 -3.624 1.00 88.75 473 SER A N 1
ATOM 3787 C CA . SER A 1 473 ? -36.154 -33.452 -3.338 1.00 88.75 473 SER A CA 1
ATOM 3788 C C . SER A 1 473 ? -37.555 -33.857 -3.795 1.00 88.75 473 SER A C 1
ATOM 3790 O O . SER A 1 473 ? -38.540 -33.165 -3.541 1.00 88.75 473 SER A O 1
ATOM 3792 N N . THR A 1 474 ? -37.642 -34.992 -4.486 1.00 86.44 474 THR A N 1
ATOM 3793 C CA . THR A 1 474 ? -38.918 -35.638 -4.874 1.00 86.44 474 THR A CA 1
ATOM 3794 C C . THR A 1 474 ? -39.153 -36.949 -4.123 1.00 86.44 474 THR A C 1
ATOM 3796 O O . THR A 1 474 ? -40.287 -37.400 -3.992 1.00 86.44 474 THR A O 1
ATOM 3799 N N . SER A 1 475 ? -38.083 -37.504 -3.562 1.00 90.50 475 SER A N 1
ATOM 3800 C CA . SER A 1 475 ? -38.024 -38.598 -2.598 1.00 90.50 475 SER A CA 1
ATOM 3801 C C . SER A 1 475 ? -36.827 -38.343 -1.680 1.00 90.50 475 SER A C 1
ATOM 3803 O O . SER A 1 475 ? -35.957 -37.550 -2.036 1.00 90.50 475 SER A O 1
ATOM 3805 N N . LEU A 1 476 ? -36.745 -39.014 -0.530 1.00 89.12 476 LEU A N 1
ATOM 3806 C CA . LEU A 1 476 ? -35.511 -38.984 0.259 1.00 89.12 476 LEU A CA 1
ATOM 3807 C C . LEU A 1 476 ? -34.386 -39.730 -0.484 1.00 89.12 476 LEU A C 1
ATOM 3809 O O . LEU A 1 476 ? -34.670 -40.758 -1.112 1.00 89.12 476 LEU A O 1
ATOM 3813 N N . PRO A 1 477 ? -33.129 -39.247 -0.438 1.00 89.00 477 PRO A N 1
ATOM 3814 C CA . PRO A 1 477 ? -31.998 -39.936 -1.047 1.00 89.00 477 PRO A CA 1
ATOM 3815 C C . PRO A 1 477 ? -31.871 -41.358 -0.505 1.00 89.00 477 PRO A C 1
ATOM 3817 O O . PRO A 1 477 ? -31.832 -41.568 0.702 1.00 89.00 477 PRO A O 1
ATOM 3820 N N . SER A 1 478 ? -31.754 -42.344 -1.392 1.00 87.12 478 SER A N 1
ATOM 3821 C CA . SER A 1 478 ? -31.699 -43.771 -1.025 1.00 87.12 478 SER A CA 1
ATOM 3822 C C . SER A 1 478 ? -30.533 -44.137 -0.101 1.00 87.12 478 SER A C 1
ATOM 3824 O O . SER A 1 478 ? -30.606 -45.131 0.617 1.00 87.12 478 SER A O 1
ATOM 3826 N N . ARG A 1 479 ? -29.462 -43.333 -0.108 1.00 88.94 479 ARG A N 1
ATOM 3827 C CA . ARG A 1 479 ? -28.287 -43.494 0.758 1.00 88.94 479 ARG A CA 1
ATOM 3828 C C . ARG A 1 479 ? -28.389 -42.773 2.101 1.00 88.94 479 ARG A C 1
ATOM 3830 O O . ARG A 1 479 ? -27.486 -42.942 2.917 1.00 88.94 479 ARG A O 1
ATOM 3837 N N . LEU A 1 480 ? -29.433 -41.970 2.314 1.00 91.06 480 LEU A N 1
ATOM 3838 C CA . LEU A 1 480 ? -29.748 -41.390 3.615 1.00 91.06 480 LEU A CA 1
ATOM 3839 C C . LEU A 1 480 ? -30.417 -42.476 4.463 1.00 91.06 480 LEU A C 1
ATOM 3841 O O . LEU A 1 480 ? -31.593 -42.785 4.270 1.00 91.06 480 LEU A O 1
ATOM 3845 N N . VAL A 1 481 ? -29.660 -43.082 5.374 1.00 87.75 481 VAL A N 1
ATOM 3846 C CA . VAL A 1 481 ? -30.158 -44.183 6.209 1.00 87.75 481 VAL A CA 1
ATOM 3847 C C . VAL A 1 481 ? -30.614 -43.621 7.546 1.00 87.75 481 VAL A C 1
ATOM 3849 O O . VAL A 1 481 ? -29.791 -43.291 8.394 1.00 87.75 481 VAL A O 1
ATOM 3852 N N . LEU A 1 482 ? -31.931 -43.514 7.728 1.00 88.19 482 LEU A N 1
ATOM 3853 C CA . LEU A 1 482 ? -32.545 -43.095 8.987 1.00 88.19 482 LEU A CA 1
ATOM 3854 C C . LEU A 1 482 ? -32.640 -44.302 9.942 1.00 88.19 482 LEU A C 1
ATOM 3856 O O . LEU A 1 482 ? -33.300 -45.287 9.595 1.00 88.19 482 LEU A O 1
ATOM 3860 N N . PRO A 1 483 ? -31.995 -44.274 11.125 1.00 86.62 483 PRO A N 1
ATOM 3861 C CA . PRO A 1 483 ? -32.166 -45.316 12.135 1.00 86.62 483 PRO A CA 1
ATOM 3862 C C . PRO A 1 483 ? -33.611 -45.370 12.639 1.00 86.62 483 PRO A C 1
ATOM 3864 O O . PRO A 1 483 ? -34.289 -44.344 12.692 1.00 86.62 483 PRO A O 1
ATOM 3867 N N . SER A 1 484 ? -34.056 -46.539 13.109 1.00 83.00 484 SER A N 1
ATOM 3868 C CA . SER A 1 484 ? -35.404 -46.726 13.674 1.00 83.00 484 SER A CA 1
ATOM 3869 C C . SER A 1 484 ? -35.704 -45.830 14.880 1.00 83.00 484 SER A C 1
ATOM 3871 O O . SER A 1 484 ? -36.853 -45.658 15.243 1.00 83.00 484 SER A O 1
ATOM 3873 N N . GLU A 1 485 ? -34.684 -45.259 15.516 1.00 86.00 485 GLU A N 1
ATOM 3874 C CA . GLU A 1 485 ? -34.826 -44.339 16.651 1.00 86.00 485 GLU A CA 1
ATOM 3875 C C . GLU A 1 485 ? -35.166 -42.897 16.218 1.00 86.00 485 GLU A C 1
ATOM 3877 O O . GLU A 1 485 ? -35.510 -42.071 17.058 1.00 86.00 485 GLU A O 1
ATOM 3882 N N . MET A 1 486 ? -35.100 -42.579 14.917 1.00 89.38 486 MET A N 1
ATOM 3883 C CA . MET A 1 486 ? -35.358 -41.243 14.361 1.00 89.38 486 MET A CA 1
ATOM 3884 C C . MET A 1 486 ? -36.727 -41.126 13.658 1.00 89.38 486 MET A C 1
ATOM 3886 O O . MET A 1 486 ? -36.861 -40.394 12.674 1.00 89.38 486 MET A O 1
ATOM 3890 N N . GLU A 1 487 ? -37.760 -41.816 14.160 1.00 88.38 487 GLU A N 1
ATOM 3891 C CA . GLU A 1 487 ? -39.121 -41.794 13.584 1.00 88.38 487 GLU A CA 1
ATOM 3892 C C . GLU A 1 487 ? -39.700 -40.373 13.465 1.00 88.38 487 GLU A C 1
ATOM 3894 O O . GLU A 1 487 ? -40.371 -40.051 12.484 1.00 88.38 487 GLU A O 1
ATOM 3899 N N . GLU A 1 488 ? -39.414 -39.493 14.430 1.00 88.75 488 GLU A N 1
ATOM 3900 C CA . GLU A 1 488 ? -39.915 -38.112 14.425 1.00 88.75 488 GLU A CA 1
ATOM 3901 C C . GLU A 1 488 ? -39.293 -37.274 13.296 1.00 88.75 488 GLU A C 1
ATOM 3903 O O . GLU A 1 488 ? -40.008 -36.575 12.570 1.00 88.75 488 GLU A O 1
ATOM 3908 N N . LEU A 1 489 ? -37.977 -37.401 13.084 1.00 90.56 489 LEU A N 1
ATOM 3909 C CA . LEU A 1 489 ? -37.285 -36.764 11.962 1.00 90.56 489 LEU A CA 1
ATOM 3910 C C . LEU A 1 489 ? -37.789 -37.326 10.631 1.00 90.56 489 LEU A C 1
ATOM 3912 O O . LEU A 1 489 ? -38.045 -36.558 9.705 1.00 90.56 489 LEU A O 1
ATOM 3916 N N . GLN A 1 490 ? -37.978 -38.645 10.537 1.00 91.06 490 GLN A N 1
ATOM 3917 C CA . GLN A 1 490 ? -38.530 -39.276 9.340 1.00 91.06 490 GLN A CA 1
ATOM 3918 C C . GLN A 1 490 ? -39.919 -38.714 9.008 1.00 91.06 490 GLN A C 1
ATOM 3920 O O . GLN A 1 490 ? -40.145 -38.261 7.885 1.00 91.06 490 GLN A O 1
ATOM 3925 N N . ALA A 1 491 ? -40.824 -38.653 9.987 1.00 91.88 491 ALA A N 1
ATOM 3926 C CA . ALA A 1 491 ? -42.157 -38.085 9.805 1.00 91.88 491 ALA A CA 1
ATOM 3927 C C . ALA A 1 491 ? -42.107 -36.597 9.405 1.00 91.88 491 ALA A C 1
ATOM 3929 O O . ALA A 1 491 ? -42.895 -36.144 8.567 1.00 91.88 491 ALA A O 1
ATOM 3930 N N . GLN A 1 492 ? -41.172 -35.822 9.966 1.00 92.44 492 GLN A N 1
ATOM 3931 C CA . GLN A 1 492 ? -40.967 -34.420 9.598 1.00 92.44 492 GLN A CA 1
ATOM 3932 C C . GLN A 1 492 ? -40.487 -34.275 8.147 1.00 92.44 492 GLN A C 1
ATOM 3934 O O . GLN A 1 492 ? -41.022 -33.445 7.407 1.00 92.44 492 GLN A O 1
ATOM 3939 N N . LEU A 1 493 ? -39.509 -35.080 7.733 1.00 91.81 493 LEU A N 1
ATOM 3940 C CA . LEU A 1 493 ? -38.985 -35.086 6.371 1.00 91.81 493 LEU A CA 1
ATOM 3941 C C . LEU A 1 493 ? -40.063 -35.505 5.362 1.00 91.81 493 LEU A C 1
ATOM 3943 O O . LEU A 1 493 ? -40.274 -34.814 4.369 1.00 91.81 493 LEU A O 1
ATOM 3947 N N . GLU A 1 494 ? -40.823 -36.566 5.637 1.00 91.62 494 GLU A N 1
ATOM 3948 C CA . GLU A 1 494 ? -41.931 -37.002 4.776 1.00 91.62 494 GLU A CA 1
ATOM 3949 C C . GLU A 1 494 ? -43.020 -35.923 4.644 1.00 91.62 494 GLU A C 1
ATOM 3951 O O . GLU A 1 494 ? -43.530 -35.666 3.549 1.00 91.62 494 GLU A O 1
ATOM 3956 N N . LYS A 1 495 ? -43.336 -35.216 5.736 1.00 92.00 495 LYS A N 1
ATOM 3957 C CA . LYS A 1 495 ? -44.290 -34.099 5.731 1.00 92.00 495 LYS A CA 1
ATOM 3958 C C . LYS A 1 495 ? -43.809 -32.918 4.887 1.00 92.00 495 LYS A C 1
ATOM 3960 O O . LYS A 1 495 ? -44.608 -32.312 4.173 1.00 92.00 495 LYS A O 1
ATOM 3965 N N . GLU A 1 496 ? -42.537 -32.541 4.982 1.00 90.38 496 GLU A N 1
ATOM 3966 C CA . GLU A 1 496 ? -41.982 -31.438 4.185 1.00 90.38 496 GLU A CA 1
ATOM 3967 C C . GLU A 1 496 ? -41.777 -31.840 2.713 1.00 90.38 496 GLU A C 1
ATOM 3969 O O . GLU A 1 496 ? -41.955 -31.011 1.817 1.00 90.38 496 GLU A O 1
ATOM 3974 N N . LEU A 1 497 ? -41.546 -33.126 2.432 1.00 90.06 497 LEU A N 1
ATOM 3975 C CA . LEU A 1 497 ? -41.537 -33.665 1.072 1.00 90.06 497 LEU A CA 1
ATOM 3976 C C . LEU A 1 497 ? -42.904 -33.487 0.390 1.00 90.06 497 LEU A C 1
ATOM 3978 O O . LEU A 1 497 ? -42.971 -33.011 -0.743 1.00 90.06 497 LEU A O 1
ATOM 3982 N N . GLN A 1 498 ? -44.003 -33.773 1.100 1.00 89.19 498 GLN A N 1
ATOM 3983 C CA . GLN A 1 498 ? -45.371 -33.553 0.600 1.00 89.19 498 GLN A CA 1
ATOM 3984 C C . GLN A 1 498 ? -45.685 -32.073 0.331 1.00 89.19 498 GLN A C 1
ATOM 3986 O O . GLN A 1 498 ? -46.479 -31.758 -0.554 1.00 89.19 498 GLN A O 1
ATOM 3991 N N . LYS A 1 499 ? -45.058 -31.153 1.075 1.00 88.12 499 LYS A N 1
ATOM 3992 C CA . LYS A 1 499 ? -45.195 -29.699 0.879 1.00 88.12 499 LYS A CA 1
ATOM 3993 C C . LYS A 1 499 ? -44.311 -29.146 -0.237 1.00 88.12 499 LYS A C 1
ATOM 3995 O O . LYS A 1 499 ? -44.400 -27.955 -0.527 1.00 88.12 499 LYS A O 1
ATOM 4000 N N . VAL A 1 500 ? -43.473 -29.982 -0.857 1.00 81.50 500 VAL A N 1
ATOM 4001 C CA . VAL A 1 500 ? -42.563 -29.583 -1.942 1.00 81.50 500 VAL A CA 1
ATOM 4002 C C . VAL A 1 500 ? -41.561 -28.507 -1.474 1.00 81.50 500 VAL A C 1
ATOM 4004 O O . VAL A 1 500 ? -41.111 -27.669 -2.254 1.00 81.50 500 VAL A O 1
ATOM 4007 N N . SER A 1 501 ? -41.215 -28.519 -0.181 1.00 84.50 501 SER A N 1
ATOM 4008 C CA . SER A 1 501 ? -40.339 -27.536 0.477 1.00 84.50 501 SER A CA 1
ATOM 4009 C C . SER A 1 501 ? -38.925 -28.058 0.762 1.00 84.50 501 SER A C 1
ATOM 4011 O O . SER A 1 501 ? -38.093 -27.288 1.243 1.00 84.50 501 SER A O 1
ATOM 4013 N N . LEU A 1 502 ? -38.648 -29.337 0.476 1.00 91.06 502 LEU A N 1
ATOM 4014 C CA . LEU A 1 502 ? -37.347 -29.965 0.712 1.00 91.06 502 LEU A CA 1
ATOM 4015 C C . LEU A 1 502 ? -36.401 -29.866 -0.482 1.00 91.06 502 LEU A C 1
ATOM 4017 O O . LEU A 1 502 ? -36.783 -30.063 -1.640 1.00 91.06 502 LEU A O 1
ATOM 4021 N N . PHE A 1 503 ? -35.136 -29.640 -0.155 1.00 91.50 503 PHE A N 1
ATOM 4022 C CA . PHE A 1 503 ? -34.014 -29.660 -1.074 1.00 91.50 503 PHE A CA 1
ATOM 4023 C C . PHE A 1 503 ? -32.938 -30.620 -0.576 1.00 91.50 503 PHE A C 1
ATOM 4025 O O . PHE A 1 503 ? -32.777 -30.821 0.627 1.00 91.50 503 PHE A O 1
ATOM 4032 N N . GLU A 1 504 ? -32.165 -31.159 -1.506 1.00 92.62 504 GLU A N 1
ATOM 4033 C CA . GLU A 1 504 ? -31.019 -32.017 -1.248 1.00 92.62 504 GLU A CA 1
ATOM 4034 C C . GLU A 1 504 ? -29.770 -31.495 -1.953 1.00 92.62 504 GLU A C 1
ATOM 4036 O O . GLU A 1 504 ? -29.825 -30.994 -3.079 1.00 92.62 504 GLU A O 1
ATOM 4041 N N . ALA A 1 505 ? -28.632 -31.654 -1.285 1.00 91.12 505 ALA A N 1
ATOM 4042 C CA . ALA A 1 505 ? -27.313 -31.563 -1.889 1.00 91.12 505 ALA A CA 1
ATOM 4043 C C . ALA A 1 505 ? -26.620 -32.916 -1.702 1.00 91.12 505 ALA A C 1
ATOM 4045 O O . ALA A 1 505 ? -26.342 -33.336 -0.575 1.00 91.12 505 ALA A O 1
ATOM 4046 N N . ASP A 1 506 ? -26.382 -33.610 -2.813 1.00 91.44 506 ASP A N 1
ATOM 4047 C CA . ASP A 1 506 ? -25.837 -34.964 -2.832 1.00 91.44 506 ASP A CA 1
ATOM 4048 C C . ASP A 1 506 ? -24.450 -34.969 -3.500 1.00 91.44 506 ASP A C 1
ATOM 4050 O O . ASP A 1 506 ? -24.308 -34.695 -4.693 1.00 91.44 506 ASP A O 1
ATOM 4054 N N . PHE A 1 507 ? -23.424 -35.308 -2.717 1.00 92.12 507 PHE A N 1
ATOM 4055 C CA . PHE A 1 507 ? -22.025 -35.339 -3.144 1.00 92.12 507 PHE A CA 1
ATOM 4056 C C . PHE A 1 507 ? -21.550 -36.726 -3.610 1.00 92.12 507 PHE A C 1
ATOM 4058 O O . PHE A 1 507 ? -20.352 -36.990 -3.593 1.00 92.12 507 PHE A O 1
ATOM 4065 N N . ILE A 1 508 ? -22.452 -37.617 -4.041 1.00 89.50 508 ILE A N 1
ATOM 4066 C CA . ILE A 1 508 ? -22.140 -39.003 -4.448 1.00 89.50 508 ILE A CA 1
ATOM 4067 C C . ILE A 1 508 ? -21.053 -39.107 -5.525 1.00 89.50 508 ILE A C 1
ATOM 4069 O O . ILE A 1 508 ? -20.377 -40.121 -5.617 1.00 89.50 508 ILE A O 1
ATOM 4073 N N . LEU A 1 509 ? -20.833 -38.055 -6.318 1.00 86.69 509 LEU A N 1
ATOM 4074 C CA . LEU A 1 509 ? -19.747 -38.014 -7.305 1.00 86.69 509 LEU A CA 1
ATOM 4075 C C . LEU A 1 509 ? -18.345 -38.126 -6.683 1.00 86.69 509 LEU A C 1
ATOM 4077 O O . LEU A 1 509 ? -17.398 -38.428 -7.402 1.00 86.69 509 LEU A O 1
ATOM 4081 N N . LEU A 1 510 ? -18.214 -37.886 -5.376 1.00 85.94 510 LEU A N 1
ATOM 4082 C CA . LEU A 1 510 ? -16.972 -38.072 -4.628 1.00 85.94 510 LEU A CA 1
ATOM 4083 C C . LEU A 1 510 ? -16.800 -39.506 -4.094 1.00 85.94 510 LEU A C 1
ATOM 4085 O O . LEU A 1 510 ? -15.742 -39.829 -3.557 1.00 85.94 510 LEU A O 1
ATOM 4089 N N . ASP A 1 511 ? -17.814 -40.367 -4.225 1.00 87.62 511 ASP A N 1
ATOM 4090 C CA . ASP A 1 511 ? -17.761 -41.744 -3.734 1.00 87.62 511 ASP A CA 1
ATOM 4091 C C . ASP A 1 511 ? -16.727 -42.584 -4.488 1.00 87.62 511 ASP A C 1
ATOM 4093 O O . ASP A 1 511 ? -16.590 -42.506 -5.710 1.00 87.62 511 ASP A O 1
ATOM 4097 N N . GLY A 1 512 ? -15.975 -43.390 -3.742 1.00 82.06 512 GLY A N 1
ATOM 4098 C CA . GLY A 1 512 ? -14.891 -44.215 -4.275 1.00 82.06 512 GLY A CA 1
ATOM 4099 C C . GLY A 1 512 ? -13.631 -43.455 -4.715 1.00 82.06 512 GLY A C 1
ATOM 4100 O O . GLY A 1 512 ? -12.694 -44.097 -5.194 1.00 82.06 512 GLY A O 1
ATOM 4101 N N . ILE A 1 513 ? -13.561 -42.129 -4.547 1.00 81.31 513 ILE A N 1
ATOM 4102 C CA . ILE A 1 513 ? -12.336 -41.357 -4.799 1.00 81.31 513 ILE A CA 1
ATOM 4103 C C . ILE A 1 513 ? -11.374 -41.519 -3.616 1.00 81.31 513 ILE A C 1
ATOM 4105 O O . ILE A 1 513 ? -11.720 -41.233 -2.469 1.00 81.31 513 ILE A O 1
ATOM 4109 N N . ALA A 1 514 ? -10.147 -41.968 -3.895 1.00 75.31 514 ALA A N 1
ATOM 4110 C CA . ALA A 1 514 ? -9.098 -42.054 -2.886 1.00 75.31 514 ALA A CA 1
ATOM 4111 C C . ALA A 1 514 ? -8.621 -40.648 -2.488 1.00 75.31 514 ALA A C 1
ATOM 4113 O O . ALA A 1 514 ? -8.333 -39.819 -3.348 1.00 75.31 514 ALA A O 1
ATOM 4114 N N . ALA A 1 515 ? -8.530 -40.387 -1.185 1.00 71.38 515 ALA A N 1
ATOM 4115 C CA . ALA A 1 515 ? -7.874 -39.188 -0.676 1.00 71.38 515 ALA A CA 1
ATOM 4116 C C . ALA A 1 515 ? -6.345 -39.348 -0.736 1.00 71.38 515 ALA A C 1
ATOM 4118 O O . ALA A 1 515 ? -5.832 -40.466 -0.634 1.00 71.38 515 ALA A O 1
ATOM 4119 N N . ASN A 1 516 ? -5.622 -38.231 -0.847 1.00 72.25 516 ASN A N 1
ATOM 4120 C CA . ASN A 1 516 ? -4.160 -38.220 -0.751 1.00 72.25 516 ASN A CA 1
ATOM 4121 C C . ASN A 1 516 ? -3.694 -38.725 0.627 1.00 72.25 516 ASN A C 1
ATOM 4123 O O . ASN A 1 516 ? -4.448 -38.681 1.607 1.00 72.25 516 ASN A O 1
ATOM 4127 N N . GLU A 1 517 ? -2.441 -39.181 0.728 1.00 64.25 517 GLU A N 1
ATOM 4128 C CA . GLU A 1 517 ? -1.896 -39.680 1.995 1.00 64.25 517 GLU A CA 1
ATOM 4129 C C . GLU A 1 517 ? -2.093 -38.661 3.132 1.00 64.25 517 GLU A C 1
ATOM 4131 O O . GLU A 1 517 ? -1.761 -37.482 3.009 1.00 64.25 517 GLU A O 1
ATOM 4136 N N . LYS A 1 518 ? -2.632 -39.132 4.267 1.00 67.62 518 LYS A N 1
ATOM 4137 C CA . LYS A 1 518 ? -2.964 -38.332 5.466 1.00 67.62 518 LYS A CA 1
ATOM 4138 C C . LYS A 1 518 ? -4.107 -37.316 5.295 1.00 67.62 518 LYS A C 1
ATOM 4140 O O . LYS A 1 518 ? -4.294 -36.480 6.178 1.00 67.62 518 LYS A O 1
ATOM 4145 N N . GLN A 1 519 ? -4.894 -37.395 4.223 1.00 73.31 519 GLN A N 1
ATOM 4146 C CA . GLN A 1 519 ? -6.109 -36.597 4.035 1.00 73.31 519 GLN A CA 1
ATOM 4147 C C . GLN A 1 519 ? -7.374 -37.462 4.122 1.00 73.31 519 GLN A C 1
ATOM 4149 O O . GLN A 1 519 ? -7.324 -38.686 4.024 1.00 73.31 519 GLN 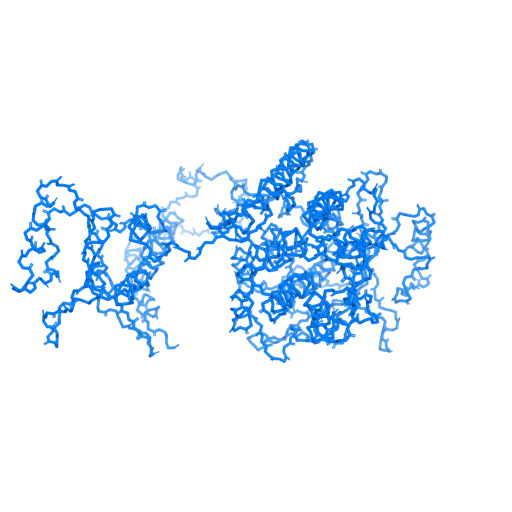A O 1
ATOM 4154 N N . TYR A 1 520 ? -8.524 -36.814 4.314 1.00 79.12 520 TYR A N 1
ATOM 4155 C CA . TYR A 1 520 ? -9.833 -37.466 4.367 1.00 79.12 520 TYR A CA 1
ATOM 4156 C C . TYR A 1 520 ? -10.786 -36.771 3.399 1.00 79.12 520 TYR A C 1
ATOM 4158 O O . TYR A 1 520 ? -10.818 -35.541 3.340 1.00 79.12 520 TYR A O 1
ATOM 4166 N N . LEU A 1 521 ? -11.580 -37.559 2.674 1.00 83.25 521 LEU A N 1
ATOM 4167 C CA . LEU A 1 521 ? -12.625 -37.070 1.781 1.00 83.25 521 LEU A CA 1
ATOM 4168 C C . LEU A 1 521 ? -13.988 -37.523 2.308 1.00 83.25 521 LEU A C 1
ATOM 4170 O O . LEU A 1 521 ? -14.200 -38.708 2.576 1.00 83.25 521 LEU A O 1
ATOM 4174 N N . ALA A 1 522 ? -14.897 -36.568 2.486 1.00 90.56 522 ALA A N 1
ATOM 4175 C CA . ALA A 1 522 ? -16.283 -36.844 2.829 1.00 90.56 522 ALA A CA 1
ATOM 4176 C C . ALA A 1 522 ? -17.137 -36.935 1.562 1.00 90.56 522 ALA A C 1
ATOM 4178 O O . ALA A 1 522 ? -16.859 -36.279 0.560 1.00 90.56 522 ALA A O 1
ATOM 4179 N N . VAL A 1 523 ? -18.207 -37.725 1.632 1.00 92.81 523 VAL A N 1
ATOM 4180 C CA . VAL A 1 523 ? -19.178 -37.877 0.542 1.00 92.81 523 VAL A CA 1
ATOM 4181 C C . VAL A 1 523 ? -20.578 -37.591 1.094 1.00 92.81 523 VAL A C 1
ATOM 4183 O O . VAL A 1 523 ? -21.431 -38.487 1.163 1.00 92.81 523 VAL A O 1
ATOM 4186 N N . PRO A 1 524 ? -20.831 -36.350 1.547 1.00 95.00 524 PRO A N 1
ATOM 4187 C CA . PRO A 1 524 ? -22.006 -36.072 2.341 1.00 95.00 524 PRO A CA 1
ATOM 4188 C C . PRO A 1 524 ? -23.294 -36.117 1.525 1.00 95.00 524 PRO A C 1
ATOM 4190 O O . PRO A 1 524 ? -23.286 -35.956 0.304 1.00 95.00 524 PRO A O 1
ATOM 4193 N N . VAL A 1 525 ? -24.416 -36.298 2.209 1.00 94.75 525 VAL A N 1
ATOM 4194 C CA . VAL A 1 525 ? -25.744 -35.921 1.720 1.00 94.75 525 VAL A CA 1
ATOM 4195 C C . VAL A 1 525 ? -26.389 -34.998 2.745 1.00 94.75 525 VAL A C 1
ATOM 4197 O O . VAL A 1 525 ? -26.302 -35.233 3.952 1.00 94.75 525 VAL A O 1
ATOM 4200 N N . VAL A 1 526 ? -26.992 -33.917 2.259 1.00 94.94 526 VAL A N 1
ATOM 4201 C CA . VAL A 1 526 ? -27.619 -32.893 3.096 1.00 94.94 526 VAL A CA 1
ATOM 4202 C C . VAL A 1 526 ? -29.055 -32.694 2.660 1.00 94.94 526 VAL A C 1
ATOM 4204 O O . VAL A 1 526 ? -29.298 -32.490 1.472 1.00 94.94 526 VAL A O 1
ATOM 4207 N N . ILE A 1 527 ? -29.980 -32.691 3.619 1.00 95.69 527 ILE A N 1
ATOM 4208 C CA . ILE A 1 527 ? -31.376 -32.301 3.398 1.00 95.69 527 ILE A CA 1
ATOM 4209 C C . ILE A 1 527 ? -31.621 -30.935 4.027 1.00 95.69 527 ILE A C 1
ATOM 4211 O O . ILE A 1 527 ? -31.237 -30.699 5.174 1.00 95.69 527 ILE A O 1
ATOM 4215 N N . LEU A 1 528 ? -32.252 -30.033 3.276 1.00 92.06 528 LEU A N 1
ATOM 4216 C CA . LEU A 1 528 ? -32.466 -28.643 3.662 1.00 92.06 528 LEU A CA 1
ATOM 4217 C C . LEU A 1 528 ? -33.905 -28.185 3.408 1.00 92.06 528 LEU A C 1
ATOM 4219 O O . LEU A 1 528 ? -34.548 -28.588 2.438 1.00 92.06 528 LEU A O 1
ATOM 4223 N N . LYS A 1 529 ? -34.352 -27.235 4.229 1.00 86.69 529 LYS A N 1
ATOM 4224 C CA . LYS A 1 529 ? -35.532 -26.392 4.003 1.00 86.69 529 LYS A CA 1
ATOM 4225 C C . LYS A 1 529 ? -35.122 -24.936 4.210 1.00 86.69 529 LYS A C 1
ATOM 4227 O O . LYS A 1 529 ? -35.453 -24.329 5.223 1.00 86.69 529 LYS A O 1
ATOM 4232 N N . MET A 1 530 ? -34.319 -24.413 3.282 1.00 74.69 530 MET A N 1
ATOM 4233 C CA . MET A 1 530 ? -33.534 -23.168 3.417 1.00 74.69 530 MET A CA 1
ATOM 4234 C C . MET A 1 530 ? -32.450 -23.207 4.502 1.00 74.69 530 MET A C 1
ATOM 4236 O O . MET A 1 530 ? -31.405 -22.606 4.306 1.00 74.69 530 MET A O 1
ATOM 4240 N N . GLU A 1 531 ? -32.653 -23.961 5.578 1.00 87.19 531 GLU A N 1
ATOM 4241 C CA . GLU A 1 531 ? -31.655 -24.324 6.583 1.00 87.19 531 GLU A CA 1
ATOM 4242 C C . GLU A 1 531 ? -31.422 -25.846 6.574 1.00 87.19 531 GLU A C 1
ATOM 4244 O O . GLU A 1 531 ? -32.334 -26.604 6.218 1.00 87.19 531 GLU A O 1
ATOM 4249 N N . PRO A 1 532 ? -30.209 -26.317 6.914 1.00 90.56 532 PRO A N 1
ATOM 4250 C CA . PRO A 1 532 ? -29.896 -27.740 7.013 1.00 90.56 532 PRO A CA 1
ATOM 4251 C C . PRO A 1 532 ? -30.724 -28.437 8.100 1.00 90.56 532 PRO A C 1
ATOM 4253 O O . PRO A 1 532 ? -30.721 -28.026 9.254 1.00 90.56 532 PRO A O 1
ATOM 4256 N N . MET A 1 533 ? -31.406 -29.521 7.728 1.00 94.31 533 MET A N 1
ATOM 4257 C CA . MET A 1 533 ? -32.210 -30.345 8.637 1.00 94.31 533 MET A CA 1
ATOM 4258 C C . MET A 1 533 ? -31.466 -31.601 9.093 1.00 94.31 533 MET A C 1
ATOM 4260 O O . MET A 1 533 ? -31.596 -32.007 10.243 1.00 94.31 533 MET A O 1
ATOM 4264 N N . VAL A 1 534 ? -30.698 -32.222 8.194 1.00 95.69 534 VAL A N 1
ATOM 4265 C CA . VAL A 1 534 ? -29.878 -33.401 8.498 1.00 95.69 534 VAL A CA 1
ATOM 4266 C C . VAL A 1 534 ? -28.678 -33.473 7.559 1.00 95.69 534 VAL A C 1
ATOM 4268 O O . VAL A 1 534 ? -28.788 -33.164 6.367 1.00 95.69 534 VAL A O 1
ATOM 4271 N N . ILE A 1 535 ? -27.532 -33.881 8.105 1.00 96.06 535 ILE A N 1
ATOM 4272 C CA . ILE A 1 535 ? -26.296 -34.149 7.364 1.00 96.06 535 ILE A CA 1
ATOM 4273 C C . ILE A 1 535 ? -25.854 -35.582 7.651 1.00 96.06 535 ILE A C 1
ATOM 4275 O O . ILE A 1 535 ? -25.656 -35.957 8.802 1.00 96.06 535 ILE A O 1
ATOM 4279 N N . GLN A 1 536 ? -25.613 -36.361 6.602 1.00 95.88 536 GLN A N 1
ATOM 4280 C CA . GLN A 1 536 ? -24.879 -37.622 6.685 1.00 95.88 536 GLN A CA 1
ATOM 4281 C C . GLN A 1 536 ? -23.529 -37.420 5.993 1.00 95.88 536 GLN A C 1
ATOM 4283 O O . GLN A 1 536 ? -23.511 -37.039 4.828 1.00 95.88 536 GLN A O 1
ATOM 4288 N N . ILE A 1 537 ? -22.404 -37.635 6.685 1.00 92.75 537 ILE A N 1
ATOM 4289 C CA . ILE A 1 537 ? -21.060 -37.293 6.161 1.00 92.75 537 ILE A CA 1
ATOM 4290 C C . ILE A 1 537 ? -20.536 -38.336 5.162 1.00 92.75 537 ILE A C 1
ATOM 4292 O O . ILE A 1 537 ? -19.849 -37.983 4.205 1.00 92.75 537 ILE A O 1
ATOM 4296 N N . GLN A 1 538 ? -20.846 -39.614 5.387 1.00 92.19 538 GLN A N 1
ATOM 4297 C CA . GLN A 1 538 ? -20.385 -40.732 4.560 1.00 92.19 538 GLN A CA 1
ATOM 4298 C C . GLN A 1 538 ? -21.562 -41.622 4.145 1.00 92.19 538 GLN A C 1
ATOM 4300 O O . GLN A 1 538 ? -22.530 -41.737 4.901 1.00 92.19 538 GLN A O 1
ATOM 4305 N N . PRO A 1 539 ? -21.519 -42.264 2.967 1.00 90.62 539 PRO A N 1
ATOM 4306 C CA . PRO A 1 539 ? -22.502 -43.260 2.578 1.00 90.62 539 PRO A CA 1
ATOM 4307 C C . PRO A 1 539 ? -22.404 -44.512 3.469 1.00 90.62 539 PRO A C 1
ATOM 4309 O O . PRO A 1 539 ? -21.359 -44.768 4.075 1.00 90.62 539 PRO A O 1
ATOM 4312 N N . PRO A 1 540 ? -23.475 -45.319 3.532 1.00 90.25 540 PRO A N 1
ATOM 4313 C CA . PRO A 1 540 ? -23.436 -46.635 4.157 1.00 90.25 540 PRO A CA 1
ATOM 4314 C C . PRO A 1 540 ? -22.364 -47.517 3.520 1.00 90.25 540 PRO A C 1
ATOM 4316 O O . PRO A 1 540 ? -22.251 -47.583 2.296 1.00 90.25 540 PRO A O 1
ATOM 4319 N N . SER A 1 541 ? -21.609 -48.237 4.342 1.00 88.69 541 SER A N 1
ATOM 4320 C CA . SER A 1 541 ? -20.577 -49.170 3.886 1.00 88.69 541 SER A CA 1
ATOM 4321 C C . SER A 1 541 ? -20.676 -50.512 4.621 1.00 88.69 541 SER A C 1
ATOM 4323 O O . SER A 1 541 ? -21.310 -50.591 5.673 1.00 88.69 541 SER A O 1
ATOM 4325 N N . PRO A 1 542 ? -20.025 -51.587 4.135 1.00 86.62 542 PRO A N 1
ATOM 4326 C CA . PRO A 1 542 ? -20.009 -52.868 4.845 1.00 86.62 542 PRO A CA 1
ATOM 4327 C C . PRO A 1 542 ? -19.446 -52.781 6.273 1.00 86.62 542 PRO A C 1
ATOM 4329 O O . PRO A 1 542 ? -19.843 -53.566 7.129 1.00 86.62 542 PRO A O 1
ATOM 4332 N N . SER A 1 543 ? -18.535 -51.837 6.538 1.00 85.19 543 SER A N 1
ATOM 4333 C CA . SER A 1 543 ? -17.980 -51.592 7.875 1.00 85.19 543 SER A CA 1
ATOM 4334 C C . SER A 1 543 ? -18.832 -50.644 8.726 1.00 85.19 543 SER A C 1
ATOM 4336 O O . SER A 1 543 ? -18.673 -50.629 9.944 1.00 85.19 543 SER A O 1
ATOM 4338 N N . CYS A 1 544 ? -19.730 -49.869 8.112 1.00 84.44 544 CYS A N 1
ATOM 4339 C CA . CYS A 1 544 ? -20.633 -48.937 8.782 1.00 84.44 544 CYS A CA 1
ATOM 4340 C C . CYS A 1 544 ? -21.967 -48.834 8.009 1.00 84.44 544 CYS A C 1
ATOM 4342 O O . CYS A 1 544 ? -22.158 -47.908 7.216 1.00 84.44 544 CYS A O 1
ATOM 4344 N N . PRO A 1 545 ? -22.893 -49.796 8.190 1.00 85.38 545 PRO A N 1
ATOM 4345 C CA . PRO A 1 545 ? -24.144 -49.849 7.425 1.00 85.38 545 PRO A CA 1
ATOM 4346 C C . PRO A 1 545 ? -25.139 -48.744 7.811 1.00 85.38 545 PRO A C 1
ATOM 4348 O O . PRO A 1 545 ? -26.027 -48.413 7.032 1.00 85.38 545 PRO A O 1
ATOM 4351 N N . THR A 1 546 ? -24.985 -48.162 8.999 1.00 86.75 546 THR A N 1
ATOM 4352 C CA . THR A 1 546 ? -25.795 -47.051 9.514 1.00 86.75 546 THR A CA 1
ATOM 4353 C C . THR A 1 546 ? -24.859 -45.908 9.913 1.00 86.75 546 THR A C 1
ATOM 4355 O O . THR A 1 546 ? -24.484 -45.807 11.086 1.00 86.75 546 THR A O 1
ATOM 4358 N N . PRO A 1 547 ? -24.392 -45.096 8.949 1.00 89.56 547 PRO A N 1
ATOM 4359 C CA . PRO A 1 547 ? -23.482 -43.993 9.233 1.00 89.56 547 PRO A CA 1
ATOM 4360 C C . PRO A 1 547 ? -24.155 -42.940 10.133 1.00 89.56 547 PRO A C 1
ATOM 4362 O O . PRO A 1 547 ? -25.371 -42.757 10.045 1.00 89.56 547 PRO A O 1
ATOM 4365 N N . PRO A 1 548 ? -23.391 -42.223 10.980 1.00 90.69 548 PRO A N 1
ATOM 4366 C CA . PRO A 1 548 ? -23.946 -41.196 11.850 1.00 90.69 548 PRO A CA 1
ATOM 4367 C C . PRO A 1 548 ? -24.656 -40.095 11.061 1.00 90.69 548 PRO A C 1
ATOM 4369 O O . PRO A 1 548 ? -24.144 -39.597 10.051 1.00 90.69 548 PRO A O 1
ATOM 4372 N N . LEU A 1 549 ? -25.814 -39.699 11.578 1.00 94.38 549 LEU A N 1
ATOM 4373 C CA . LEU A 1 549 ? -26.546 -38.521 11.143 1.00 94.38 549 LEU A CA 1
ATOM 4374 C C . LEU A 1 549 ? -26.284 -37.383 12.119 1.00 94.38 549 LEU A C 1
ATOM 4376 O O . LEU A 1 549 ? -26.276 -37.600 13.327 1.00 94.38 549 LEU A O 1
ATOM 4380 N N . PHE A 1 550 ? -26.091 -36.188 11.578 1.00 96.25 550 PHE A N 1
ATOM 4381 C CA . PHE A 1 550 ? -25.897 -34.971 12.347 1.00 96.25 550 PHE A CA 1
ATOM 4382 C C . PHE A 1 550 ? -27.121 -34.077 12.186 1.00 96.25 550 PHE A C 1
ATOM 4384 O O . PHE A 1 550 ? -27.602 -33.881 11.063 1.00 96.25 550 PHE A O 1
ATOM 4391 N N . LEU A 1 551 ? -27.606 -33.537 13.300 1.00 95.38 551 LEU A N 1
ATOM 4392 C CA . LEU A 1 551 ? -28.806 -32.713 13.399 1.00 95.38 551 LEU A CA 1
ATOM 4393 C C . LEU A 1 551 ? -28.482 -31.347 14.024 1.00 95.38 551 LEU A C 1
ATOM 4395 O O . LEU A 1 551 ? -27.559 -31.250 14.834 1.00 95.38 551 LEU A O 1
ATOM 4399 N N . PRO A 1 552 ? -29.278 -30.296 13.751 1.00 91.75 552 PRO A N 1
ATOM 4400 C CA . PRO A 1 552 ? -29.127 -28.994 14.410 1.00 91.75 552 PRO A CA 1
ATOM 4401 C C . PRO A 1 552 ? -29.203 -29.041 15.946 1.00 91.75 552 PRO A C 1
ATOM 4403 O O . PRO A 1 552 ? -28.704 -28.142 16.618 1.00 91.75 552 PRO A O 1
ATOM 4406 N N . SER A 1 553 ? -29.837 -30.076 16.507 1.00 91.81 553 SER A N 1
ATOM 4407 C CA . SER A 1 553 ? -29.960 -30.310 17.951 1.00 91.81 553 SER A CA 1
ATOM 4408 C C . SER A 1 553 ? -28.735 -30.973 18.593 1.00 91.81 553 SER A C 1
ATOM 4410 O O . SER A 1 553 ? -28.689 -31.087 19.818 1.00 91.81 553 SER A O 1
ATOM 4412 N N . ASP A 1 554 ? -27.769 -31.437 17.798 1.00 93.75 554 ASP A N 1
ATOM 4413 C CA . ASP A 1 554 ? -26.541 -32.056 18.301 1.00 93.75 554 ASP A CA 1
ATOM 4414 C C . ASP A 1 554 ? -25.621 -31.030 18.983 1.00 93.75 554 ASP A C 1
ATOM 4416 O O . ASP A 1 554 ? -25.790 -29.818 18.811 1.00 93.75 554 ASP A O 1
ATOM 4420 N N . PRO A 1 555 ? -24.600 -31.475 19.749 1.00 95.75 555 PRO A N 1
ATOM 4421 C CA . PRO A 1 555 ? -23.625 -30.568 20.341 1.00 95.75 555 PRO A CA 1
ATOM 4422 C C . PRO A 1 555 ? -23.074 -29.565 19.309 1.00 95.75 555 PRO A C 1
ATOM 4424 O O . PRO A 1 555 ? -22.635 -29.991 18.236 1.00 95.75 555 PRO A O 1
ATOM 4427 N N . PRO A 1 556 ? -23.016 -28.252 19.620 1.00 82.75 556 PRO A N 1
ATOM 4428 C CA . PRO A 1 556 ? -22.742 -27.210 18.624 1.00 82.75 556 PRO A CA 1
ATOM 4429 C C . PRO A 1 556 ? -21.480 -27.434 17.780 1.00 82.75 556 PRO A C 1
ATOM 4431 O O . PRO A 1 556 ? -21.473 -27.157 16.584 1.00 82.75 556 PRO A O 1
ATOM 4434 N N . LEU A 1 557 ? -20.414 -27.977 18.380 1.00 78.75 557 LEU A N 1
ATOM 4435 C CA . LEU A 1 557 ? -19.170 -28.282 17.668 1.00 78.75 557 LEU A CA 1
ATOM 4436 C C . LEU A 1 557 ? -19.291 -29.491 16.730 1.00 78.75 557 LEU A C 1
ATOM 4438 O O . LEU A 1 557 ? -18.670 -29.488 15.671 1.00 78.75 557 LEU A O 1
ATOM 4442 N N . ALA A 1 558 ? -20.090 -30.502 17.083 1.00 88.44 558 ALA A N 1
ATOM 4443 C CA . ALA A 1 558 ? -20.341 -31.656 16.223 1.00 88.44 558 ALA A CA 1
ATOM 4444 C C . ALA A 1 558 ? -21.173 -31.246 14.999 1.00 88.44 558 ALA A C 1
ATOM 4446 O O . ALA A 1 558 ? -20.813 -31.578 13.869 1.00 88.44 558 ALA A O 1
ATOM 4447 N N . TRP A 1 559 ? -22.218 -30.440 15.218 1.00 93.81 559 TRP A N 1
ATOM 4448 C CA . TRP A 1 559 ? -23.029 -29.877 14.140 1.00 93.81 559 TRP A CA 1
ATOM 4449 C C . TRP A 1 559 ? -22.209 -28.978 13.208 1.00 93.81 559 TRP A C 1
ATOM 4451 O O . TRP A 1 559 ? -22.268 -29.093 11.981 1.00 93.81 559 TRP A O 1
ATOM 4461 N N . LEU A 1 560 ? -21.370 -28.116 13.786 1.00 83.56 560 LEU A N 1
ATOM 4462 C CA . LEU A 1 560 ? -20.479 -27.254 13.020 1.00 83.56 560 LEU A CA 1
ATOM 4463 C C . LEU A 1 560 ? -19.473 -28.058 12.188 1.00 83.56 560 LEU A C 1
ATOM 4465 O O . LEU A 1 560 ? -19.280 -27.760 11.009 1.00 83.56 560 LEU A O 1
ATOM 4469 N N . LEU A 1 561 ? -18.873 -29.100 12.768 1.00 85.25 561 LEU A N 1
ATOM 4470 C CA . LEU A 1 561 ? -17.929 -29.970 12.072 1.00 85.25 561 LEU A CA 1
ATOM 4471 C C . LEU A 1 561 ? -18.587 -30.699 10.889 1.00 85.25 561 LEU A C 1
ATOM 4473 O O . LEU A 1 561 ? -17.986 -30.784 9.818 1.00 85.25 561 LEU A O 1
ATOM 4477 N N . ALA A 1 562 ? -19.829 -31.167 11.036 1.00 92.44 562 ALA A N 1
ATOM 4478 C CA . ALA A 1 562 ? -20.579 -31.775 9.937 1.00 92.44 562 ALA A CA 1
ATOM 4479 C C . ALA A 1 562 ? -20.777 -30.792 8.769 1.00 92.44 562 ALA A C 1
ATOM 4481 O O . ALA A 1 562 ? -20.511 -31.132 7.613 1.00 92.44 562 ALA A O 1
ATOM 4482 N N . LYS A 1 563 ? -21.142 -29.536 9.061 1.00 92.50 563 LYS A N 1
ATOM 4483 C CA . LYS A 1 563 ? -21.238 -28.467 8.051 1.00 92.50 563 LYS A CA 1
ATOM 4484 C C . LYS A 1 563 ? -19.892 -28.162 7.386 1.00 92.50 563 LYS A C 1
ATOM 4486 O O . LYS A 1 563 ? -19.848 -27.930 6.177 1.00 92.50 563 LYS A O 1
ATOM 4491 N N . MET A 1 564 ? -18.786 -28.203 8.131 1.00 86.88 564 MET A N 1
ATOM 4492 C CA . MET A 1 564 ? -17.441 -28.023 7.567 1.00 86.88 564 MET A CA 1
ATOM 4493 C C . MET A 1 564 ? -17.078 -29.133 6.574 1.00 86.88 564 MET A C 1
ATOM 4495 O O . MET A 1 564 ? -16.571 -28.832 5.494 1.00 86.88 564 MET A O 1
ATOM 4499 N N . TRP A 1 565 ? -17.392 -30.395 6.883 1.00 92.12 565 TRP A N 1
ATOM 4500 C CA . TRP A 1 565 ? -17.177 -31.516 5.959 1.00 92.12 565 TRP A CA 1
ATOM 4501 C C . TRP A 1 565 ? -17.981 -31.380 4.666 1.00 92.12 565 TRP A C 1
ATOM 4503 O O . TRP A 1 565 ? -17.460 -31.648 3.580 1.00 92.12 565 TRP A O 1
ATOM 4513 N N . VAL A 1 566 ? -19.220 -30.894 4.762 1.00 91.50 566 VAL A N 1
ATOM 4514 C CA . VAL A 1 566 ? -20.028 -30.560 3.583 1.00 91.50 566 VAL A CA 1
ATOM 4515 C C . VAL A 1 566 ? -19.353 -29.485 2.741 1.00 91.50 566 VAL A C 1
ATOM 4517 O O . VAL A 1 566 ? -19.209 -29.663 1.536 1.00 91.50 566 VAL A O 1
ATOM 4520 N N . ARG A 1 567 ? -18.894 -28.390 3.355 1.00 87.69 567 ARG A N 1
ATOM 4521 C CA . ARG A 1 567 ? -18.261 -27.283 2.619 1.00 87.69 567 ARG A CA 1
ATOM 4522 C C . ARG A 1 567 ? -16.929 -27.675 1.990 1.00 87.69 567 ARG A C 1
ATOM 4524 O O . ARG A 1 567 ? -16.634 -27.237 0.884 1.00 87.69 567 ARG A O 1
ATOM 4531 N N . SER A 1 568 ? -16.164 -28.539 2.653 1.00 85.56 568 SER A N 1
ATOM 4532 C CA . SER A 1 568 ? -14.960 -29.133 2.073 1.00 85.56 568 SER A CA 1
ATOM 4533 C C . SER A 1 568 ? -15.293 -29.939 0.812 1.00 85.56 568 SER A C 1
ATOM 4535 O O . SER A 1 568 ? -14.696 -29.710 -0.236 1.00 85.56 568 SER A O 1
ATOM 4537 N N . SER A 1 569 ? -16.309 -30.802 0.881 1.00 88.62 569 SER A N 1
ATOM 4538 C CA . SER A 1 569 ? -16.764 -31.620 -0.256 1.00 88.62 569 SER A CA 1
ATOM 4539 C C . SER A 1 569 ? -17.307 -30.767 -1.411 1.00 88.62 569 SER A C 1
ATOM 4541 O O . SER A 1 569 ? -17.049 -31.050 -2.579 1.00 88.62 569 SER A O 1
ATOM 4543 N N . ASP A 1 570 ? -18.009 -29.681 -1.087 1.00 85.38 570 ASP A N 1
ATOM 4544 C CA . ASP A 1 570 ? -18.544 -28.710 -2.046 1.00 85.38 570 ASP A CA 1
ATOM 4545 C C . ASP A 1 570 ? -17.471 -27.952 -2.801 1.00 85.38 570 ASP A C 1
ATOM 4547 O O . ASP A 1 570 ? -17.554 -27.842 -4.023 1.00 85.38 570 ASP A O 1
ATOM 4551 N N . SER A 1 571 ? -16.415 -27.540 -2.106 1.00 79.31 571 SER A N 1
ATOM 4552 C CA . SER A 1 571 ? -15.239 -26.963 -2.748 1.00 79.31 571 SER A CA 1
ATOM 4553 C C . SER A 1 571 ? -14.623 -27.932 -3.761 1.00 79.31 571 SER A C 1
ATOM 4555 O O . SER A 1 571 ? -14.369 -27.544 -4.897 1.00 79.31 571 SER A O 1
ATOM 4557 N N . GLN A 1 572 ? -14.412 -29.197 -3.380 1.00 79.75 572 GLN A N 1
ATOM 4558 C CA . GLN A 1 572 ? -13.777 -30.183 -4.264 1.00 79.75 572 GLN A CA 1
ATOM 4559 C C . GLN A 1 572 ? -14.633 -30.486 -5.496 1.00 79.75 572 GLN A C 1
ATOM 4561 O O . GLN A 1 572 ? -14.138 -30.520 -6.625 1.00 79.75 572 GLN A O 1
ATOM 4566 N N . LEU A 1 573 ? -15.938 -30.682 -5.292 1.00 82.25 573 LEU A N 1
ATOM 4567 C CA . LEU A 1 573 ? -16.854 -30.984 -6.383 1.00 82.25 573 LEU A CA 1
ATOM 4568 C C . LEU A 1 573 ? -17.026 -29.788 -7.329 1.00 82.25 573 LEU A C 1
ATOM 4570 O O . LEU A 1 573 ? -17.100 -29.979 -8.544 1.00 82.25 573 LEU A O 1
ATOM 4574 N N . HIS A 1 574 ? -17.056 -28.564 -6.794 1.00 78.75 574 HIS A N 1
ATOM 4575 C CA . HIS A 1 574 ? -17.082 -27.339 -7.588 1.00 78.75 574 HIS A CA 1
ATOM 4576 C C . HIS A 1 574 ? -15.884 -27.243 -8.527 1.00 78.75 574 HIS A C 1
ATOM 4578 O O . HIS A 1 574 ? -16.075 -27.158 -9.741 1.00 78.75 574 HIS A O 1
ATOM 4584 N N . GLU A 1 575 ? -14.673 -27.308 -7.973 1.00 71.94 575 GLU A N 1
ATOM 4585 C CA . GLU A 1 575 ? -13.434 -27.143 -8.733 1.00 71.94 575 GLU A CA 1
ATOM 4586 C C . GLU A 1 575 ? -13.307 -28.185 -9.848 1.00 71.94 575 GLU A C 1
ATOM 4588 O O . GLU A 1 575 ? -12.994 -27.852 -10.991 1.00 71.94 575 GLU A O 1
ATOM 4593 N N . LEU A 1 576 ? -13.616 -29.450 -9.553 1.00 70.12 576 LEU A N 1
ATOM 4594 C CA . LEU A 1 576 ? -13.427 -30.543 -10.504 1.00 70.12 576 LEU A CA 1
ATOM 4595 C C . LEU A 1 576 ? -14.541 -30.625 -11.552 1.00 70.12 576 LEU A C 1
ATOM 4597 O O . LEU A 1 576 ? -14.269 -30.655 -12.754 1.00 70.12 576 LEU A O 1
ATOM 4601 N N . GLN A 1 577 ? -15.800 -30.685 -11.114 1.00 74.75 577 GLN A N 1
ATOM 4602 C CA . GLN A 1 577 ? -16.923 -31.000 -11.997 1.00 74.75 577 GLN A CA 1
ATOM 4603 C C . GLN A 1 577 ? -17.459 -29.753 -12.696 1.00 74.75 577 GLN A C 1
ATOM 4605 O O . GLN A 1 577 ? -17.663 -29.744 -13.915 1.00 74.75 577 GLN A O 1
ATOM 4610 N N . TYR A 1 578 ? -17.739 -28.707 -11.926 1.00 77.75 578 TYR A N 1
ATOM 4611 C CA . TYR A 1 578 ? -18.468 -27.552 -12.434 1.00 77.75 578 TYR A CA 1
ATOM 4612 C C . TYR A 1 578 ? -17.525 -26.507 -13.023 1.00 77.75 578 TYR A C 1
ATOM 4614 O O . TYR A 1 578 ? -17.822 -25.978 -14.089 1.00 77.75 578 TYR A O 1
ATOM 4622 N N . HIS A 1 579 ? -16.372 -26.264 -12.403 1.00 65.31 579 HIS A N 1
ATOM 4623 C CA . HIS A 1 579 ? -15.376 -25.334 -12.916 1.00 65.31 579 HIS A CA 1
ATOM 4624 C C . HIS A 1 579 ? -14.512 -25.994 -13.999 1.00 65.31 579 HIS A C 1
ATOM 4626 O O . HIS A 1 579 ? -14.717 -25.739 -15.189 1.00 65.31 579 HIS A O 1
ATOM 4632 N N . LEU A 1 580 ? -13.601 -26.900 -13.635 1.00 63.66 580 LEU A N 1
ATOM 4633 C CA . LEU A 1 580 ? -12.628 -27.473 -14.565 1.00 63.66 580 LEU A CA 1
ATOM 4634 C C . LEU A 1 580 ? -13.291 -28.265 -15.701 1.00 63.66 580 LEU A C 1
ATOM 4636 O O . LEU A 1 580 ? -13.092 -27.942 -16.873 1.00 63.66 580 LEU A O 1
ATOM 4640 N N . LEU A 1 581 ? -14.094 -29.287 -15.389 1.00 68.25 581 LEU A N 1
ATOM 4641 C CA . LEU A 1 581 ? -14.669 -30.150 -16.421 1.00 68.25 581 LEU A CA 1
ATOM 4642 C C . LEU A 1 581 ? -15.697 -29.412 -17.290 1.00 68.25 581 LEU A C 1
ATOM 4644 O O . LEU A 1 581 ? -15.569 -29.403 -18.516 1.00 68.25 581 LEU A O 1
ATOM 4648 N N . SER A 1 582 ? -16.714 -28.807 -16.669 1.00 69.31 582 SER A N 1
ATOM 4649 C CA . SER A 1 582 ? -17.867 -28.274 -17.407 1.00 69.31 582 SER A CA 1
ATOM 4650 C C . SER A 1 582 ? -17.570 -26.971 -18.154 1.00 69.31 582 SER A C 1
ATOM 4652 O O . SER A 1 582 ? -18.186 -26.737 -19.193 1.00 69.31 582 SER A O 1
ATOM 4654 N N . THR A 1 583 ? -16.630 -26.139 -17.682 1.00 59.72 583 THR A N 1
ATOM 4655 C CA . THR A 1 583 ? -16.306 -24.869 -18.365 1.00 59.72 583 THR A CA 1
ATOM 4656 C C . THR A 1 583 ? -15.031 -24.932 -19.200 1.00 59.72 583 THR A C 1
ATOM 4658 O O . THR A 1 583 ? -15.028 -24.445 -20.331 1.00 59.72 583 THR A O 1
ATOM 4661 N N . HIS A 1 584 ? -13.960 -25.552 -18.696 1.00 62.81 584 HIS A N 1
ATOM 4662 C CA . HIS A 1 584 ? -12.667 -25.547 -19.381 1.00 62.81 584 HIS A CA 1
ATOM 4663 C C . HIS A 1 584 ? -12.499 -26.749 -20.308 1.00 62.81 584 HIS A C 1
ATOM 4665 O O . HIS A 1 584 ? -12.313 -26.567 -21.512 1.00 62.81 584 HIS A O 1
ATOM 4671 N N . LEU A 1 585 ? -12.605 -27.972 -19.781 1.00 58.56 585 LEU A N 1
ATOM 4672 C CA . LEU A 1 585 ? -12.300 -29.176 -20.561 1.00 58.56 585 LEU A CA 1
ATOM 4673 C C . LEU A 1 585 ? -13.345 -29.434 -21.654 1.00 58.56 585 LEU A C 1
ATOM 4675 O O . LEU A 1 585 ? -12.986 -29.748 -22.789 1.00 58.56 585 LEU A O 1
ATOM 4679 N N . LEU A 1 586 ? -14.635 -29.248 -21.356 1.00 64.25 586 LEU A N 1
ATOM 4680 C CA . LEU A 1 586 ? -15.689 -29.382 -22.364 1.00 64.25 586 LEU A CA 1
ATOM 4681 C C . LEU A 1 586 ? -15.562 -28.316 -23.466 1.00 64.25 586 LEU A C 1
ATOM 4683 O O . LEU A 1 586 ? -15.704 -28.625 -24.651 1.00 64.25 586 LEU A O 1
ATOM 4687 N N . GLY A 1 587 ? -15.242 -27.075 -23.086 1.00 58.91 587 GLY A N 1
ATOM 4688 C CA . GLY A 1 587 ? -15.002 -25.981 -24.028 1.00 58.91 587 GLY A CA 1
ATOM 4689 C C . GLY A 1 587 ? -13.805 -26.244 -24.944 1.00 58.91 587 GLY A C 1
ATOM 4690 O O . GLY A 1 587 ? -13.873 -25.969 -26.142 1.00 58.91 587 GLY A O 1
ATOM 4691 N N . GLU A 1 588 ? -12.734 -26.838 -24.415 1.00 57.03 588 GLU A N 1
ATOM 4692 C CA . GLU A 1 588 ? -11.549 -27.213 -25.189 1.00 57.03 588 GLU A CA 1
ATOM 4693 C C . GLU A 1 588 ? -11.867 -28.275 -26.248 1.00 57.03 588 GLU A C 1
ATOM 4695 O O . GLU A 1 588 ? -11.457 -28.132 -27.399 1.00 57.03 588 GLU A O 1
ATOM 4700 N N . VAL A 1 589 ? -12.665 -29.296 -25.911 1.00 64.81 589 VAL A N 1
ATOM 4701 C CA . VAL A 1 589 ? -13.105 -30.312 -26.884 1.00 64.81 589 VAL A CA 1
ATOM 4702 C C . VAL A 1 589 ? -13.873 -29.666 -28.039 1.00 64.81 589 VAL A C 1
ATOM 4704 O O . VAL A 1 589 ? -13.612 -29.976 -29.203 1.00 64.81 589 VAL A O 1
ATOM 4707 N N . ILE A 1 590 ? -14.776 -28.729 -27.737 1.00 64.81 590 ILE A N 1
ATOM 4708 C CA . ILE A 1 590 ? -15.544 -27.994 -28.752 1.00 64.81 590 ILE A CA 1
ATOM 4709 C C . ILE A 1 590 ? -14.616 -27.123 -29.606 1.00 64.81 590 ILE A C 1
ATOM 4711 O O . ILE A 1 590 ? -14.748 -27.107 -30.832 1.00 64.81 590 ILE A O 1
ATOM 4715 N N . ALA A 1 591 ? -13.657 -26.430 -28.990 1.00 57.25 591 ALA A N 1
ATOM 4716 C CA . ALA A 1 591 ? -12.699 -25.581 -29.691 1.00 57.25 591 ALA A CA 1
ATOM 4717 C C . ALA A 1 591 ? -11.792 -26.395 -30.628 1.00 57.25 591 ALA A C 1
ATOM 4719 O O . ALA A 1 591 ? -11.620 -26.028 -31.789 1.00 57.25 591 ALA A O 1
ATOM 4720 N N . VAL A 1 592 ? -11.263 -27.530 -30.165 1.00 60.06 592 VAL A N 1
ATOM 4721 C CA . VAL A 1 592 ? -10.423 -28.429 -30.972 1.00 60.06 592 VAL A CA 1
ATOM 4722 C C . VAL A 1 592 ? -11.226 -29.049 -32.113 1.00 60.06 592 VAL A C 1
ATOM 4724 O O . VAL A 1 592 ? -10.751 -29.063 -33.249 1.00 60.06 592 VAL A O 1
ATOM 4727 N N . ALA A 1 593 ? -12.452 -29.514 -31.854 1.00 65.12 593 ALA A N 1
ATOM 4728 C CA . ALA A 1 593 ? -13.331 -30.033 -32.901 1.00 65.12 593 ALA A CA 1
ATOM 4729 C C . ALA A 1 593 ? -13.642 -28.959 -33.956 1.00 65.12 593 ALA A C 1
ATOM 4731 O O . ALA A 1 593 ? -13.552 -29.229 -35.153 1.00 65.12 593 ALA A O 1
ATOM 4732 N N . THR A 1 594 ? -13.920 -27.729 -33.516 1.00 62.78 594 THR A N 1
ATOM 4733 C CA . THR A 1 594 ? -14.171 -26.570 -34.385 1.00 62.78 594 THR A CA 1
ATOM 4734 C C . THR A 1 594 ? -12.956 -26.261 -35.257 1.00 62.78 594 THR A C 1
ATOM 4736 O O . THR A 1 594 ? -13.088 -26.218 -36.475 1.00 62.78 594 THR A O 1
ATOM 4739 N N . MET A 1 595 ? -11.763 -26.125 -34.665 1.00 62.47 595 MET A N 1
ATOM 4740 C CA . MET A 1 595 ? -10.520 -25.824 -35.390 1.00 62.47 595 MET A CA 1
ATOM 4741 C C . MET A 1 595 ? -10.119 -26.904 -36.401 1.00 62.47 595 MET A C 1
ATOM 4743 O O . MET A 1 595 ? -9.478 -26.585 -37.396 1.00 62.47 595 MET A O 1
ATOM 4747 N N . ARG A 1 596 ? -10.461 -28.175 -36.151 1.00 63.12 596 ARG A N 1
ATOM 4748 C CA . ARG A 1 596 ? -10.049 -29.296 -37.014 1.00 63.12 596 ARG A CA 1
ATOM 4749 C C . ARG A 1 596 ? -11.067 -29.661 -38.085 1.00 63.12 596 ARG A C 1
ATOM 4751 O O . ARG A 1 596 ? -10.666 -30.123 -39.145 1.00 63.12 596 ARG A O 1
ATOM 4758 N N . CYS A 1 597 ? -12.359 -29.511 -37.802 1.00 70.50 597 CYS A N 1
ATOM 4759 C CA . CYS A 1 597 ? -13.419 -30.019 -38.678 1.00 70.50 597 CYS A CA 1
ATOM 4760 C C . CYS A 1 597 ? -14.086 -28.927 -39.513 1.00 70.50 597 CYS A C 1
ATOM 4762 O O . CYS A 1 597 ? -14.770 -29.246 -40.483 1.00 70.50 597 CYS A O 1
ATOM 4764 N N . LEU A 1 598 ? -13.939 -27.656 -39.132 1.00 64.62 598 LEU A N 1
ATOM 4765 C CA . LEU A 1 598 ? -14.577 -26.551 -39.833 1.00 64.62 598 LEU A CA 1
ATOM 4766 C C . LEU A 1 598 ? -13.517 -25.734 -40.588 1.00 64.62 598 LEU A C 1
ATOM 4768 O O . LEU A 1 598 ? -12.490 -25.382 -40.008 1.00 64.62 598 LEU A O 1
ATOM 4772 N N . PRO A 1 599 ? -13.743 -25.401 -41.872 1.00 65.38 599 PRO A N 1
ATOM 4773 C CA . PRO A 1 599 ? -12.831 -24.541 -42.618 1.00 65.38 599 PRO A CA 1
ATOM 4774 C C . PRO A 1 599 ? -12.830 -23.129 -42.019 1.00 65.38 599 PRO A C 1
ATOM 4776 O O . PRO A 1 599 ? -13.858 -22.664 -41.534 1.00 65.38 599 PRO A O 1
ATOM 4779 N N . GLY A 1 600 ? -11.710 -22.402 -42.098 1.00 57.06 600 GLY A N 1
ATOM 4780 C CA . GLY A 1 600 ? -11.561 -21.074 -41.470 1.00 57.06 600 GLY A CA 1
ATOM 4781 C C . GLY A 1 600 ? -12.570 -20.004 -41.926 1.00 57.06 600 GLY A C 1
ATOM 4782 O O . GLY A 1 600 ? -12.750 -18.993 -41.256 1.00 57.06 600 GLY A O 1
ATOM 4783 N N . LEU A 1 601 ? -13.275 -20.234 -43.040 1.00 61.91 601 LEU A N 1
ATOM 4784 C CA . LEU A 1 601 ? -14.359 -19.380 -43.548 1.00 61.91 601 LEU A CA 1
ATOM 4785 C C . LEU A 1 601 ? -15.750 -19.744 -42.995 1.00 61.91 601 LEU A C 1
ATOM 4787 O O . LEU A 1 601 ? -16.731 -19.055 -43.298 1.00 61.91 601 LEU A O 1
ATOM 4791 N N . HIS A 1 602 ? -15.856 -20.820 -42.210 1.00 68.56 602 HIS A N 1
ATOM 4792 C CA . HIS A 1 602 ? -17.116 -21.312 -41.668 1.00 68.56 602 HIS A CA 1
ATOM 4793 C C . HIS A 1 602 ? -17.754 -20.255 -40.744 1.00 68.56 602 HIS A C 1
ATOM 4795 O O . HIS A 1 602 ? -17.054 -19.670 -39.916 1.00 68.56 602 HIS A O 1
ATOM 4801 N N . PRO A 1 603 ? -19.076 -20.004 -40.824 1.00 63.03 603 PRO A N 1
ATOM 4802 C CA . PRO A 1 603 ? -19.748 -18.946 -40.060 1.00 63.03 603 PRO A CA 1
ATOM 4803 C C . PRO A 1 603 ? -19.534 -19.001 -38.541 1.00 63.03 603 PRO A C 1
ATOM 4805 O O . PRO A 1 603 ? -19.549 -17.964 -37.888 1.00 63.03 603 PRO A O 1
ATOM 4808 N N . VAL A 1 604 ? -19.271 -20.186 -37.984 1.00 63.09 604 VAL A N 1
ATOM 4809 C CA . VAL A 1 604 ? -18.935 -20.372 -36.558 1.00 63.09 604 VAL A CA 1
ATOM 4810 C C . VAL A 1 604 ? -17.634 -19.647 -36.167 1.00 63.09 604 VAL A C 1
ATOM 4812 O O . VAL A 1 604 ? -17.547 -19.135 -35.056 1.00 63.09 604 VAL A O 1
ATOM 4815 N N . PHE A 1 605 ? -16.664 -19.499 -37.080 1.00 55.06 605 PHE A N 1
ATOM 4816 C CA . PHE A 1 605 ? -15.474 -18.663 -36.857 1.00 55.06 605 PHE A CA 1
ATOM 4817 C C . PHE A 1 605 ? -15.755 -17.163 -37.011 1.00 55.06 605 PHE A C 1
ATOM 4819 O O . PHE A 1 605 ? -15.024 -16.346 -36.458 1.00 55.06 605 PHE A O 1
ATOM 4826 N N . LYS A 1 606 ? -16.825 -16.770 -37.718 1.00 49.56 606 LYS A N 1
ATOM 4827 C CA . LYS A 1 606 ? -17.178 -15.357 -37.960 1.00 49.56 606 LYS A CA 1
ATOM 4828 C C . LYS A 1 606 ? -17.790 -14.650 -36.745 1.00 49.56 606 LYS A C 1
ATOM 4830 O O . LYS A 1 606 ? -18.029 -13.449 -36.809 1.00 49.56 606 LYS A O 1
ATOM 4835 N N . VAL A 1 607 ? -18.007 -15.358 -35.634 1.00 46.25 607 VAL A N 1
ATOM 4836 C CA . VAL A 1 607 ? -18.384 -14.756 -34.339 1.00 46.25 607 VAL A CA 1
ATOM 4837 C C . VAL A 1 607 ? -17.158 -14.138 -33.626 1.00 46.25 607 VAL A C 1
ATOM 4839 O O . VAL A 1 607 ? -17.293 -13.496 -32.587 1.00 46.25 607 VAL A O 1
ATOM 4842 N N . HIS A 1 608 ? -15.951 -14.262 -34.199 1.00 38.41 608 HIS A N 1
ATOM 4843 C CA . HIS A 1 608 ? -14.745 -13.556 -33.759 1.00 38.41 608 HIS A CA 1
ATOM 4844 C C . HIS A 1 608 ? -14.509 -12.265 -34.567 1.00 38.41 608 HIS A C 1
ATOM 4846 O O . HIS A 1 608 ? -14.218 -12.348 -35.760 1.00 38.41 608 HIS A O 1
ATOM 4852 N N . PRO A 1 609 ? -14.520 -11.068 -33.949 1.00 32.69 609 PRO A N 1
ATOM 4853 C CA . PRO A 1 609 ? -13.946 -9.882 -34.562 1.00 32.69 609 PRO A CA 1
ATOM 4854 C C . PRO A 1 609 ? -12.448 -9.846 -34.229 1.00 32.69 609 PRO A C 1
ATOM 4856 O O . PRO A 1 609 ? -12.045 -9.329 -33.190 1.00 32.69 609 PRO A O 1
ATOM 4859 N N . LEU A 1 610 ? -11.610 -10.426 -35.089 1.00 35.03 610 LEU A N 1
ATOM 4860 C CA . LEU A 1 610 ? -10.171 -10.145 -35.121 1.00 35.03 610 LEU A CA 1
ATOM 4861 C C . LEU A 1 610 ? -9.766 -9.788 -36.560 1.00 35.03 610 LEU A C 1
ATOM 4863 O O . LEU A 1 610 ? -10.177 -10.494 -37.485 1.00 35.03 610 LEU A O 1
ATOM 4867 N N . PRO A 1 611 ? -8.972 -8.724 -36.782 1.00 34.62 611 PRO A N 1
ATOM 4868 C CA . PRO A 1 611 ? -8.403 -8.433 -38.090 1.00 34.62 611 PRO A CA 1
ATOM 4869 C C . PRO A 1 611 ? -7.317 -9.464 -38.435 1.00 34.62 611 PRO A C 1
ATOM 4871 O O . PRO A 1 611 ? -6.391 -9.681 -37.660 1.00 34.62 611 PRO A O 1
ATOM 4874 N N . SER A 1 612 ? -7.463 -10.084 -39.608 1.00 37.91 612 SER A N 1
ATOM 4875 C CA . SER A 1 612 ? -6.418 -10.707 -40.442 1.00 37.91 612 SER A CA 1
ATOM 4876 C C . SER A 1 612 ? -5.307 -11.515 -39.743 1.00 37.91 612 SER A C 1
ATOM 4878 O O . SER A 1 612 ? -4.201 -11.024 -39.530 1.00 37.91 612 SER A O 1
ATOM 4880 N N . LEU A 1 613 ? -5.546 -12.814 -39.542 1.00 36.00 613 LEU A N 1
ATOM 4881 C CA . LEU A 1 613 ? -4.488 -13.830 -39.462 1.00 36.00 613 LEU A CA 1
ATOM 4882 C C . LEU A 1 613 ? -4.291 -14.449 -40.854 1.00 36.00 613 LEU A C 1
ATOM 4884 O O . LEU A 1 613 ? -4.852 -15.494 -41.166 1.00 36.00 613 LEU A O 1
ATOM 4888 N N . SER A 1 614 ? -3.519 -13.786 -41.715 1.00 32.44 614 SER A N 1
ATOM 4889 C CA . SER A 1 614 ? -3.176 -14.266 -43.065 1.00 32.44 614 SER A CA 1
ATOM 4890 C C . SER A 1 614 ? -1.878 -15.089 -43.132 1.00 32.44 614 SER A C 1
ATOM 4892 O O . SER A 1 614 ? -1.367 -15.316 -44.225 1.00 32.44 614 SER A O 1
ATOM 4894 N N . HIS A 1 615 ? -1.323 -15.548 -42.002 1.00 36.09 615 HIS A N 1
ATOM 4895 C CA . HIS A 1 615 ? 0.018 -16.161 -41.969 1.00 36.09 615 HIS A CA 1
ATOM 4896 C C . HIS A 1 615 ? 0.136 -17.441 -41.127 1.00 36.09 615 HIS A C 1
ATOM 4898 O O . HIS A 1 615 ? 1.121 -17.625 -40.418 1.00 36.09 615 HIS A O 1
ATOM 4904 N N . LEU A 1 616 ? -0.826 -18.363 -41.231 1.00 31.42 616 LEU A N 1
ATOM 4905 C CA . LEU A 1 616 ? -0.601 -19.755 -40.816 1.00 31.42 616 LEU A CA 1
ATOM 4906 C C . LEU A 1 616 ? -0.562 -20.669 -42.052 1.00 31.42 616 LEU A C 1
ATOM 4908 O O . LEU A 1 616 ? -1.378 -20.486 -42.958 1.00 31.42 616 LEU A O 1
ATOM 4912 N N . PRO A 1 617 ? 0.387 -21.621 -42.132 1.00 31.34 617 PRO A N 1
ATOM 4913 C CA . PRO A 1 617 ? 0.536 -22.482 -43.297 1.00 31.34 617 PRO A CA 1
ATOM 4914 C C . PRO A 1 617 ? -0.664 -23.428 -43.446 1.00 31.34 617 PRO A C 1
ATOM 4916 O O . PRO A 1 617 ? -1.105 -24.056 -42.484 1.00 31.34 617 PRO A O 1
ATOM 4919 N N . HIS A 1 618 ? -1.172 -23.531 -44.677 1.00 34.19 618 HIS A N 1
ATOM 4920 C CA . HIS A 1 618 ? -2.185 -24.502 -45.086 1.00 34.19 618 HIS A CA 1
ATOM 4921 C C . HIS A 1 618 ? -1.706 -25.937 -44.812 1.00 34.19 618 HIS A C 1
ATOM 4923 O O . HIS A 1 618 ? -0.647 -26.341 -45.291 1.00 34.19 618 HIS A O 1
ATOM 4929 N N . ILE A 1 619 ? -2.514 -26.717 -44.090 1.00 34.94 619 ILE A N 1
ATOM 4930 C CA . ILE A 1 619 ? -2.366 -28.175 -43.991 1.00 34.94 619 ILE A CA 1
ATOM 4931 C C . ILE A 1 619 ? -3.259 -28.804 -45.081 1.00 34.94 619 ILE A C 1
ATOM 4933 O O . ILE A 1 619 ? -4.397 -28.351 -45.225 1.00 34.94 619 ILE A O 1
ATOM 4937 N N . PRO A 1 620 ? -2.783 -29.792 -45.867 1.00 32.97 620 PRO A N 1
ATOM 4938 C CA . PRO A 1 620 ? -3.541 -30.344 -46.990 1.00 32.97 620 PRO A CA 1
ATOM 4939 C C . PRO A 1 620 ? -4.802 -31.093 -46.544 1.00 32.97 620 PRO A C 1
ATOM 4941 O O . PRO A 1 620 ? -4.781 -31.856 -45.576 1.00 32.97 620 PRO A O 1
ATOM 4944 N N . GLU A 1 621 ? -5.883 -30.896 -47.299 1.00 41.31 621 GLU A N 1
ATOM 4945 C CA . GLU A 1 621 ? -7.131 -31.655 -47.226 1.00 41.31 621 GLU A CA 1
ATOM 4946 C C . GLU A 1 621 ? -6.917 -33.079 -47.754 1.00 41.31 621 GLU A C 1
ATOM 4948 O O . GLU A 1 621 ? -7.124 -33.328 -48.931 1.00 41.31 621 GLU A O 1
ATOM 4953 N N . GLU A 1 622 ? -6.497 -34.022 -46.914 1.00 45.06 622 GLU A N 1
ATOM 4954 C CA . GLU A 1 622 ? -6.719 -35.455 -47.164 1.00 45.06 622 GLU A CA 1
ATOM 4955 C C . GLU A 1 622 ? -6.444 -36.252 -45.878 1.00 45.06 622 GLU A C 1
ATOM 4957 O O . GLU A 1 622 ? -5.303 -36.505 -45.497 1.00 45.06 622 GLU A O 1
ATOM 4962 N N . GLY A 1 623 ? -7.507 -36.628 -45.158 1.00 37.66 623 GLY A N 1
ATOM 4963 C CA . GLY A 1 623 ? -7.395 -37.375 -43.904 1.00 37.66 623 GLY A CA 1
ATOM 4964 C C . GLY A 1 623 ? -8.699 -38.065 -43.508 1.00 37.66 623 GLY A C 1
ATOM 4965 O O . GLY A 1 623 ? -9.610 -37.440 -42.981 1.00 37.66 623 GLY A O 1
ATOM 4966 N N . ASN A 1 624 ? -8.763 -39.370 -43.774 1.00 40.03 624 ASN A N 1
ATOM 4967 C CA . ASN A 1 624 ? -9.840 -40.324 -43.480 1.00 40.03 624 ASN A CA 1
ATOM 4968 C C . ASN A 1 624 ? -10.643 -40.051 -42.183 1.00 40.03 624 ASN A C 1
ATOM 4970 O O . ASN A 1 624 ? -10.073 -39.964 -41.092 1.00 40.03 624 ASN A O 1
ATOM 4974 N N . ASN A 1 625 ? -11.981 -40.075 -42.270 1.00 42.03 625 ASN A N 1
ATOM 4975 C CA . ASN A 1 625 ? -12.912 -39.976 -41.126 1.00 42.03 625 ASN A CA 1
ATOM 4976 C C . ASN A 1 625 ? -12.688 -41.049 -40.033 1.00 42.03 625 ASN A C 1
ATOM 4978 O O . ASN A 1 625 ? -13.095 -40.874 -38.885 1.00 42.03 625 ASN A O 1
ATOM 4982 N N . THR A 1 626 ? -12.016 -42.155 -40.357 1.00 39.59 626 THR A N 1
ATOM 4983 C CA . THR A 1 626 ? -11.645 -43.227 -39.418 1.00 39.59 626 THR A CA 1
ATOM 4984 C C . THR A 1 626 ? -10.594 -42.790 -38.392 1.00 39.59 626 THR A C 1
ATOM 4986 O O . THR A 1 626 ? -10.637 -43.235 -37.245 1.00 39.59 626 THR A O 1
ATOM 4989 N N . THR A 1 627 ? -9.702 -41.872 -38.773 1.00 47.53 627 THR A N 1
ATOM 4990 C CA . THR A 1 627 ? -8.648 -41.315 -37.908 1.00 47.53 627 THR A CA 1
ATOM 4991 C C . THR A 1 627 ? -9.239 -40.400 -36.831 1.00 47.53 627 THR A C 1
ATOM 4993 O O . THR A 1 627 ? -8.842 -40.468 -35.676 1.00 47.53 627 THR A O 1
ATOM 4996 N N . ILE A 1 628 ? -10.294 -39.645 -37.162 1.00 41.53 628 ILE A N 1
ATOM 4997 C CA . ILE A 1 628 ? -10.982 -38.727 -36.235 1.00 41.53 628 ILE A CA 1
ATOM 4998 C C . ILE A 1 628 ? -11.666 -39.491 -35.088 1.00 41.53 628 ILE A C 1
ATOM 5000 O O . ILE A 1 628 ? -11.593 -39.087 -33.929 1.00 41.53 628 ILE A O 1
ATOM 5004 N N . LEU A 1 629 ? -12.303 -40.628 -35.383 1.00 41.25 629 LEU A N 1
ATOM 5005 C CA . LEU A 1 629 ? -12.940 -41.484 -34.373 1.00 41.25 629 LEU A CA 1
ATOM 5006 C C . LEU A 1 629 ? -11.921 -42.204 -33.477 1.00 41.25 629 LEU A C 1
ATOM 5008 O O . LEU A 1 629 ? -12.183 -42.406 -32.289 1.00 41.25 629 LEU A O 1
ATOM 5012 N N . GLN A 1 630 ? -10.765 -42.588 -34.025 1.00 41.56 630 GLN A N 1
ATOM 5013 C CA . GLN A 1 630 ? -9.658 -43.132 -33.236 1.00 41.56 630 GLN A CA 1
ATOM 5014 C C . GLN A 1 630 ? -9.001 -42.055 -32.367 1.00 41.56 630 GLN A C 1
ATOM 5016 O O . GLN A 1 630 ? -8.699 -42.328 -31.209 1.00 41.56 630 GLN A O 1
ATOM 5021 N N . ASP A 1 631 ? -8.878 -40.824 -32.856 1.00 44.31 631 ASP A N 1
ATOM 5022 C CA . ASP A 1 631 ? -8.318 -39.704 -32.101 1.00 44.31 631 ASP A CA 1
ATOM 5023 C C . ASP A 1 631 ? -9.261 -39.207 -31.002 1.00 44.31 631 ASP A C 1
ATOM 5025 O O . ASP A 1 631 ? -8.803 -38.930 -29.900 1.00 44.31 631 ASP A O 1
ATOM 5029 N N . LEU A 1 632 ? -10.581 -39.189 -31.220 1.00 40.22 632 LEU A N 1
ATOM 5030 C CA . LEU A 1 632 ? -11.559 -38.901 -30.160 1.00 40.22 632 LEU A CA 1
ATOM 5031 C C . LEU A 1 632 ? -11.555 -39.978 -29.068 1.00 40.22 632 LEU A C 1
ATOM 5033 O O . LEU A 1 632 ? -11.669 -39.655 -27.885 1.00 40.22 632 LEU A O 1
ATOM 5037 N N . LYS A 1 633 ? -11.360 -41.251 -29.437 1.00 41.12 633 LYS A N 1
ATOM 5038 C CA . LYS A 1 633 ? -11.144 -42.337 -28.469 1.00 41.12 633 LYS A CA 1
ATOM 5039 C C . LYS A 1 633 ? -9.809 -42.190 -27.742 1.00 41.12 633 LYS A C 1
ATOM 5041 O O . LYS A 1 633 ? -9.771 -42.404 -26.536 1.00 41.12 633 LYS A O 1
ATOM 5046 N N . SER A 1 634 ? -8.745 -41.780 -28.428 1.00 42.62 634 SER A N 1
ATOM 5047 C CA . SER A 1 634 ? -7.435 -41.507 -27.824 1.00 42.62 634 SER A CA 1
ATOM 5048 C C . SER A 1 634 ? -7.486 -40.315 -26.874 1.00 42.62 634 SER A C 1
ATOM 5050 O O . SER A 1 634 ? -6.922 -40.394 -25.792 1.00 42.62 634 SER A O 1
ATOM 5052 N N . ILE A 1 635 ? -8.215 -39.254 -27.223 1.00 41.31 635 ILE A N 1
ATOM 5053 C CA . ILE A 1 635 ? -8.454 -38.074 -26.389 1.00 41.31 635 ILE A CA 1
ATOM 5054 C C . ILE A 1 635 ? -9.313 -38.454 -25.181 1.00 41.31 635 ILE A C 1
ATOM 5056 O O . ILE A 1 635 ? -8.923 -38.158 -24.061 1.00 41.31 635 ILE A O 1
ATOM 5060 N N . SER A 1 636 ? -10.405 -39.204 -25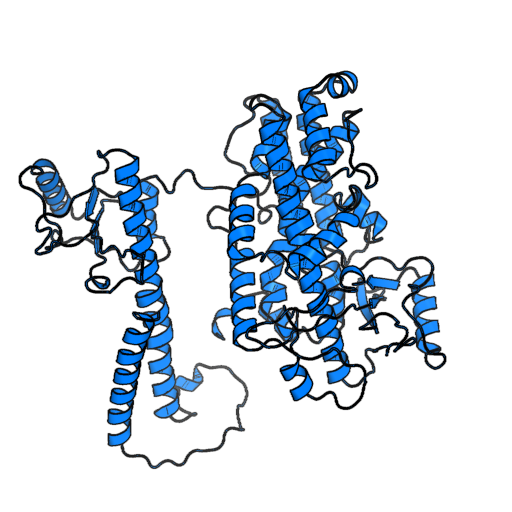.364 1.00 40.62 636 SER A N 1
ATOM 5061 C CA . SER A 1 636 ? -11.209 -39.762 -24.264 1.00 40.62 636 SER A CA 1
ATOM 5062 C C . SER A 1 636 ? -10.382 -40.673 -23.340 1.00 40.62 636 SER A C 1
ATOM 5064 O O . SER A 1 636 ? -10.516 -40.602 -22.121 1.00 40.62 636 SER A O 1
ATOM 5066 N N . HIS A 1 637 ? -9.462 -41.468 -23.893 1.00 39.34 637 HIS A N 1
ATOM 5067 C CA . HIS A 1 637 ? -8.545 -42.316 -23.130 1.00 39.34 637 HIS A CA 1
ATOM 5068 C C . HIS A 1 637 ? -7.436 -41.509 -22.426 1.00 39.34 637 HIS A C 1
ATOM 5070 O O . HIS A 1 637 ? -7.038 -41.853 -21.313 1.00 39.34 637 HIS A O 1
ATOM 5076 N N . LEU A 1 638 ? -6.970 -40.409 -23.030 1.00 37.81 638 LEU A N 1
ATOM 5077 C CA . LEU A 1 638 ? -6.045 -39.447 -22.425 1.00 37.81 638 LEU A CA 1
ATOM 5078 C C . LEU A 1 638 ? -6.727 -38.667 -21.294 1.00 37.81 638 LEU A C 1
ATOM 5080 O O . LEU A 1 638 ? -6.097 -38.436 -20.268 1.00 37.81 638 LEU A O 1
ATOM 5084 N N . PHE A 1 639 ? -8.007 -38.316 -21.454 1.00 41.12 639 PHE A N 1
ATOM 5085 C CA . PHE A 1 639 ? -8.855 -37.709 -20.428 1.00 41.12 639 PHE A CA 1
ATOM 5086 C C . PHE A 1 639 ? -9.100 -38.678 -19.276 1.00 41.12 639 PHE A C 1
ATOM 5088 O O . PHE A 1 639 ? -8.896 -38.290 -18.134 1.00 41.12 639 PHE A O 1
ATOM 5095 N N . 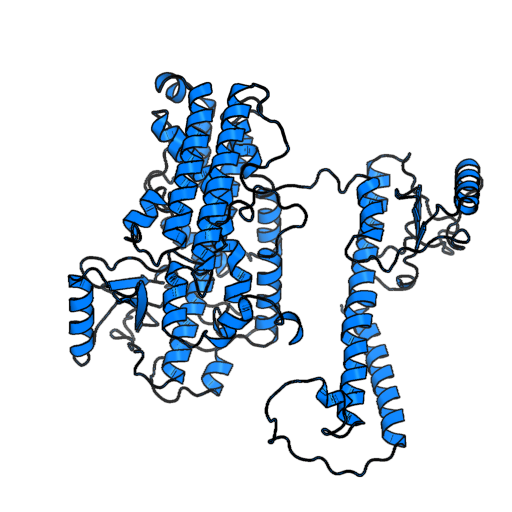GLY A 1 640 ? -9.410 -39.948 -19.562 1.00 37.88 640 GLY A N 1
ATOM 5096 C CA . GLY A 1 640 ? -9.496 -41.003 -18.550 1.00 37.88 640 GLY A CA 1
ATOM 5097 C C . GLY A 1 640 ? -8.192 -41.146 -17.762 1.00 37.88 640 GLY A C 1
ATOM 5098 O O . GLY A 1 640 ? -8.202 -41.039 -16.544 1.00 37.88 640 GLY A O 1
ATOM 5099 N N . LYS A 1 641 ? -7.043 -41.274 -18.444 1.00 32.47 641 LYS A N 1
ATOM 5100 C CA . LYS A 1 641 ? -5.726 -41.401 -17.790 1.00 32.47 641 LYS A CA 1
ATOM 5101 C C . LYS A 1 641 ? -5.256 -40.134 -17.065 1.00 32.47 641 LYS A C 1
ATOM 5103 O O . LYS A 1 641 ? -4.574 -40.258 -16.052 1.00 32.47 641 LYS A O 1
ATOM 5108 N N . LYS A 1 642 ? -5.582 -38.929 -17.554 1.00 36.16 642 LYS A N 1
ATOM 5109 C CA . LYS A 1 642 ? -5.244 -37.661 -16.881 1.00 36.16 642 LYS A CA 1
ATOM 5110 C C . LYS A 1 642 ? -6.144 -37.387 -15.681 1.00 36.16 642 LYS A C 1
ATOM 5112 O O . LYS A 1 642 ? -5.611 -36.906 -14.692 1.00 36.16 642 LYS A O 1
ATOM 5117 N N . LEU A 1 643 ? -7.433 -37.745 -15.717 1.00 35.00 643 LEU A N 1
ATOM 5118 C CA . LEU A 1 643 ? -8.290 -37.707 -14.525 1.00 35.00 643 LEU A CA 1
ATOM 5119 C C . LEU A 1 643 ? -7.770 -38.680 -13.461 1.00 35.00 643 LEU A C 1
ATOM 5121 O O . LEU A 1 643 ? -7.631 -38.295 -12.309 1.00 35.00 643 LEU A O 1
ATOM 5125 N N . THR A 1 644 ? -7.401 -39.907 -13.849 1.00 31.59 644 THR A N 1
ATOM 5126 C CA . THR A 1 644 ? -6.822 -40.884 -12.912 1.00 31.59 644 THR A CA 1
ATOM 5127 C C . THR A 1 644 ? -5.473 -40.426 -12.356 1.00 31.59 644 THR A C 1
ATOM 5129 O O . THR A 1 644 ? -5.193 -40.695 -11.198 1.00 31.59 644 THR A O 1
ATOM 5132 N N . LYS A 1 645 ? -4.653 -39.695 -13.130 1.00 31.30 645 LYS A N 1
ATOM 5133 C CA . LYS A 1 645 ? -3.424 -39.067 -12.615 1.00 31.30 645 LYS A CA 1
ATOM 5134 C C . LYS A 1 645 ? -3.716 -37.878 -11.696 1.00 31.30 645 LYS A C 1
ATOM 5136 O O . LYS A 1 645 ? -3.129 -37.813 -10.636 1.00 31.30 645 LYS A O 1
ATOM 5141 N N . LEU A 1 646 ? -4.635 -36.975 -12.036 1.00 33.88 646 LEU A N 1
ATOM 5142 C CA . LEU A 1 646 ? -5.010 -35.849 -11.163 1.00 33.88 646 LEU A CA 1
ATOM 5143 C C . LEU A 1 646 ? -5.646 -36.292 -9.834 1.00 33.88 646 LEU A C 1
ATOM 5145 O O . LEU A 1 646 ? -5.545 -35.564 -8.856 1.00 33.88 646 LEU A O 1
ATOM 5149 N N . LEU A 1 647 ? -6.245 -37.485 -9.793 1.00 32.88 647 LEU A N 1
ATOM 5150 C CA . LEU A 1 647 ? -6.778 -38.119 -8.582 1.00 32.88 647 LEU A CA 1
ATOM 5151 C C . LEU A 1 647 ? -5.743 -38.976 -7.815 1.00 32.88 647 LEU A C 1
ATOM 5153 O O . LEU A 1 647 ? -6.073 -39.491 -6.754 1.00 32.88 647 LEU A O 1
ATOM 5157 N N . LEU A 1 648 ? -4.523 -39.168 -8.341 1.00 29.14 648 LEU A N 1
ATOM 5158 C CA . LEU A 1 648 ? -3.476 -40.040 -7.772 1.00 29.14 648 LEU A CA 1
ATOM 5159 C C . LEU A 1 648 ? -2.058 -39.446 -7.920 1.00 29.14 648 LEU A C 1
ATOM 5161 O O . LEU A 1 648 ? -1.116 -40.176 -8.229 1.00 29.14 648 LEU A O 1
ATOM 5165 N N . ILE A 1 649 ? -1.875 -38.133 -7.761 1.00 28.34 649 ILE A N 1
ATOM 5166 C CA . ILE A 1 649 ? -0.520 -37.556 -7.723 1.00 28.34 649 ILE A CA 1
ATOM 5167 C C . ILE A 1 649 ? -0.051 -37.457 -6.266 1.00 28.34 649 ILE A C 1
ATOM 5169 O O . ILE A 1 649 ? -0.609 -36.690 -5.482 1.00 28.34 649 ILE A O 1
ATOM 5173 N N . GLU A 1 650 ? 0.947 -38.306 -5.990 1.00 32.69 650 GLU A N 1
ATOM 5174 C CA . GLU A 1 650 ? 1.830 -38.435 -4.817 1.00 32.69 650 GLU A CA 1
ATOM 5175 C C . GLU A 1 650 ? 2.382 -37.115 -4.263 1.00 32.69 650 GLU A C 1
ATOM 5177 O O . GLU A 1 650 ? 2.745 -36.225 -5.073 1.00 32.69 650 GLU A O 1
#

Solvent-accessible surface area (backbone atoms only — not comparable to full-atom values): 35962 Å² total; per-residue (Å²): 118,82,72,79,58,74,84,49,75,40,50,63,45,68,72,38,60,87,39,53,56,55,54,31,41,31,31,27,64,34,42,42,47,80,50,49,28,53,51,61,103,57,77,62,88,68,69,56,78,59,88,90,43,55,68,59,51,54,50,52,53,50,30,51,76,69,71,29,27,28,33,28,74,37,62,82,44,60,96,58,70,46,57,70,58,97,85,40,62,34,38,70,49,27,29,37,36,37,28,38,52,44,99,87,52,50,32,33,69,57,38,39,29,52,50,63,53,38,97,91,40,68,65,44,67,75,45,35,83,86,44,58,69,59,45,40,50,47,55,51,32,44,44,28,21,41,46,46,52,47,34,52,42,42,61,35,40,42,59,16,50,51,46,33,32,32,53,38,53,26,43,71,72,38,40,53,86,82,38,70,67,35,47,67,47,54,58,47,38,47,61,38,62,58,54,52,52,48,38,54,75,74,70,53,59,88,88,38,64,62,53,57,45,42,57,56,43,59,78,66,60,35,48,50,72,56,30,57,75,51,29,33,53,76,33,59,45,69,91,44,87,60,27,55,48,55,55,52,48,40,54,53,47,54,53,43,36,54,41,39,40,55,53,48,53,75,78,43,85,43,36,66,54,47,56,67,33,67,47,61,33,49,28,35,29,41,33,21,48,61,62,54,62,58,27,53,89,38,62,34,56,62,58,50,70,32,60,67,57,45,32,52,52,50,28,30,54,52,39,29,39,19,50,52,39,22,36,40,36,48,34,32,33,55,53,34,51,45,39,78,57,24,25,92,48,24,54,41,76,80,82,84,62,87,66,92,61,45,71,66,54,49,62,54,23,42,58,52,74,66,57,44,53,50,49,33,51,49,33,43,67,74,30,53,79,57,98,42,61,21,29,52,79,57,72,85,76,81,71,68,88,55,71,65,59,51,48,45,49,52,49,40,39,53,53,42,56,50,51,35,54,51,50,51,63,52,31,76,76,42,97,72,62,83,61,42,69,34,37,82,68,15,40,24,56,50,83,83,85,46,76,83,35,48,60,50,57,32,44,36,37,70,73,37,99,48,44,84,58,54,40,75,40,90,65,80,60,90,67,66,64,78,58,88,88,42,56,67,60,50,54,50,51,55,54,35,44,76,67,66,55,31,29,32,39,72,38,62,90,50,59,93,62,68,54,59,92,98,54,83,76,51,28,27,40,36,37,28,59,67,29,64,60,38,37,29,51,50,61,56,38,99,93,40,71,69,43,70,74,41,37,82,86,44,62,70,67,60,36,48,49,53,54,48,47,45,52,54,37,49,52,55,48,32,52,51,52,58,44,44,40,60,54,49,53,51,46,48,54,53,51,52,49,45,69,72,74,46,62,89,84,38,70,83,57,66,78,55,95,70,88,80,87,86,82,74,85,87,76,83,95,79,78,62,76,69,55,56,58,51,47,52,50,50,49,52,50,48,49,53,53,48,53,53,42,75,62,62,72,130

Sequence (650 aa):
MVTIFRLTPQRRFAQRWQEDELFGYQFLNGSQPHAAETAPPLCPSRLVLPSEMEELQAQLEKELQNGSLFEADFILLDGILGNVIQGEKQYLAVPLVMLKMEPSGKLLPMVIQIQPPSPSCPTPPLFLPSDPPLVWLLVKMWVRSSDSQLHELQYHLLSTHLLGEVIAVATMRCLPGLHPVFKLLIPHTRYTLDINTRARNQLVSEGGLFDKVLHQAMAKLTYRSLCPPDDLADWGLLGIPSALYAHDAFQLWEITARYVEGIIHLFYHGDDVVRGDPELQAWCQEITEVGLCQAQDRGFPVSFQSRAQLCHFFTMCIFTCSAQHAAVNMGQFDWYAWVPNAPSSMRMAPTTTKKDVTMDTVMGSLPNVWQTSLQMLATWLVSRSSLDMVPLGHHKEEYFSGPEPKAILRQFQADLDNLEREIEAQNEQLDLPYEYLKPSLVESKKVHQRWQHDELFGYQFLNGANPMLLRRSTSLPSRLVLPSEMEELQAQLEKELQKVSLFEADFILLDGIAANEKQYLAVPVVILKMEPMVIQIQPPSPSCPTPPLFLPSDPPLAWLLAKMWVRSSDSQLHELQYHLLSTHLLGEVIAVATMRCLPGLHPVFKVHPLPSLSHLPHIPEEGNNTTILQDLKSISHLFGKKLTKLLLIE

Mean predicted aligned error: 14.81 Å

Radius of gyration: 29.86 Å; Cα contacts (8 Å, |Δi|>4): 900; chains: 1; bounding box: 80×77×81 Å

InterPro domains:
  IPR000907 Lipoxygenase [PTHR11771] (14-443)
  IPR001885 Lipoxygenase, mammalian [PR00467] (90-109)
  IPR001885 Lipoxygenase, mammalian [PR00467] (205-227)
  IPR001885 Lipoxygenase, mammalian [PR00467] (365-382)
  IPR013819 Lipoxygenase, C-terminal [PF00305] (86-216)
  IPR013819 Lipoxygenase, C-terminal [PF00305] (220-430)
  IPR013819 Lipoxygenase, C-terminal [PF00305] (557-607)
  IPR013819 Lipoxygenase, C-terminal [PR00087] (133-150)
  IPR013819 Lipoxygenase, C-terminal [PR00087] (151-168)
  IPR013819 Lipoxygenase, C-terminal [PR00087] (171-191)
  IPR013819 Lipoxygenase, C-terminal [PS51393] (1-448)
  IPR013819 Lipoxygenase, C-terminal [PS51393] (451-650)
  IPR020833 Lipoxygenase, iron binding site [PS00711] (151-165)
  IPR020833 Lipoxygenase, iron binding site [PS00711] (574-588)
  IPR020834 Lipoxygenase, conserved site [PS00081] (178-188)
  IPR036226 Lipoxigenase, C-terminal domain superfamily [SSF48484] (12-443)
  IPR036226 Lipoxigenase, C-terminal domain superfamily [SSF48484] (445-606)